Protein 4DY0 (pdb70)

Sequence (732 aa):
FNPLSLEELGSNTGIQVFNQIVKSRRPHDNIVISPHGIASVLGMLQLGADGRTKKQLAMVMRYGVNGVGKILKKINKAIVSKKNKDIVTVANAVFVKNASEIEVPFVTRNKDVFQCEVRNVNFEDPASACDSINAWVKNETRDMIDNLLSPDLIDGVLTRLVLVNAVYFKGLWKSRFQPENTKKRTFVAADGKSYQVPMLAQLSVFRCGSTSAPNDLWYNFIELPYHGESISMLIALPTESSTPLSAIIPHISTKTIDSWMSIMVPKRVQVILPKFTAVAQTDLKEPLKVLGITDMFDSSKANFAKITTNLHVSHILQKAKIEVSEDGTRSSPPWFIVDRPFLFFIRHNPTGAVLFMGQINKPNPLSLEELGSNTGIQVFNQIVKSRPHDNIVIISPHGIASVVLGMLQLGADGRTKKQLAMVMRYGVNGVGKILKKINKAIVSKKNKDIVTVANAVFVKNASEIEVPFVTRRNKDVFQCEVRNVNFEDPASACDSINAWVKNETRDMMIDNLLSPDLIDGVLTRLVLVNAVVYFKGLWKSRFQPENTKKRTFVAADGKSYQVPMLAQLSVFRCGSTSAPNDLWYNFIELPYHGESISMLIALPTESSTPLSAIIPHISTKTIDSWMSIMVPKRVQVILPKFTAVAQTDLKEPLKVLGITDMFDSSKANFAKITTGSENLHVSHILQKAKIEVSEDGTKAILIARSSPPWFIVDRPFLFFIRHNPTGAVLFMGQINKP

Structure (mmCIF, N/CA/C/O backbone):
data_4DY0
#
_entry.id   4DY0
#
_cell.length_a   140.650
_cell.length_b   140.650
_cell.length_c   93.550
_cell.angle_alpha   90.00
_cell.angle_beta   90.00
_cell.angle_gamma   90.00
#
_symmetry.space_group_name_H-M   'P 41 21 2'
#
loop_
_entity.id
_entity.type
_entity.pdbx_description
1 polymer 'Glia-derived nexin'
2 branched '2-deoxy-6-O-sulfo-2-(sulfoamino)-alpha-D-glucopyranose-(1-4)-2-O-sulfo-alpha-L-idopyranuronic acid'
3 non-polymer 'SULFATE ION'
4 non-polymer GLYCEROL
5 water water
#
loop_
_atom_site.group_PDB
_atom_site.id
_atom_site.type_symbol
_atom_site.label_atom_id
_atom_site.label_alt_id
_atom_site.label_comp_id
_atom_site.label_asym_id
_atom_site.label_entity_id
_atom_site.label_seq_id
_atom_site.pdbx_PDB_ins_code
_atom_site.Cartn_x
_atom_site.Cartn_y
_atom_site.Cartn_z
_atom_site.occupancy
_atom_site.B_iso_or_equiv
_atom_site.auth_seq_id
_atom_site.auth_comp_id
_atom_site.auth_asym_id
_atom_site.auth_atom_id
_atom_site.pdbx_PDB_model_num
ATOM 1 N N . PHE A 1 3 ? 13.600 -65.884 56.450 1.00 51.30 3 PHE A N 1
ATOM 2 C CA . PHE A 1 3 ? 13.419 -67.219 57.095 1.00 65.63 3 PHE A CA 1
ATOM 3 C C . PHE A 1 3 ? 14.657 -68.089 56.898 1.00 64.54 3 PHE A C 1
ATOM 4 O O . PHE A 1 3 ? 15.327 -68.455 57.862 1.00 77.43 3 PHE A O 1
ATOM 6 N N . ASN A 1 4 ? 14.952 -68.413 55.642 1.00 63.81 4 ASN A N 1
ATOM 7 C CA . ASN A 1 4 ? 16.136 -69.198 55.297 1.00 60.50 4 ASN A CA 1
ATOM 8 C C . ASN A 1 4 ? 17.387 -68.323 55.168 1.00 58.38 4 ASN A C 1
ATOM 9 O O . ASN A 1 4 ? 17.377 -67.326 54.445 1.00 69.23 4 ASN A O 1
ATOM 14 N N . PRO A 1 5 ? 18.470 -68.700 55.869 1.00 63.14 5 PRO A N 1
ATOM 15 C CA . PRO A 1 5 ? 19.717 -67.931 55.917 1.00 53.92 5 PRO A CA 1
ATOM 16 C C . PRO A 1 5 ? 20.238 -67.519 54.540 1.00 48.02 5 PRO A C 1
ATOM 17 O O . PRO A 1 5 ? 20.650 -66.374 54.354 1.00 45.41 5 PRO A O 1
ATOM 21 N N . LEU A 1 6 ? 20.228 -68.448 53.591 1.00 45.77 6 LEU A N 1
ATOM 22 C CA . LEU A 1 6 ? 20.713 -68.165 52.242 1.00 46.82 6 LEU A CA 1
ATOM 23 C C . LEU A 1 6 ? 19.829 -67.148 51.531 1.00 45.35 6 LEU A C 1
ATOM 24 O O . LEU A 1 6 ? 20.325 -66.265 50.829 1.00 44.05 6 LEU A O 1
ATOM 29 N N . SER A 1 7 ? 18.518 -67.277 51.718 1.00 47.85 7 SER A N 1
ATOM 30 C CA . SER A 1 7 ? 17.567 -66.336 51.132 1.00 51.33 7 SER A CA 1
ATOM 31 C C . SER A 1 7 ? 17.712 -64.940 51.724 1.00 46.85 7 SER A C 1
ATOM 32 O O . SER A 1 7 ? 17.633 -63.939 51.010 1.00 52.43 7 SER A O 1
ATOM 35 N N . LEU A 1 8 ? 17.921 -64.879 53.033 1.00 39.74 8 LEU A N 1
ATOM 36 C CA . LEU A 1 8 ? 18.060 -63.607 53.719 1.00 36.60 8 LEU A CA 1
ATOM 37 C C . LEU A 1 8 ? 19.278 -62.855 53.202 1.00 33.70 8 LEU A C 1
ATOM 38 O O . LEU A 1 8 ? 19.217 -61.651 52.961 1.00 35.06 8 LEU A O 1
ATOM 43 N N . GLU A 1 9 ? 20.385 -63.569 53.036 1.00 32.36 9 GLU A N 1
ATOM 44 C CA . GLU A 1 9 ? 21.608 -62.963 52.533 1.00 33.59 9 GLU A CA 1
ATOM 45 C C . GLU A 1 9 ? 21.413 -62.511 51.096 1.00 39.26 9 GLU A C 1
ATOM 46 O O . GLU A 1 9 ? 21.914 -61.461 50.688 1.00 42.53 9 GLU A O 1
ATOM 52 N N . GLU A 1 10 ? 20.673 -63.309 50.333 1.00 41.99 10 GLU A N 1
ATOM 53 C CA . GLU A 1 10 ? 20.396 -62.998 48.940 1.00 44.00 10 GLU A CA 1
ATOM 54 C C . GLU A 1 10 ? 19.683 -61.655 48.805 1.00 41.04 10 GLU A C 1
ATOM 55 O O . GLU A 1 10 ? 20.023 -60.847 47.941 1.00 41.24 10 GLU A O 1
ATOM 61 N N . LEU A 1 11 ? 18.693 -61.420 49.660 1.00 37.62 11 LEU A N 1
ATOM 62 C CA . LEU A 1 11 ? 17.967 -60.155 49.642 1.00 35.41 11 LEU A CA 1
ATOM 63 C C . LEU A 1 11 ? 18.923 -58.990 49.871 1.00 35.62 11 LEU A C 1
ATOM 64 O O . LEU A 1 11 ? 18.878 -57.982 49.160 1.00 32.79 11 LEU A O 1
ATOM 69 N N . GLY A 1 12 ? 19.792 -59.137 50.866 1.00 30.66 12 GLY A N 1
ATOM 70 C CA . GLY A 1 12 ? 20.733 -58.086 51.225 1.00 30.77 12 GLY A CA 1
ATOM 71 C C . GLY A 1 12 ? 21.775 -57.834 50.152 1.00 32.87 12 GLY A C 1
ATOM 72 O O . GLY A 1 12 ? 22.060 -56.684 49.808 1.00 34.46 12 GLY A O 1
ATOM 73 N N . SER A 1 13 ? 22.352 -58.910 49.625 1.00 30.95 13 SER A N 1
ATOM 74 C CA . SER A 1 13 ? 23.370 -58.790 48.591 1.00 31.55 13 SER A CA 1
ATOM 75 C C . SER A 1 13 ? 22.802 -58.169 47.322 1.00 28.89 13 SER A C 1
ATOM 76 O O . SER A 1 13 ? 23.456 -57.350 46.682 1.00 25.70 13 SER A O 1
ATOM 79 N N . ASN A 1 14 ? 21.582 -58.554 46.964 1.00 28.08 14 ASN A N 1
ATOM 80 C CA . ASN A 1 14 ? 20.945 -57.980 45.785 1.00 32.33 14 ASN A CA 1
ATOM 81 C C . ASN A 1 14 ? 20.657 -56.495 45.948 1.00 27.85 14 ASN A C 1
ATOM 82 O O . ASN A 1 14 ? 20.826 -55.727 45.003 1.00 27.68 14 ASN A O 1
ATOM 87 N N . THR A 1 15 ? 20.232 -56.092 47.142 1.00 24.66 15 THR A N 1
ATOM 88 C CA . THR A 1 15 ? 20.063 -54.675 47.433 1.00 26.53 15 THR A CA 1
ATOM 89 C C . THR A 1 15 ? 21.391 -53.974 47.183 1.00 27.85 15 THR A C 1
ATOM 90 O O . THR A 1 15 ? 21.451 -52.954 46.498 1.00 31.21 15 THR A O 1
ATOM 94 N N . GLY A 1 16 ? 22.460 -54.539 47.731 1.00 23.77 16 GLY A N 1
ATOM 95 C CA . GLY A 1 16 ? 23.781 -53.964 47.565 1.00 25.54 16 GLY A CA 1
ATOM 96 C C . GLY A 1 16 ? 24.213 -53.902 46.114 1.00 21.86 16 GLY A C 1
ATOM 97 O O . GLY A 1 16 ? 24.811 -52.924 45.677 1.00 22.01 16 GLY A O 1
ATOM 98 N N . ILE A 1 17 ? 23.917 -54.954 45.363 1.00 21.28 17 ILE A N 1
ATOM 99 C CA . ILE A 1 17 ? 24.298 -55.005 43.957 1.00 22.59 17 ILE A CA 1
ATOM 100 C C . ILE A 1 17 ? 23.535 -53.951 43.144 1.00 24.75 17 ILE A C 1
ATOM 101 O O . ILE A 1 17 ? 24.100 -53.300 42.257 1.00 26.85 17 ILE A O 1
ATOM 106 N N . GLN A 1 18 ? 22.257 -53.775 43.458 1.00 25.49 18 GLN A N 1
ATOM 107 C CA . GLN A 1 18 ? 21.435 -52.774 42.783 1.00 24.44 18 GLN A CA 1
ATOM 108 C C . GLN A 1 18 ? 22.041 -51.388 42.934 1.00 25.90 18 GLN A C 1
ATOM 109 O O . GLN A 1 18 ? 22.019 -50.585 41.999 1.00 27.68 18 GLN A O 1
ATOM 115 N N . VAL A 1 19 ? 22.583 -51.112 44.115 1.00 22.89 19 VAL A N 1
ATOM 116 C CA . VAL A 1 19 ? 23.271 -49.854 44.347 1.00 23.59 19 VAL A CA 1
ATOM 117 C C . VAL A 1 19 ? 24.487 -49.759 43.433 1.00 23.17 19 VAL A C 1
ATOM 118 O O . VAL A 1 19 ? 24.679 -48.755 42.746 1.00 24.23 19 VAL A O 1
ATOM 122 N N . PHE A 1 20 ? 25.298 -50.813 43.407 1.00 21.21 20 PHE A N 1
ATOM 123 C CA . PHE A 1 20 ? 26.449 -50.846 42.507 1.00 22.11 20 PHE A CA 1
ATOM 124 C C . PHE A 1 20 ? 26.031 -50.528 41.072 1.00 24.18 20 PHE A C 1
ATOM 125 O O . PHE A 1 20 ? 26.691 -49.741 40.381 1.00 24.63 20 PHE A O 1
ATOM 133 N N . ASN A 1 21 ? 24.935 -51.141 40.630 1.00 24.23 21 ASN A N 1
ATOM 134 C CA . ASN A 1 21 ? 24.458 -50.969 39.259 1.00 25.96 21 ASN A CA 1
ATOM 135 C C . ASN A 1 21 ? 24.078 -49.526 38.960 1.00 26.67 21 ASN A C 1
ATOM 136 O O . ASN A 1 21 ? 24.175 -49.062 37.824 1.00 27.12 21 ASN A O 1
ATOM 141 N N . GLN A 1 22 ? 23.641 -48.816 39.988 1.00 25.48 22 GLN A N 1
ATOM 142 C CA . GLN A 1 22 ? 23.313 -47.413 39.831 1.00 27.09 22 GLN A CA 1
ATOM 143 C C . GLN A 1 22 ? 24.570 -46.596 39.636 1.00 24.75 22 GLN A C 1
ATOM 144 O O . GLN A 1 22 ? 24.692 -45.837 38.672 1.00 24.13 22 GLN A O 1
ATOM 150 N N . ILE A 1 23 ? 25.502 -46.754 40.569 1.00 24.91 23 ILE A N 1
ATOM 151 C CA . ILE A 1 23 ? 26.727 -45.969 40.562 1.00 27.06 23 ILE A CA 1
ATOM 152 C C . ILE A 1 23 ? 27.466 -46.165 39.248 1.00 25.42 23 ILE A C 1
ATOM 153 O O . ILE A 1 23 ? 27.868 -45.209 38.591 1.00 30.11 23 ILE A O 1
ATOM 158 N N . VAL A 1 24 ? 27.619 -47.425 38.871 1.00 26.08 24 VAL A N 1
ATOM 159 C CA . VAL A 1 24 ? 28.309 -47.811 37.651 1.00 27.10 24 VAL A CA 1
ATOM 160 C C . VAL A 1 24 ? 27.654 -47.243 36.383 1.00 29.91 24 VAL A C 1
ATOM 161 O O . VAL A 1 24 ? 28.337 -46.906 35.413 1.00 30.79 24 VAL A O 1
ATOM 165 N N . LYS A 1 25 ? 26.333 -47.130 36.385 1.00 30.20 25 LYS A N 1
ATOM 166 C CA . LYS A 1 25 ? 25.650 -46.482 35.268 1.00 38.98 25 LYS A CA 1
ATOM 167 C C . LYS A 1 25 ? 25.916 -44.982 35.246 1.00 32.44 25 LYS A C 1
ATOM 168 O O . LYS A 1 25 ? 25.976 -44.371 34.181 1.00 30.09 25 LYS A O 1
ATOM 174 N N . SER A 1 26 ? 26.081 -44.386 36.421 1.00 32.13 26 SER A N 1
ATOM 175 C CA . SER A 1 26 ? 26.353 -42.955 36.485 1.00 33.94 26 SER A CA 1
ATOM 176 C C . SER A 1 26 ? 27.837 -42.661 36.253 1.00 33.12 26 SER A C 1
ATOM 177 O O . SER A 1 26 ? 28.193 -41.581 35.782 1.00 34.37 26 SER A O 1
ATOM 180 N N A ARG A 1 27 ? 28.691 -43.635 36.570 0.50 28.31 27 ARG A N 1
ATOM 181 N N B ARG A 1 27 ? 28.700 -43.608 36.541 0.50 28.32 27 ARG A N 1
ATOM 182 C CA A ARG A 1 27 ? 30.140 -43.487 36.428 0.50 28.32 27 ARG A CA 1
ATOM 183 C CA B ARG A 1 27 ? 30.103 -43.455 36.393 0.50 28.33 27 ARG A CA 1
ATOM 184 C C A ARG A 1 27 ? 30.738 -44.643 35.613 0.50 29.67 27 ARG A C 1
ATOM 185 C C B ARG A 1 27 ? 30.704 -44.621 35.608 0.50 29.67 27 ARG A C 1
ATOM 186 O O A ARG A 1 27 ? 31.464 -45.483 36.145 0.50 24.45 27 ARG A O 1
ATOM 187 O O B ARG A 1 27 ? 31.382 -45.417 36.143 0.50 24.46 27 ARG A O 1
ATOM 202 N N . PRO A 1 28 ? 30.441 -44.683 34.308 1.00 31.30 28 PRO A N 1
ATOM 203 C CA . PRO A 1 28 ? 30.802 -45.826 33.469 1.00 28.38 28 PRO A CA 1
ATOM 204 C C . PRO A 1 28 ? 32.303 -46.079 33.372 1.00 28.83 28 PRO A C 1
ATOM 205 O O . PRO A 1 28 ? 32.720 -47.220 33.167 1.00 29.23 28 PRO A O 1
ATOM 209 N N . HIS A 1 29 ? 33.108 -45.029 33.519 1.00 30.90 29 HIS A N 1
ATOM 210 C CA . HIS A 1 29 ? 34.547 -45.133 33.251 1.00 29.19 29 HIS A CA 1
ATOM 211 C C . HIS A 1 29 ? 35.439 -45.047 34.489 1.00 27.05 29 HIS A C 1
ATOM 212 O O . HIS A 1 29 ? 36.664 -44.996 34.375 1.00 26.59 29 HIS A O 1
ATOM 219 N N . ASP A 1 30 ? 34.828 -45.043 35.666 1.00 24.92 30 ASP A N 1
ATOM 220 C CA . ASP A 1 30 ? 35.587 -44.964 36.909 1.00 24.37 30 ASP A CA 1
ATOM 221 C C . ASP A 1 30 ? 35.811 -46.328 37.545 1.00 23.28 30 ASP A C 1
ATOM 222 O O . ASP A 1 30 ? 35.118 -47.298 37.239 1.00 20.58 30 ASP A O 1
ATOM 227 N N . ASN A 1 31 ? 36.785 -46.389 38.441 1.00 21.68 31 ASN A N 1
ATOM 228 C CA . ASN A 1 31 ? 36.963 -47.552 39.275 1.00 21.18 31 ASN A CA 1
ATOM 229 C C . ASN A 1 31 ? 35.949 -47.492 40.405 1.00 22.60 31 ASN A C 1
ATOM 230 O O . ASN A 1 31 ? 35.963 -46.577 41.223 1.00 23.73 31 ASN A O 1
ATOM 235 N N . ILE A 1 32 ? 35.044 -48.459 40.433 1.00 24.03 32 ILE A N 1
ATOM 236 C CA . ILE A 1 32 ? 34.018 -48.494 41.461 1.00 24.54 32 ILE A CA 1
ATOM 237 C C . ILE A 1 32 ? 34.135 -49.795 42.239 1.00 24.97 32 ILE A C 1
ATOM 238 O O . ILE A 1 32 ? 34.039 -50.879 41.666 1.00 28.32 32 ILE A O 1
ATOM 243 N N . VAL A 1 33 ? 34.369 -49.683 43.542 1.00 25.57 33 VAL A N 1
ATOM 244 C CA . VAL A 1 33 ? 34.479 -50.856 44.397 1.00 25.54 33 VAL A CA 1
ATOM 245 C C . VAL A 1 33 ? 33.555 -50.720 45.593 1.00 26.36 33 VAL A C 1
ATOM 246 O O . VAL A 1 33 ? 33.764 -49.879 46.467 1.00 28.09 33 VAL A O 1
ATOM 250 N N . ILE A 1 34 ? 32.528 -51.558 45.607 1.00 26.00 34 ILE A N 1
ATOM 251 C CA . ILE A 1 34 ? 31.474 -51.514 46.602 1.00 25.15 34 ILE A CA 1
ATOM 252 C C . ILE A 1 34 ? 31.457 -52.827 47.374 1.00 28.55 34 ILE A C 1
ATOM 253 O O . ILE A 1 34 ? 31.968 -53.848 46.894 1.00 30.55 34 ILE A O 1
ATOM 258 N N . SER A 1 35 ? 30.874 -52.804 48.568 1.00 24.42 35 SER A N 1
ATOM 259 C CA . SER A 1 35 ? 30.600 -54.036 49.294 1.00 23.42 35 SER A CA 1
ATOM 260 C C . SER A 1 35 ? 29.097 -54.217 49.419 1.00 25.67 35 SER A C 1
ATOM 261 O O . SER A 1 35 ? 28.471 -53.616 50.287 1.00 26.45 35 SER A O 1
ATOM 264 N N . PRO A 1 36 ? 28.503 -55.029 48.531 1.00 26.03 36 PRO A N 1
ATOM 265 C CA . PRO A 1 36 ? 27.050 -55.193 48.545 1.00 25.25 36 PRO A CA 1
ATOM 266 C C . PRO A 1 36 ? 26.528 -55.635 49.907 1.00 26.62 36 PRO A C 1
ATOM 267 O O . PRO A 1 36 ? 25.497 -55.139 50.368 1.00 26.92 36 PRO A O 1
ATOM 271 N N . HIS A 1 37 ? 27.230 -56.561 50.548 1.00 25.21 37 HIS A N 1
ATOM 272 C CA . HIS A 1 37 ? 26.806 -57.031 51.859 1.00 27.64 37 HIS A CA 1
ATOM 273 C C . HIS A 1 37 ? 26.929 -55.933 52.910 1.00 28.89 37 HIS A C 1
ATOM 274 O O . HIS A 1 37 ? 26.092 -55.823 53.81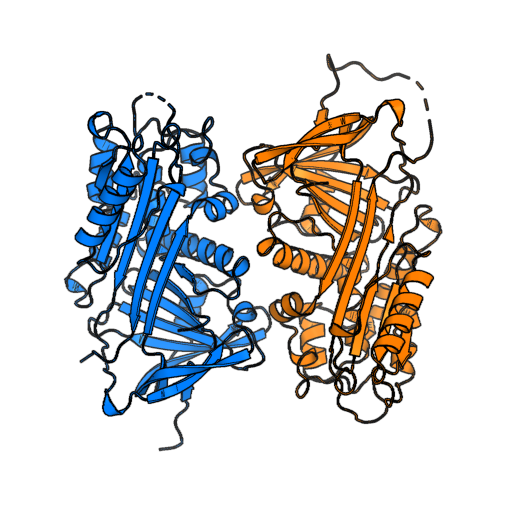0 1.00 27.59 37 HIS A O 1
ATOM 281 N N . GLY A 1 38 ? 27.985 -55.131 52.800 1.00 28.50 38 GLY A N 1
ATOM 282 C CA . GLY A 1 38 ? 28.189 -54.009 53.710 1.00 28.58 38 GLY A CA 1
ATOM 283 C C . GLY A 1 38 ? 27.046 -53.017 53.608 1.00 30.03 38 GLY A C 1
ATOM 284 O O . GLY A 1 38 ? 26.666 -52.379 54.591 1.00 29.92 38 GLY A O 1
ATOM 285 N N . ILE A 1 39 ? 26.497 -52.883 52.408 1.00 26.20 39 ILE A N 1
ATOM 286 C CA . ILE A 1 39 ? 25.354 -52.013 52.197 1.00 26.95 39 ILE A CA 1
ATOM 287 C C . ILE A 1 39 ? 24.155 -52.567 52.962 1.00 27.59 39 ILE A C 1
ATOM 288 O O . ILE A 1 39 ? 23.447 -51.831 53.648 1.00 29.94 39 ILE A O 1
ATOM 293 N N . ALA A 1 40 ? 23.947 -53.875 52.856 1.00 28.50 40 ALA A N 1
ATOM 294 C CA . ALA A 1 40 ? 22.875 -54.545 53.588 1.00 30.34 40 ALA A CA 1
ATOM 295 C C . ALA A 1 40 ? 23.000 -54.318 55.097 1.00 29.19 40 ALA A C 1
ATOM 296 O O . ALA A 1 40 ? 22.030 -53.961 55.764 1.00 30.12 40 ALA A O 1
ATOM 298 N N . SER A 1 41 ? 24.196 -54.523 55.633 1.00 25.95 41 SER A N 1
ATOM 299 C CA . SER A 1 41 ? 24.430 -54.306 57.057 1.00 29.42 41 SER A CA 1
ATOM 300 C C . SER A 1 41 ? 24.154 -52.862 57.473 1.00 28.92 41 SER A C 1
ATOM 301 O O . SER A 1 41 ? 23.501 -52.602 58.488 1.00 28.33 41 SER A O 1
ATOM 304 N N . VAL A 1 42 ? 24.753 -51.922 56.681 1.00 27.55 42 VAL A N 1
ATOM 305 C CA . VAL A 1 42 ? 24.540 -50.506 56.953 1.00 27.64 42 VAL A CA 1
ATOM 306 C C . VAL A 1 42 ? 23.052 -50.146 57.034 1.00 27.35 42 VAL A C 1
ATOM 307 O O . VAL A 1 42 ? 22.647 -49.339 57.869 1.00 28.71 42 VAL A O 1
ATOM 311 N N . LEU A 1 43 ? 22.138 -50.748 56.174 1.00 24.91 43 LEU A N 1
ATOM 312 C CA . LEU A 1 43 ? 20.704 -50.493 56.210 1.00 25.52 43 LEU A CA 1
ATOM 313 C C . LEU A 1 43 ? 20.083 -51.118 57.462 1.00 26.18 43 LEU A C 1
ATOM 314 O O . LEU A 1 43 ? 19.182 -50.543 58.069 1.00 28.25 43 LEU A O 1
ATOM 319 N N . GLY A 1 44 ? 20.570 -52.293 57.848 1.00 24.74 44 GLY A N 1
ATOM 320 C CA . GLY A 1 44 ? 20.124 -52.934 59.083 1.00 26.82 44 GLY A CA 1
ATOM 321 C C . GLY A 1 44 ? 20.450 -52.081 60.299 1.00 28.71 44 GLY A C 1
ATOM 322 O O . GLY A 1 44 ? 19.599 -51.846 61.160 1.00 28.08 44 GLY A O 1
ATOM 323 N N . MET A 1 45 ? 21.690 -51.611 60.362 1.00 28.06 45 MET A N 1
ATOM 324 C CA . MET A 1 45 ? 22.119 -50.707 61.415 1.00 32.67 45 MET A CA 1
ATOM 325 C C . MET A 1 45 ? 21.140 -49.549 61.579 1.00 33.69 45 MET A C 1
ATOM 326 O O . MET A 1 45 ? 20.681 -49.269 62.684 1.00 35.87 45 MET A O 1
ATOM 331 N N . LEU A 1 46 ? 20.820 -48.885 60.473 1.00 35.70 46 LEU A N 1
ATOM 332 C CA . LEU A 1 46 ? 19.892 -47.754 60.490 1.00 33.32 46 LEU A CA 1
ATOM 333 C C . LEU A 1 46 ? 18.455 -48.171 60.807 1.00 31.56 46 LEU A C 1
ATOM 334 O O . LEU A 1 46 ? 17.690 -47.393 61.369 1.00 29.26 46 LEU A O 1
ATOM 339 N N . GLN A 1 47 ? 18.079 -49.391 60.439 1.00 28.70 47 GLN A N 1
ATOM 340 C CA . GLN A 1 47 ? 16.718 -49.839 60.697 1.00 31.59 47 GLN A CA 1
ATOM 341 C C . GLN A 1 47 ? 16.477 -49.966 62.203 1.00 32.07 47 GLN A C 1
ATOM 342 O O . GLN A 1 47 ? 15.370 -49.740 62.687 1.00 27.52 47 GLN A O 1
ATOM 348 N N . LEU A 1 48 ? 17.533 -50.320 62.929 1.00 31.98 48 LEU A N 1
ATOM 349 C CA . LEU A 1 48 ? 17.490 -50.446 64.379 1.00 31.76 48 LEU A CA 1
ATOM 350 C C . LEU A 1 48 ? 17.035 -49.166 65.074 1.00 33.53 48 LEU A C 1
ATOM 351 O O . LEU A 1 48 ? 16.481 -49.217 66.172 1.00 31.68 48 LEU A O 1
ATOM 356 N N . GLY A 1 49 ? 17.273 -48.019 64.443 1.00 32.81 49 GLY A N 1
ATOM 357 C CA . GLY A 1 49 ? 16.987 -46.736 65.076 1.00 30.72 49 GLY A CA 1
ATOM 358 C C . GLY A 1 49 ? 15.815 -45.986 64.476 1.00 35.93 49 GLY A C 1
ATOM 359 O O . GLY A 1 49 ? 15.335 -45.009 65.053 1.00 36.24 49 GLY A O 1
ATOM 360 N N . ALA A 1 50 ? 15.352 -46.443 63.316 1.00 35.12 50 ALA A N 1
ATOM 361 C CA . ALA A 1 50 ? 14.280 -45.760 62.589 1.00 34.22 50 ALA A CA 1
ATOM 362 C C . ALA A 1 50 ? 12.895 -46.029 63.173 1.00 34.32 50 ALA A C 1
ATOM 363 O O . ALA A 1 50 ? 12.686 -47.002 63.897 1.00 34.41 50 ALA A O 1
ATOM 365 N N . ASP A 1 51 ? 11.952 -45.158 62.835 1.00 33.75 51 ASP A N 1
ATOM 366 C CA . ASP A 1 51 ? 10.557 -45.334 63.213 1.00 37.67 51 ASP A CA 1
ATOM 367 C C . ASP A 1 51 ? 9.677 -44.690 62.140 1.00 34.86 51 ASP A C 1
ATOM 368 O O . ASP A 1 51 ? 10.186 -44.022 61.239 1.00 34.64 51 ASP A O 1
ATOM 373 N N . GLY A 1 52 ? 8.366 -44.902 62.221 1.00 33.22 52 GLY A N 1
ATOM 374 C CA . GLY A 1 52 ? 7.432 -44.311 61.260 1.00 29.41 52 GLY A CA 1
ATOM 375 C C . GLY A 1 52 ? 7.820 -44.561 59.812 1.00 28.62 52 GLY A C 1
ATOM 376 O O . GLY A 1 52 ? 8.342 -45.622 59.481 1.00 29.07 52 GLY A O 1
ATOM 377 N N . ARG A 1 53 ? 7.560 -43.581 58.950 1.00 31.55 53 ARG A N 1
ATOM 378 C CA . ARG A 1 53 ? 7.880 -43.679 57.520 1.00 30.19 53 ARG A CA 1
ATOM 379 C C . ARG A 1 53 ? 9.338 -44.033 57.254 1.00 29.83 53 ARG A C 1
ATOM 380 O O . ARG A 1 53 ? 9.637 -44.794 56.341 1.00 29.26 53 ARG A O 1
ATOM 388 N N . THR A 1 54 ? 10.247 -43.472 58.042 1.00 27.49 54 THR A N 1
ATOM 389 C CA . THR A 1 54 ? 11.662 -43.763 57.861 1.00 26.38 54 THR A CA 1
ATOM 390 C C . THR A 1 54 ? 11.929 -45.263 57.950 1.00 29.15 54 THR A C 1
ATOM 391 O O . THR A 1 54 ? 12.642 -45.826 57.114 1.00 27.65 54 THR A O 1
ATOM 395 N N . LYS A 1 55 ? 11.352 -45.904 58.964 1.00 29.76 55 LYS A N 1
ATOM 396 C CA . LYS A 1 55 ? 11.481 -47.350 59.141 1.00 32.97 55 LYS A CA 1
ATOM 397 C C . LYS A 1 55 ? 10.759 -48.103 58.025 1.00 33.36 55 LYS A C 1
ATOM 398 O O . LYS A 1 55 ? 11.262 -49.099 57.506 1.00 32.57 55 LYS A O 1
ATOM 404 N N . LYS A 1 56 ? 9.579 -47.610 57.660 1.00 32.28 56 LYS A N 1
ATOM 405 C CA . LYS A 1 56 ? 8.764 -48.216 56.610 1.00 34.02 56 LYS A CA 1
ATOM 406 C C . LYS A 1 56 ? 9.497 -48.287 55.260 1.00 33.09 56 LYS A C 1
ATOM 407 O O . LYS A 1 56 ? 9.490 -49.324 54.593 1.00 33.71 56 LYS A O 1
ATOM 410 N N . GLN A 1 57 ? 10.129 -47.190 54.856 1.00 30.46 57 GLN A N 1
ATOM 411 C CA . GLN A 1 57 ? 10.884 -47.180 53.602 1.00 30.89 57 GLN A CA 1
ATOM 412 C C . GLN A 1 57 ? 12.031 -48.187 53.636 1.00 31.78 57 GLN A C 1
ATOM 413 O O . GLN A 1 57 ? 12.245 -48.929 52.680 1.00 30.51 57 GLN A O 1
ATOM 419 N N . LEU A 1 58 ? 12.763 -48.215 54.745 1.00 31.72 58 LEU A N 1
ATOM 420 C CA . LEU A 1 58 ? 13.858 -49.167 54.902 1.00 30.56 58 LEU A CA 1
ATOM 421 C C . LEU A 1 58 ? 13.370 -50.613 54.808 1.00 33.60 58 LEU A C 1
ATOM 422 O O . LEU A 1 58 ? 13.935 -51.423 54.070 1.00 29.65 58 LEU A O 1
ATOM 427 N N . ALA A 1 59 ? 12.314 -50.928 55.554 1.00 32.56 59 ALA A N 1
ATOM 428 C CA . ALA A 1 59 ? 11.780 -52.283 55.587 1.00 34.85 59 ALA A CA 1
ATOM 429 C C . ALA A 1 59 ? 11.283 -52.710 54.213 1.00 33.45 59 ALA A C 1
ATOM 430 O O . ALA A 1 59 ? 11.470 -53.854 53.805 1.00 37.26 59 ALA A O 1
ATOM 432 N N . MET A 1 60 ? 10.651 -51.786 53.501 1.00 36.09 60 MET A N 1
ATOM 433 C CA . MET A 1 60 ? 10.147 -52.078 52.165 1.00 39.96 60 MET A CA 1
ATOM 434 C C . MET A 1 60 ? 11.282 -52.395 51.190 1.00 38.21 60 MET A C 1
ATOM 435 O O . MET A 1 60 ? 11.194 -53.344 50.410 1.00 39.61 60 MET A O 1
ATOM 440 N N . VAL A 1 61 ? 12.342 -51.593 51.225 1.00 34.74 61 VAL A N 1
ATOM 441 C CA . VAL A 1 61 ? 13.465 -51.789 50.315 1.00 32.84 61 VAL A CA 1
ATOM 442 C C . VAL A 1 61 ? 14.251 -53.055 50.659 1.00 34.79 61 VAL A C 1
ATOM 443 O O . VAL A 1 61 ? 14.592 -53.845 49.781 1.00 36.91 61 VAL A O 1
ATOM 447 N N . MET A 1 62 ? 14.536 -53.245 51.941 1.00 34.97 62 MET A N 1
ATOM 448 C CA . MET A 1 62 ? 15.289 -54.414 52.379 1.00 33.45 62 MET A CA 1
ATOM 449 C C . MET A 1 62 ? 14.434 -55.670 52.287 1.00 34.88 62 MET A C 1
ATOM 450 O O . MET A 1 62 ? 14.950 -56.778 52.159 1.00 33.58 62 MET A O 1
ATOM 455 N N . ARG A 1 63 ? 13.121 -55.486 52.350 1.00 45.63 63 ARG A N 1
ATOM 456 C CA . ARG A 1 63 ? 12.187 -56.600 52.249 1.00 45.34 63 ARG A CA 1
ATOM 457 C C . ARG A 1 63 ? 12.243 -57.481 53.493 1.00 45.95 63 ARG A C 1
ATOM 458 O O . ARG A 1 63 ? 11.876 -58.652 53.446 1.00 43.95 63 ARG A O 1
ATOM 462 N N . TYR A 1 64 ? 12.711 -56.913 54.601 1.00 44.13 64 TYR A N 1
ATOM 463 C CA . TYR A 1 64 ? 12.667 -57.596 55.892 1.00 44.42 64 TYR A CA 1
ATOM 464 C C . TYR A 1 64 ? 12.939 -56.644 57.048 1.00 44.69 64 TYR A C 1
ATOM 465 O O . TYR A 1 64 ? 13.517 -55.572 56.861 1.00 44.01 64 TYR A O 1
ATOM 474 N N . GLY A 1 65 ? 12.510 -57.039 58.241 1.00 43.92 65 GLY A N 1
ATOM 475 C CA . GLY A 1 65 ? 12.776 -56.262 59.445 1.00 43.57 65 GLY A CA 1
ATOM 476 C C . GLY A 1 65 ? 13.881 -56.911 60.256 1.00 47.58 65 GLY A C 1
ATOM 477 O O . GLY A 1 65 ? 13.944 -58.138 60.360 1.00 51.35 65 GLY A O 1
ATOM 478 N N . VAL A 1 66 ? 14.760 -56.094 60.827 1.00 44.83 66 VAL A N 1
ATOM 479 C CA . VAL A 1 66 ? 15.864 -56.618 61.621 1.00 47.01 66 VAL A CA 1
ATOM 480 C C . VAL A 1 66 ? 15.355 -57.349 62.861 1.00 49.25 66 VAL A C 1
ATOM 481 O O . VAL A 1 66 ? 15.856 -58.419 63.204 1.00 48.38 66 VAL A O 1
ATOM 485 N N . ASN A 1 67 ? 14.363 -56.766 63.530 1.00 51.86 67 ASN A N 1
ATOM 486 C CA . ASN A 1 67 ? 13.710 -57.422 64.659 1.00 59.46 67 ASN A CA 1
ATOM 487 C C . ASN A 1 67 ? 13.063 -58.721 64.204 1.00 59.56 67 ASN A C 1
ATOM 488 O O . ASN A 1 67 ? 12.129 -58.703 63.405 1.00 68.96 67 ASN A O 1
ATOM 493 N N . GLY A 1 68 ? 13.558 -59.846 64.704 1.00 53.70 68 GLY A N 1
ATOM 494 C CA . GLY A 1 68 ? 12.997 -61.136 64.326 1.00 58.07 68 GLY A CA 1
ATOM 495 C C . GLY A 1 68 ? 13.796 -61.840 63.249 1.00 55.18 68 GLY A C 1
ATOM 496 O O . GLY A 1 68 ? 13.430 -62.924 62.799 1.00 61.32 68 GLY A O 1
ATOM 497 N N . VAL A 1 69 ? 14.890 -61.221 62.827 1.00 49.25 69 VAL A N 1
ATOM 498 C CA . VAL A 1 69 ? 15.828 -61.876 61.926 1.00 45.78 69 VAL A CA 1
ATOM 499 C C . VAL A 1 69 ? 17.253 -61.606 62.394 1.00 42.22 69 VAL A C 1
ATOM 500 O O . VAL A 1 69 ? 18.209 -62.172 61.871 1.00 41.31 69 VAL A O 1
ATOM 504 N N . GLY A 1 70 ? 17.377 -60.752 63.405 1.00 42.97 70 GLY A N 1
ATOM 505 C CA . GLY A 1 70 ? 18.678 -60.357 63.941 1.00 44.33 70 GLY A CA 1
ATOM 506 C C . GLY A 1 70 ? 19.650 -61.500 64.172 1.00 45.39 70 GLY A C 1
ATOM 507 O O . GLY A 1 70 ? 20.800 -61.442 63.733 1.00 44.92 70 GLY A O 1
ATOM 508 N N . LYS A 1 71 ? 19.192 -62.539 64.865 1.00 47.10 71 LYS A N 1
ATOM 509 C CA . LYS A 1 71 ? 20.030 -63.704 65.150 1.00 49.00 71 LYS A CA 1
ATOM 510 C C . LYS A 1 71 ? 20.617 -64.308 63.873 1.00 46.59 71 LYS A C 1
ATOM 511 O O . LYS A 1 71 ? 21.787 -64.693 63.840 1.00 46.62 71 LYS A O 1
ATOM 513 N N . ILE A 1 72 ? 19.804 -64.382 62.822 1.00 44.34 72 ILE A N 1
ATOM 514 C CA . ILE A 1 72 ? 20.266 -64.888 61.531 1.00 42.91 72 ILE A CA 1
ATOM 515 C C . ILE A 1 72 ? 21.289 -63.938 60.906 1.00 40.59 72 ILE A C 1
ATOM 516 O O . ILE A 1 72 ? 22.369 -64.357 60.491 1.00 38.85 72 ILE A O 1
ATOM 521 N N . LEU A 1 73 ? 20.942 -62.658 60.845 1.00 40.06 73 LEU A N 1
ATOM 522 C CA . LEU A 1 73 ? 21.868 -61.636 60.371 1.00 38.21 73 LEU A CA 1
ATOM 523 C C . LEU A 1 73 ? 23.197 -61.741 61.106 1.00 39.62 73 LEU A C 1
ATOM 524 O O . LEU A 1 73 ? 24.264 -61.699 60.493 1.00 40.88 73 LEU A O 1
ATOM 529 N N . LYS A 1 74 ? 23.121 -61.873 62.425 1.00 40.04 74 LYS A N 1
ATOM 530 C CA . LYS A 1 74 ? 24.311 -61.957 63.260 1.00 41.20 74 LYS A CA 1
ATOM 531 C C . LYS A 1 74 ? 25.163 -63.170 62.896 1.00 41.68 74 LYS A C 1
ATOM 532 O O . LYS A 1 74 ? 26.377 -63.057 62.730 1.00 40.08 74 LYS A O 1
ATOM 538 N N . LYS A 1 75 ? 24.518 -64.328 62.777 1.00 43.74 75 LYS A N 1
ATOM 539 C CA . LYS A 1 75 ? 25.210 -65.570 62.441 1.00 43.18 75 LYS A CA 1
ATOM 540 C C . LYS A 1 75 ? 25.953 -65.431 61.115 1.00 43.76 75 LYS A C 1
ATOM 541 O O . LYS A 1 75 ? 27.095 -65.878 60.977 1.00 41.45 75 LYS A O 1
ATOM 544 N N . ILE A 1 76 ? 25.301 -64.800 60.143 1.00 38.25 76 ILE A N 1
ATOM 545 C CA . ILE A 1 76 ? 25.910 -64.583 58.838 1.00 36.49 76 ILE A CA 1
ATOM 546 C C . ILE A 1 76 ? 27.112 -63.649 58.947 1.00 34.79 76 ILE A C 1
ATOM 547 O O . ILE A 1 76 ? 28.185 -63.932 58.406 1.00 34.46 76 ILE A O 1
ATOM 552 N N . ASN A 1 77 ? 26.930 -62.544 59.660 1.00 33.70 77 ASN A N 1
ATOM 553 C CA . ASN A 1 77 ? 27.987 -61.552 59.830 1.00 36.37 77 ASN A CA 1
ATOM 554 C C . ASN A 1 77 ? 29.249 -62.092 60.505 1.00 40.88 77 ASN A C 1
ATOM 555 O O . ASN A 1 77 ? 30.364 -61.812 60.063 1.00 44.87 77 ASN A O 1
ATOM 560 N N . LYS A 1 78 ? 29.074 -62.858 61.577 1.00 43.21 78 LYS A N 1
ATOM 561 C CA . LYS A 1 78 ? 30.216 -63.434 62.281 1.00 44.92 78 LYS A CA 1
ATOM 562 C C . LYS A 1 78 ? 30.879 -64.518 61.440 1.00 45.51 78 LYS A C 1
ATOM 563 O O . LYS A 1 78 ? 32.091 -64.706 61.502 1.00 51.27 78 LYS A O 1
ATOM 567 N N . ALA A 1 79 ? 30.077 -65.219 60.645 1.00 42.50 79 ALA A N 1
ATOM 568 C CA . ALA A 1 79 ? 30.586 -66.285 59.788 1.00 41.60 79 ALA A CA 1
ATOM 569 C C . ALA A 1 79 ? 31.459 -65.734 58.652 1.00 41.88 79 ALA A C 1
ATOM 570 O O . ALA A 1 79 ? 32.376 -66.406 58.178 1.00 42.09 79 ALA A O 1
ATOM 572 N N . ILE A 1 80 ? 31.176 -64.508 58.224 1.00 39.43 80 ILE A N 1
ATOM 573 C CA . ILE A 1 80 ? 31.969 -63.868 57.176 1.00 35.63 80 ILE A CA 1
ATOM 574 C C . ILE A 1 80 ? 33.336 -63.432 57.688 1.00 39.36 80 ILE A C 1
ATOM 575 O O . ILE A 1 80 ? 34.341 -63.567 56.991 1.00 38.59 80 ILE A O 1
ATOM 580 N N . VAL A 1 81 ? 33.372 -62.909 58.909 1.00 44.88 81 VAL A N 1
ATOM 581 C CA . VAL A 1 81 ? 34.609 -62.383 59.471 1.00 46.44 81 VAL A CA 1
ATOM 582 C C . VAL A 1 81 ? 35.382 -63.430 60.271 1.00 50.46 81 VAL A C 1
ATOM 583 O O . VAL A 1 81 ? 36.511 -63.188 60.693 1.00 54.36 81 VAL A O 1
ATOM 587 N N . SER A 1 82 ? 34.772 -64.595 60.467 1.00 50.28 82 SER A N 1
ATOM 588 C CA . SER A 1 82 ? 35.363 -65.654 61.282 1.00 49.00 82 SER A CA 1
ATOM 589 C C . SER A 1 82 ? 36.790 -66.012 60.864 1.00 52.42 82 SER A C 1
ATOM 590 O O . SER A 1 82 ? 37.102 -66.071 59.673 1.00 48.78 82 SER A O 1
ATOM 593 N N . LYS A 1 83 ? 37.647 -66.253 61.855 1.00 54.02 83 LYS A N 1
ATOM 594 C CA . LYS A 1 83 ? 39.020 -66.696 61.613 1.00 53.83 83 LYS A CA 1
ATOM 595 C C . LYS A 1 83 ? 39.012 -68.062 60.938 1.00 51.22 83 LYS A C 1
ATOM 596 O O . LYS A 1 83 ? 39.987 -68.462 60.303 1.00 49.03 83 LYS A O 1
ATOM 598 N N . LYS A 1 84 ? 37.895 -68.766 61.088 1.00 51.90 84 LYS A N 1
ATOM 599 C CA . LYS A 1 84 ? 37.702 -70.090 60.509 1.00 53.33 84 LYS A CA 1
ATOM 600 C C . LYS A 1 84 ? 37.858 -70.059 58.989 1.00 56.63 84 LYS A C 1
ATOM 601 O O . LYS A 1 84 ? 38.154 -71.079 58.367 1.00 57.69 84 LYS A O 1
ATOM 605 N N . ASN A 1 85 ? 37.654 -68.884 58.399 1.00 51.10 85 ASN A N 1
ATOM 606 C CA . ASN A 1 85 ? 37.795 -68.699 56.956 1.00 49.05 85 ASN A CA 1
ATOM 607 C C . ASN A 1 85 ? 39.241 -68.796 56.487 1.00 50.45 85 ASN A C 1
ATOM 608 O O . ASN A 1 85 ? 39.504 -69.015 55.303 1.00 47.71 85 ASN A O 1
ATOM 613 N N . LYS A 1 86 ? 40.169 -68.632 57.427 1.00 52.00 86 LYS A N 1
ATOM 614 C CA . LYS A 1 86 ? 41.599 -68.620 57.131 1.00 49.85 86 LYS A CA 1
ATOM 615 C C . LYS A 1 86 ? 41.981 -67.371 56.334 1.00 50.42 86 LYS A C 1
ATOM 616 O O . LYS A 1 86 ? 42.951 -66.689 56.664 1.00 54.10 86 LYS A O 1
ATOM 620 N N . ASP A 1 87 ? 41.209 -67.071 55.293 1.00 47.06 87 ASP A N 1
ATOM 621 C CA . ASP A 1 87 ? 41.357 -65.813 54.568 1.00 42.91 87 ASP A CA 1
ATOM 622 C C . ASP A 1 87 ? 40.509 -64.773 55.286 1.00 41.29 87 ASP A C 1
ATOM 623 O O . ASP A 1 87 ? 39.294 -64.930 55.390 1.00 44.62 87 ASP A O 1
ATOM 628 N N . ILE A 1 88 ? 41.145 -63.718 55.787 1.00 38.09 88 ILE A N 1
ATOM 629 C CA . ILE A 1 88 ? 40.472 -62.810 56.716 1.00 37.51 88 ILE A CA 1
ATOM 630 C C . ILE A 1 88 ? 39.959 -61.517 56.092 1.00 39.08 88 ILE A C 1
ATOM 631 O O . ILE A 1 88 ? 40.729 -60.720 55.559 1.00 42.60 88 ILE A O 1
ATOM 636 N N . VAL A 1 89 ? 38.647 -61.321 56.180 1.00 37.24 89 VAL A N 1
ATOM 637 C CA . VAL A 1 89 ? 38.004 -60.090 55.752 1.00 34.10 89 VAL A CA 1
ATOM 638 C C . VAL A 1 89 ? 37.858 -59.147 56.945 1.00 37.41 89 VAL A C 1
ATOM 639 O O . VAL A 1 89 ? 37.259 -59.512 57.960 1.00 41.30 89 VAL A O 1
ATOM 643 N N . THR A 1 90 ? 38.398 -57.939 56.831 1.00 52.39 90 THR A N 1
ATOM 644 C CA . THR A 1 90 ? 38.280 -56.972 57.915 1.00 48.44 90 THR A CA 1
ATOM 645 C C . THR A 1 90 ? 37.170 -55.972 57.636 1.00 45.24 90 THR A C 1
ATOM 646 O O . THR A 1 90 ? 37.149 -55.335 56.582 1.00 43.87 90 THR A O 1
ATOM 650 N N . VAL A 1 91 ? 36.254 -55.838 58.590 1.00 43.72 91 VAL A N 1
ATOM 651 C CA . VAL A 1 91 ? 35.111 -54.946 58.446 1.00 40.88 91 VAL A CA 1
ATOM 652 C C . VAL A 1 91 ? 34.995 -53.999 59.633 1.00 41.46 91 VAL A C 1
ATOM 653 O O . VAL A 1 91 ? 35.022 -54.426 60.787 1.00 43.76 91 VAL A O 1
ATOM 657 N N . ALA A 1 92 ? 34.867 -52.711 59.346 1.00 39.31 92 ALA A N 1
ATOM 658 C CA . ALA A 1 92 ? 34.711 -51.716 60.393 1.00 37.28 92 ALA A CA 1
ATOM 659 C C . ALA A 1 92 ? 33.412 -50.962 60.192 1.00 37.00 92 ALA A C 1
ATOM 660 O O . ALA A 1 92 ? 33.233 -50.272 59.187 1.00 41.76 92 ALA A O 1
ATOM 662 N N . ASN A 1 93 ? 32.501 -51.103 61.149 1.00 36.89 93 ASN A N 1
ATOM 663 C CA . ASN A 1 93 ? 31.217 -50.421 61.088 1.00 37.23 93 ASN A CA 1
ATOM 664 C C . ASN A 1 93 ? 31.043 -49.457 62.255 1.00 36.97 93 ASN A C 1
ATOM 665 O O . ASN A 1 93 ? 31.285 -49.814 63.406 1.00 36.58 93 ASN A O 1
ATOM 670 N N . ALA A 1 94 ? 30.624 -48.233 61.955 1.00 36.63 94 ALA A N 1
ATOM 671 C CA . ALA A 1 94 ? 30.450 -47.229 62.995 1.00 37.70 94 ALA A CA 1
ATOM 672 C C . ALA A 1 94 ? 29.332 -46.243 62.687 1.00 41.65 94 ALA A C 1
ATOM 673 O O . ALA A 1 94 ? 29.155 -45.812 61.541 1.00 40.07 94 ALA A O 1
ATOM 675 N N . VAL A 1 95 ? 28.573 -45.901 63.723 1.00 41.28 95 VAL A N 1
ATOM 676 C CA . VAL A 1 95 ? 27.613 -44.814 63.650 1.00 39.92 95 VAL A CA 1
ATOM 677 C C . VAL A 1 95 ? 28.159 -43.656 64.470 1.00 42.10 95 VAL A C 1
ATOM 678 O O . VAL A 1 95 ? 28.203 -43.723 65.704 1.00 37.96 95 VAL A O 1
ATOM 682 N N . PHE A 1 96 ? 28.596 -42.605 63.783 1.00 39.73 96 PHE A N 1
ATOM 683 C CA . PHE A 1 96 ? 29.148 -41.435 64.453 1.00 41.64 96 PHE A CA 1
ATOM 684 C C . PHE A 1 96 ? 28.062 -40.413 64.719 1.00 42.09 96 PHE A C 1
ATOM 685 O O . PHE A 1 96 ? 27.428 -39.911 63.791 1.00 40.35 96 PHE A O 1
ATOM 693 N N . VAL A 1 97 ? 27.949 -40.097 65.983 1.00 43.65 97 VAL A N 1
ATOM 694 C CA . VAL A 1 97 ? 26.895 -39.287 66.473 1.00 50.58 97 VAL A CA 1
ATOM 695 C C . VAL A 1 97 ? 27.426 -38.175 67.375 1.00 55.03 97 VAL A C 1
ATOM 696 O O . VAL A 1 97 ? 28.400 -38.331 68.025 1.00 53.36 97 VAL A O 1
ATOM 700 N N . LYS A 1 98 ? 26.797 -37.031 67.383 1.00 59.87 98 LYS A N 1
ATOM 701 C CA . LYS A 1 98 ? 27.338 -35.910 68.128 1.00 70.05 98 LYS A CA 1
ATOM 702 C C . LYS A 1 98 ? 27.460 -36.127 69.666 1.00 80.17 98 LYS A C 1
ATOM 703 O O . LYS A 1 98 ? 28.463 -35.846 70.271 1.00 84.95 98 LYS A O 1
ATOM 708 N N . ASN A 1 99 ? 26.451 -36.679 70.298 1.00 92.12 99 ASN A N 1
ATOM 709 C CA . ASN A 1 99 ? 26.577 -36.986 71.689 1.00 98.37 99 ASN A CA 1
ATOM 710 C C . ASN A 1 99 ? 26.142 -38.377 71.908 1.00 95.78 99 ASN A C 1
ATOM 711 O O . ASN A 1 99 ? 24.968 -38.628 72.003 1.00 96.96 99 ASN A O 1
ATOM 713 N N . ALA A 1 100 ? 27.101 -39.267 72.043 1.00 87.41 100 ALA A N 1
ATOM 714 C CA . ALA A 1 100 ? 26.861 -40.669 72.251 1.00 86.88 100 ALA A CA 1
ATOM 715 C C . ALA A 1 100 ? 26.281 -41.044 73.588 1.00 102.13 100 ALA A C 1
ATOM 716 O O . ALA A 1 100 ? 25.818 -42.146 73.742 1.00 128.01 100 ALA A O 1
ATOM 718 N N . SER A 1 101 ? 26.384 -40.197 74.592 1.00 93.65 101 SER A N 1
ATOM 719 C CA . SER A 1 101 ? 25.756 -40.537 75.850 1.00 93.60 101 SER A CA 1
ATOM 720 C C . SER A 1 101 ? 24.206 -40.570 75.830 1.00 86.91 101 SER A C 1
ATOM 721 O O . SER A 1 101 ? 23.609 -41.417 76.439 1.00 81.66 101 SER A O 1
ATOM 723 N N . GLU A 1 102 ? 23.589 -39.650 75.108 1.00 83.06 102 GLU A N 1
ATOM 724 C CA . GLU A 1 102 ? 22.144 -39.527 74.964 1.00 72.94 102 GLU A CA 1
ATOM 725 C C . GLU A 1 102 ? 21.443 -40.656 74.203 1.00 63.56 102 GLU A C 1
ATOM 726 O O . GLU A 1 102 ? 20.261 -40.713 74.188 1.00 64.34 102 GLU A O 1
ATOM 732 N N . ILE A 1 103 ? 22.185 -41.485 73.511 1.00 57.65 103 ILE A N 1
ATOM 733 C CA . ILE A 1 103 ? 21.677 -42.598 72.733 1.00 52.61 103 ILE A CA 1
ATOM 734 C C . ILE A 1 103 ? 21.052 -43.718 73.521 1.00 51.67 103 ILE A C 1
ATOM 735 O O . ILE A 1 103 ? 21.607 -44.179 74.467 1.00 56.41 103 ILE A O 1
ATOM 740 N N . GLU A 1 104 ? 19.919 -44.193 73.070 1.00 49.12 104 GLU A N 1
ATOM 741 C CA . GLU A 1 104 ? 19.196 -45.303 73.684 1.00 48.72 104 GLU A CA 1
ATOM 742 C C . GLU A 1 104 ? 20.008 -46.594 73.649 1.00 48.25 104 GLU A C 1
ATOM 743 O O . GLU A 1 104 ? 20.619 -46.930 72.634 1.00 49.95 104 GLU A O 1
ATOM 749 N N . VAL A 1 105 ? 19.995 -47.318 74.765 1.00 44.35 105 VAL A N 1
ATOM 750 C CA . VAL A 1 105 ? 20.851 -48.491 74.957 1.00 44.09 105 VAL A CA 1
ATOM 751 C C . VAL A 1 105 ? 20.606 -49.619 73.952 1.00 40.35 105 VAL A C 1
ATOM 752 O O . VAL A 1 105 ? 21.553 -50.146 73.370 1.00 42.66 105 VAL A O 1
ATOM 756 N N . PRO A 1 106 ? 19.337 -50.009 73.760 1.00 40.21 106 PRO A N 1
ATOM 757 C CA . PRO A 1 106 ? 19.045 -51.077 72.807 1.00 39.27 106 PRO A CA 1
ATOM 758 C C . PRO A 1 106 ? 19.699 -50.826 71.448 1.00 40.18 106 PRO A C 1
ATOM 759 O O . PRO A 1 106 ? 20.317 -51.730 70.884 1.00 41.36 106 PRO A O 1
ATOM 763 N N . PHE A 1 107 ? 19.571 -49.608 70.932 1.00 40.23 107 PHE A N 1
ATOM 764 C CA . PHE A 1 107 ? 20.174 -49.259 69.648 1.00 41.07 107 PHE A CA 1
ATOM 765 C C . PHE A 1 107 ? 21.686 -49.502 69.651 1.00 41.58 107 PHE A C 1
ATOM 766 O O . PHE A 1 107 ? 22.242 -50.017 68.678 1.00 38.69 107 PHE A O 1
ATOM 774 N N . VAL A 1 108 ? 22.346 -49.133 70.745 1.00 42.96 108 VAL A N 1
ATOM 775 C CA . VAL A 1 108 ? 23.786 -49.351 70.877 1.00 44.35 108 VAL A CA 1
ATOM 776 C C . VAL A 1 108 ? 24.085 -50.838 70.996 1.00 47.72 108 VAL A C 1
ATOM 777 O O . VAL A 1 108 ? 24.967 -51.368 70.317 1.00 48.72 108 VAL A O 1
ATOM 781 N N . THR A 1 109 ? 23.331 -51.501 71.866 1.00 43.08 109 THR A N 1
ATOM 782 C CA . THR A 1 109 ? 23.496 -52.924 72.127 1.00 43.57 109 THR A CA 1
ATOM 783 C C . THR A 1 109 ? 23.257 -53.770 70.887 1.00 43.88 109 THR A C 1
ATOM 784 O O . THR A 1 109 ? 24.124 -54.543 70.478 1.00 43.00 109 THR A O 1
ATOM 788 N N . ARG A 1 110 ? 22.071 -53.626 70.301 1.00 42.39 110 ARG A N 1
ATOM 789 C CA . ARG A 1 110 ? 21.694 -54.398 69.120 1.00 44.41 110 ARG A CA 1
ATOM 790 C C . ARG A 1 110 ? 22.699 -54.232 67.987 1.00 40.49 110 ARG A C 1
ATOM 791 O O . ARG A 1 110 ? 23.036 -55.198 67.304 1.00 40.30 110 ARG A O 1
ATOM 799 N N . ASN A 1 111 ? 23.180 -53.008 67.787 1.00 43.11 111 ASN A N 1
ATOM 800 C CA . ASN A 1 111 ? 24.152 -52.748 66.723 1.00 43.18 111 ASN A CA 1
ATOM 801 C C . ASN A 1 111 ? 25.477 -53.476 66.946 1.00 43.22 111 ASN A C 1
ATOM 802 O O . ASN A 1 111 ? 26.050 -54.035 66.009 1.00 42.90 111 ASN A O 1
ATOM 807 N N . LYS A 1 112 ? 25.954 -53.476 68.187 1.00 41.44 112 LYS A N 1
ATOM 808 C CA . LYS A 1 112 ? 27.189 -54.172 68.519 1.00 41.51 112 LYS A CA 1
ATOM 809 C C . LYS A 1 112 ? 26.999 -55.667 68.321 1.00 43.22 112 LYS A C 1
ATOM 810 O O . LYS A 1 112 ? 27.844 -56.342 67.734 1.00 47.47 112 LYS A O 1
ATOM 813 N N . ASP A 1 113 ? 25.870 -56.176 68.799 1.00 45.65 113 ASP A N 1
ATOM 814 C CA . ASP A 1 113 ? 25.587 -57.605 68.745 1.00 47.80 113 ASP A CA 1
ATOM 815 C C . ASP A 1 113 ? 25.401 -58.116 67.313 1.00 44.03 113 ASP A C 1
ATOM 816 O O . ASP A 1 113 ? 26.076 -59.050 66.885 1.00 44.78 113 ASP A O 1
ATOM 821 N N . VAL A 1 114 ? 24.492 -57.492 66.572 1.00 40.80 114 VAL A N 1
ATOM 822 C CA . VAL A 1 114 ? 24.103 -57.996 65.257 1.00 39.20 114 VAL A CA 1
ATOM 823 C C . VAL A 1 114 ? 25.044 -57.609 64.113 1.00 39.03 114 VAL A C 1
ATOM 824 O O . VAL A 1 114 ? 25.302 -58.418 63.222 1.00 41.87 114 VAL A O 1
ATOM 828 N N . PHE A 1 115 ? 25.548 -56.377 64.134 1.00 37.20 115 PHE A N 1
ATOM 829 C CA . PHE A 1 115 ? 26.304 -55.847 62.997 1.00 38.56 115 PHE A CA 1
ATOM 830 C C . PHE A 1 115 ? 27.751 -55.492 63.327 1.00 41.26 115 PHE A C 1
ATOM 831 O O . PHE A 1 115 ? 28.447 -54.887 62.506 1.00 40.15 115 PHE A O 1
ATOM 839 N N . GLN A 1 116 ? 28.205 -55.877 64.518 1.00 43.84 116 GLN A N 1
ATOM 840 C CA . GLN A 1 116 ? 29.531 -55.485 64.992 1.00 43.41 116 GLN A CA 1
ATOM 841 C C . GLN A 1 116 ? 29.746 -54.013 64.673 1.00 38.21 116 GLN A C 1
ATOM 842 O O . GLN A 1 116 ? 30.795 -53.614 64.171 1.00 38.41 116 GLN A O 1
ATOM 848 N N . CYS A 1 117 ? 28.724 -53.215 64.959 1.00 36.63 117 CYS A N 1
ATOM 849 C CA . CYS A 1 117 ? 28.746 -51.793 64.675 1.00 36.56 117 CYS A CA 1
ATOM 850 C C . CYS A 1 117 ? 28.908 -51.003 65.962 1.00 40.85 117 CYS A C 1
ATOM 851 O O . CYS A 1 117 ? 28.192 -51.227 66.940 1.00 44.06 117 CYS A O 1
ATOM 854 N N . GLU A 1 118 ? 29.856 -50.077 65.961 1.00 40.55 118 GLU A N 1
ATOM 855 C CA . GLU A 1 118 ? 30.084 -49.239 67.119 1.00 41.92 118 GLU A CA 1
ATOM 856 C C . GLU A 1 118 ? 29.354 -47.922 66.954 1.00 40.34 118 GLU A C 1
ATOM 857 O O . GLU A 1 118 ? 29.459 -47.267 65.920 1.00 43.15 118 GLU A O 1
ATOM 863 N N . VAL A 1 119 ? 28.592 -47.539 67.967 1.00 41.44 119 VAL A N 1
ATOM 864 C CA . VAL A 1 119 ? 27.976 -46.228 67.959 1.00 42.88 119 VAL A CA 1
ATOM 865 C C . VAL A 1 119 ? 28.755 -45.323 68.899 1.00 47.46 119 VAL A C 1
ATOM 866 O O . VAL A 1 119 ? 28.682 -45.455 70.119 1.00 52.58 119 VAL A O 1
ATOM 870 N N . ARG A 1 120 ? 29.491 -44.400 68.287 1.00 50.64 120 ARG A N 1
ATOM 871 C CA . ARG A 1 120 ? 30.539 -43.522 68.784 1.00 55.59 120 ARG A CA 1
ATOM 872 C C . ARG A 1 120 ? 30.227 -42.069 68.614 1.00 54.08 120 ARG A C 1
ATOM 873 O O . ARG A 1 120 ? 29.547 -41.693 67.740 1.00 50.07 120 ARG A O 1
ATOM 881 N N . ASN A 1 121 ? 30.745 -41.235 6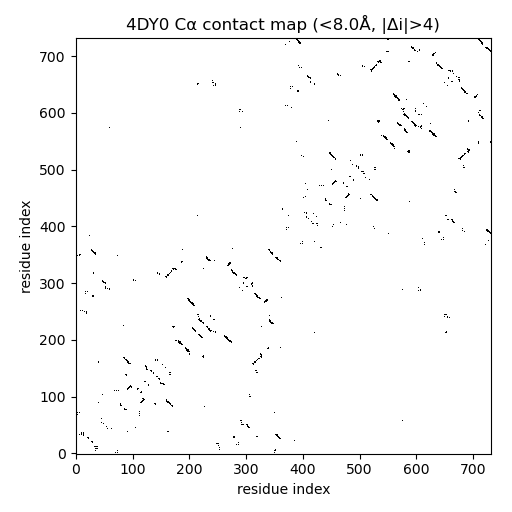9.483 1.00 61.73 121 ASN A N 1
ATOM 882 C CA . ASN A 1 121 ? 30.420 -39.821 69.467 1.00 62.27 121 ASN A CA 1
ATOM 883 C C . ASN A 1 121 ? 31.494 -39.010 68.821 1.00 57.43 121 ASN A C 1
ATOM 884 O O . ASN A 1 121 ? 32.593 -39.433 68.735 1.00 57.25 121 ASN A O 1
ATOM 889 N N . VAL A 1 122 ? 31.171 -37.852 68.328 1.00 53.45 122 VAL A N 1
ATOM 890 C CA . VAL A 1 122 ? 32.195 -37.098 67.692 1.00 51.39 122 VAL A CA 1
ATOM 891 C C . VAL A 1 122 ? 31.823 -35.649 67.734 1.00 54.67 122 VAL A C 1
ATOM 892 O O . VAL A 1 122 ? 30.675 -35.323 67.750 1.00 51.48 122 VAL A O 1
ATOM 896 N N . ASN A 1 123 ? 32.812 -34.777 67.698 1.00 60.15 123 ASN A N 1
ATOM 897 C CA . ASN A 1 123 ? 32.558 -33.349 67.790 1.00 68.42 123 ASN A CA 1
ATOM 898 C C . ASN A 1 123 ? 32.360 -32.726 66.411 1.00 67.40 123 ASN A C 1
ATOM 899 O O . ASN A 1 123 ? 33.295 -32.161 65.845 1.00 67.53 123 ASN A O 1
ATOM 904 N N . PHE A 1 124 ? 31.145 -32.831 65.876 1.00 60.86 124 PHE A N 1
ATOM 905 C CA . PHE A 1 124 ? 30.854 -32.303 64.543 1.00 57.02 124 PHE A CA 1
ATOM 906 C C . PHE A 1 124 ? 30.992 -30.787 64.485 1.00 59.94 124 PHE A C 1
ATOM 907 O O . PHE A 1 124 ? 31.166 -30.217 63.410 1.00 55.69 124 PHE A O 1
ATOM 915 N N . GLU A 1 125 ? 30.918 -30.138 65.644 1.00 62.70 125 GLU A N 1
ATOM 916 C CA . GLU A 1 125 ? 31.087 -28.691 65.716 1.00 67.43 125 GLU A CA 1
ATOM 917 C C . GLU A 1 125 ? 32.480 -28.277 65.236 1.00 66.52 125 GLU A C 1
ATOM 918 O O . GLU A 1 125 ? 32.709 -27.119 64.895 1.00 70.20 125 GLU A O 1
ATOM 920 N N . ASP A 1 126 ? 33.406 -29.232 65.218 1.00 65.56 126 ASP A N 1
ATOM 921 C CA . ASP A 1 126 ? 34.763 -28.996 64.726 1.00 63.87 126 ASP A CA 1
ATOM 922 C C . ASP A 1 126 ? 35.082 -29.961 63.585 1.00 57.70 126 ASP A C 1
ATOM 923 O O . ASP A 1 126 ? 35.765 -30.971 63.789 1.00 54.96 126 ASP A O 1
ATOM 928 N N . PRO A 1 127 ? 34.589 -29.644 62.377 1.00 55.74 127 PRO A N 1
ATOM 929 C CA . PRO A 1 127 ? 34.668 -30.530 61.220 1.00 52.16 127 PRO A CA 1
ATOM 930 C C . PRO A 1 127 ? 36.014 -31.244 61.124 1.00 52.56 127 PRO A C 1
ATOM 931 O O . PRO A 1 127 ? 36.070 -32.474 61.196 1.00 49.09 127 PRO A O 1
ATOM 935 N N . ALA A 1 128 ? 37.087 -30.470 60.975 1.00 54.46 128 ALA A N 1
ATOM 936 C CA . ALA A 1 128 ? 38.430 -31.028 60.833 1.00 56.77 128 ALA A CA 1
ATOM 937 C C . ALA A 1 128 ? 38.763 -32.068 61.909 1.00 55.49 128 ALA A C 1
ATOM 938 O O . ALA A 1 128 ? 39.102 -33.208 61.593 1.00 60.63 128 ALA A O 1
ATOM 940 N N . SER A 1 129 ? 38.671 -31.683 63.177 1.00 51.36 129 SER A N 1
ATOM 941 C CA . SER A 1 129 ? 38.968 -32.624 64.254 1.00 53.44 129 SER A CA 1
ATOM 942 C C . SER A 1 129 ? 38.054 -33.837 64.156 1.00 46.71 129 SER A C 1
ATOM 943 O O . SER A 1 129 ? 38.478 -34.971 64.383 1.00 46.47 129 SER A O 1
ATOM 945 N N . ALA A 1 130 ? 36.796 -33.589 63.809 1.00 45.23 130 ALA A N 1
ATOM 946 C CA . ALA A 1 130 ? 35.820 -34.661 63.648 1.00 43.43 130 ALA A CA 1
ATOM 947 C C . ALA A 1 130 ? 36.302 -35.708 62.645 1.00 45.03 130 ALA A C 1
ATOM 948 O O . ALA A 1 130 ? 36.257 -36.912 62.921 1.00 45.42 130 ALA A O 1
ATOM 950 N N . CYS A 1 131 ? 36.764 -35.245 61.485 1.00 44.27 131 CYS A N 1
ATOM 951 C CA . CYS A 1 131 ? 37.284 -36.138 60.455 1.00 45.94 131 CYS A CA 1
ATOM 952 C C . CYS A 1 131 ? 38.515 -36.881 60.951 1.00 49.20 131 CYS A C 1
ATOM 953 O O . CYS A 1 131 ? 38.700 -38.061 60.651 1.00 48.21 131 CYS A O 1
ATOM 956 N N . ASP A 1 132 ? 39.353 -36.182 61.712 1.00 52.14 132 ASP A N 1
ATOM 957 C CA . ASP A 1 132 ? 40.528 -36.789 62.319 1.00 53.44 132 ASP A CA 1
ATOM 958 C C . ASP A 1 132 ? 40.151 -38.012 63.139 1.00 53.38 132 ASP A C 1
ATOM 959 O O . ASP A 1 132 ? 40.737 -39.084 62.980 1.00 56.14 132 ASP A O 1
ATOM 964 N N . SER A 1 133 ? 39.175 -37.845 64.027 1.00 53.23 133 SER A N 1
ATOM 965 C CA . SER A 1 133 ? 38.760 -38.926 64.916 1.00 53.69 133 SER A CA 1
ATOM 966 C C . SER A 1 133 ? 38.227 -40.110 64.124 1.00 49.77 133 SER A C 1
ATOM 967 O O . SER A 1 133 ? 38.561 -41.265 64.402 1.00 54.48 133 SER A O 1
ATOM 970 N N . ILE A 1 134 ? 37.394 -39.818 63.135 1.00 45.19 134 ILE A N 1
ATOM 971 C CA . ILE A 1 134 ? 36.797 -40.863 62.328 1.00 42.37 134 ILE A CA 1
ATOM 972 C C . ILE A 1 134 ? 37.869 -41.616 61.547 1.00 42.30 134 ILE A C 1
ATOM 973 O O . ILE A 1 134 ? 37.915 -42.848 61.562 1.00 40.74 134 ILE A O 1
ATOM 978 N N . ASN A 1 135 ? 38.742 -40.866 60.886 1.00 43.04 135 ASN A N 1
ATOM 979 C CA . ASN A 1 135 ? 39.872 -41.452 60.173 1.00 45.38 135 ASN A CA 1
ATOM 980 C C . ASN A 1 135 ? 40.778 -42.277 61.083 1.00 45.96 135 ASN A C 1
ATOM 981 O O . ASN A 1 135 ? 41.128 -43.411 60.758 1.00 47.26 135 ASN A O 1
ATOM 986 N N . ALA A 1 136 ? 41.146 -41.712 62.227 1.00 47.37 136 ALA A N 1
ATOM 987 C CA . ALA A 1 136 ? 41.947 -42.436 63.207 1.00 50.35 136 ALA A CA 1
ATOM 988 C C . ALA A 1 136 ? 41.289 -43.763 63.588 1.00 51.65 136 ALA A C 1
ATOM 989 O O . ALA A 1 136 ? 41.967 -44.776 63.772 1.00 51.55 136 ALA A O 1
ATOM 991 N N . TRP A 1 137 ? 39.965 -43.755 63.704 1.00 51.20 137 TRP A N 1
ATOM 992 C CA . TRP A 1 137 ? 39.239 -44.960 64.089 1.00 50.10 137 TRP A CA 1
ATOM 993 C C . TRP A 1 137 ? 39.212 -45.997 62.960 1.00 48.43 137 TRP A C 1
ATOM 994 O O . TRP A 1 137 ? 39.407 -47.192 63.198 1.00 48.50 137 TRP A O 1
ATOM 1005 N N . VAL A 1 138 ? 38.977 -45.544 61.733 1.00 45.85 138 VAL A N 1
ATOM 1006 C CA . VAL A 1 138 ? 38.960 -46.461 60.598 1.00 45.79 138 VAL A CA 1
ATOM 1007 C C . VAL A 1 138 ? 40.326 -47.119 60.433 1.00 46.95 138 VAL A C 1
ATOM 1008 O O . VAL A 1 138 ? 40.432 -48.345 60.370 1.00 47.63 138 VAL A O 1
ATOM 1012 N N . LYS A 1 139 ? 41.368 -46.295 60.370 1.00 47.71 139 LYS A N 1
ATOM 1013 C CA . LYS A 1 139 ? 42.738 -46.789 60.269 1.00 51.19 139 LYS A CA 1
ATOM 1014 C C . LYS A 1 139 ? 43.035 -47.812 61.359 1.00 54.41 139 LYS A C 1
ATOM 1015 O O . LYS A 1 139 ? 43.553 -48.895 61.084 1.00 57.30 139 LYS A O 1
ATOM 1017 N N . ASN A 1 140 ? 42.704 -47.465 62.597 1.00 54.54 140 ASN A N 1
ATOM 1018 C CA . ASN A 1 140 ? 42.952 -48.355 63.725 1.00 57.53 140 ASN A CA 1
ATOM 1019 C C . ASN A 1 140 ? 42.096 -49.616 63.658 1.00 54.86 140 ASN A C 1
ATOM 1020 O O . ASN A 1 140 ? 42.520 -50.689 64.081 1.00 53.51 140 ASN A O 1
ATOM 1025 N N . GLU A 1 141 ? 40.894 -49.477 63.110 1.00 55.16 141 GLU A N 1
ATOM 1026 C CA . GLU A 1 141 ? 39.935 -50.573 63.069 1.00 55.44 141 GLU A CA 1
ATOM 1027 C C . GLU A 1 141 ? 40.135 -51.474 61.845 1.00 55.23 141 GLU A C 1
ATOM 1028 O O . GLU A 1 141 ? 39.539 -52.550 61.753 1.00 54.69 141 GLU A O 1
ATOM 1034 N N . THR A 1 142 ? 40.974 -51.036 60.908 1.00 52.94 142 THR A N 1
ATOM 1035 C CA . THR A 1 142 ? 41.205 -51.793 59.676 1.00 55.25 142 THR A CA 1
ATOM 1036 C C . THR A 1 142 ? 42.652 -52.258 59.521 1.00 62.54 142 THR A C 1
ATOM 1037 O O . THR A 1 142 ? 43.162 -52.353 58.404 1.00 70.85 142 THR A O 1
ATOM 1041 N N . ARG A 1 143 ? 43.308 -52.551 60.638 1.00 67.10 143 ARG A N 1
ATOM 1042 C CA . ARG A 1 143 ? 44.705 -52.967 60.608 1.00 68.04 143 ARG A CA 1
ATOM 1043 C C . ARG A 1 143 ? 45.559 -51.939 59.863 1.00 68.71 143 ARG A C 1
ATOM 1044 O O . ARG A 1 143 ? 46.542 -52.289 59.208 1.00 65.26 143 ARG A O 1
ATOM 1046 N N . ASP A 1 144 ? 45.169 -50.671 59.966 1.00 63.72 144 ASP A N 1
ATOM 1047 C CA . ASP A 1 144 ? 45.900 -49.574 59.336 1.00 59.87 144 ASP A CA 1
ATOM 1048 C 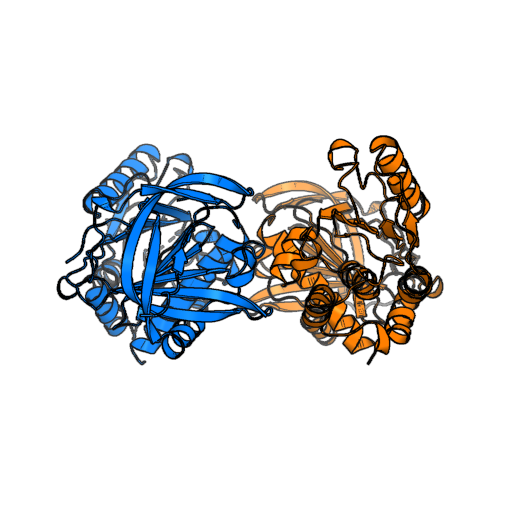C . ASP A 1 144 ? 45.885 -49.657 57.810 1.00 56.23 144 ASP A C 1
ATOM 1049 O O . ASP A 1 144 ? 46.689 -49.011 57.141 1.00 60.24 144 ASP A O 1
ATOM 1052 N N . MET A 1 145 ? 44.964 -50.442 57.260 1.00 53.15 145 MET A N 1
ATOM 1053 C CA . MET A 1 145 ? 44.888 -50.624 55.810 1.00 49.22 145 MET A CA 1
ATOM 1054 C C . MET A 1 145 ? 44.026 -49.562 55.120 1.00 44.74 145 MET A C 1
ATOM 1055 O O . MET A 1 145 ? 44.162 -49.323 53.918 1.00 44.35 145 MET A O 1
ATOM 1060 N N . ILE A 1 146 ? 43.145 -48.923 55.882 1.00 44.65 146 ILE A N 1
ATOM 1061 C CA . ILE A 1 146 ? 42.249 -47.916 55.323 1.00 41.18 146 ILE A CA 1
ATOM 1062 C C . ILE A 1 146 ? 42.235 -46.628 56.141 1.00 45.54 146 ILE A C 1
ATOM 1063 O O . ILE A 1 146 ? 42.060 -46.651 57.363 1.00 46.94 146 ILE A O 1
ATOM 1068 N N . ASP A 1 147 ? 42.415 -45.507 55.451 1.00 47.49 147 ASP A N 1
ATOM 1069 C CA . ASP A 1 147 ? 42.373 -44.191 56.075 1.00 52.50 147 ASP A CA 1
ATOM 1070 C C . ASP A 1 147 ? 41.703 -43.184 55.137 1.00 52.24 147 ASP A C 1
ATOM 1071 O O . ASP A 1 147 ? 41.236 -43.545 54.056 1.00 47.76 147 ASP A O 1
ATOM 1076 N N . ASN A 1 148 ? 41.646 -41.926 55.560 1.00 54.04 148 ASN A N 1
ATOM 1077 C CA . ASN A 1 148 ? 41.145 -40.850 54.710 1.00 54.62 148 ASN A CA 1
ATOM 1078 C C . ASN A 1 148 ? 39.741 -41.090 54.148 1.00 55.27 148 ASN A C 1
ATOM 1079 O O . ASN A 1 148 ? 39.559 -41.167 52.936 1.00 52.08 148 ASN A O 1
ATOM 1082 N N . LEU A 1 149 ? 38.749 -41.201 55.026 1.00 57.40 149 LEU A N 1
ATOM 1083 C CA . LEU A 1 149 ? 37.362 -41.301 54.580 1.00 53.71 149 LEU A CA 1
ATOM 1084 C C . LEU A 1 149 ? 36.709 -39.933 54.431 1.00 52.64 149 LEU A C 1
ATOM 1085 O O . LEU A 1 149 ? 36.012 -39.679 53.454 1.00 53.71 149 LEU A O 1
ATOM 1090 N N . LEU A 1 150 ? 36.930 -39.052 55.400 1.00 53.34 150 LEU A N 1
ATOM 1091 C CA . LEU A 1 150 ? 36.228 -37.775 55.407 1.00 53.42 150 LEU A CA 1
ATOM 1092 C C . LEU A 1 150 ? 37.140 -36.569 55.298 1.00 54.92 150 LEU A C 1
ATOM 1093 O O . LEU A 1 150 ? 38.316 -36.618 55.659 1.00 59.18 150 LEU A O 1
ATOM 1098 N N . SER A 1 151 ? 36.566 -35.482 54.800 1.00 55.53 151 SER A N 1
ATOM 1099 C CA . SER A 1 151 ? 37.220 -34.190 54.784 1.00 57.84 151 SER A CA 1
ATOM 1100 C C . SER A 1 151 ? 36.289 -33.180 55.430 1.00 57.07 151 SER A C 1
ATOM 1101 O O . SER A 1 151 ? 35.068 -33.323 55.355 1.00 54.09 151 SER A O 1
ATOM 1104 N N . PRO A 1 152 ? 36.784 -32.089 55.880 1.00 57.21 152 PRO A N 1
ATOM 1105 C CA . PRO A 1 152 ? 35.939 -31.169 56.567 1.00 58.58 152 PRO A CA 1
ATOM 1106 C C . PRO A 1 152 ? 34.739 -30.717 55.743 1.00 60.52 152 PRO A C 1
ATOM 1107 O O . PRO A 1 152 ? 33.719 -30.442 56.272 1.00 57.95 152 PRO A O 1
ATOM 1111 N N . ASP A 1 153 ? 34.901 -30.642 54.446 1.00 68.24 153 ASP A N 1
ATOM 1112 C CA . ASP A 1 153 ? 33.944 -30.132 53.501 1.00 73.41 153 ASP A CA 1
ATOM 1113 C C . ASP A 1 153 ? 32.691 -30.919 53.436 1.00 72.11 153 ASP A C 1
ATOM 1114 O O . ASP A 1 153 ? 31.699 -30.440 52.992 1.00 68.31 153 ASP A O 1
ATOM 1119 N N . LEU A 1 154 ? 32.765 -32.159 53.837 1.00 68.52 154 LEU A N 1
ATOM 1120 C CA . LEU A 1 154 ? 31.615 -32.993 53.923 1.00 67.58 154 LEU A CA 1
ATOM 1121 C C . LEU A 1 154 ? 30.874 -32.797 55.210 1.00 68.32 154 LEU A C 1
ATOM 1122 O O . LEU A 1 154 ? 29.883 -33.428 55.431 1.00 75.53 154 LEU A O 1
ATOM 1127 N N . ILE A 1 155 ? 31.372 -31.971 56.107 1.00 66.46 155 ILE A N 1
ATOM 1128 C CA . ILE A 1 155 ? 30.713 -31.835 57.383 1.00 62.74 155 ILE A CA 1
ATOM 1129 C C . ILE A 1 155 ? 30.187 -30.455 57.512 1.00 65.15 155 ILE A C 1
ATOM 1130 O O . ILE A 1 155 ? 30.771 -29.538 57.064 1.00 67.63 155 ILE A O 1
ATOM 1135 N N . ASP A 1 156 ? 29.007 -30.332 58.054 1.00 69.35 156 ASP A N 1
ATOM 1136 C CA . ASP A 1 156 ? 28.454 -29.041 58.313 1.00 72.28 156 ASP A CA 1
ATOM 1137 C C . ASP A 1 156 ? 28.573 -28.936 59.800 1.00 72.96 156 ASP A C 1
ATOM 1138 O O . ASP A 1 156 ? 28.020 -29.706 60.518 1.00 73.13 156 ASP A O 1
ATOM 1143 N N . GLY A 1 157 ? 29.315 -27.979 60.290 1.00 73.60 157 GLY A N 1
ATOM 1144 C CA . GLY A 1 157 ? 29.484 -27.945 61.703 1.00 72.47 157 GLY A CA 1
ATOM 1145 C C . GLY A 1 157 ? 28.175 -27.750 62.447 1.00 72.18 157 GLY A C 1
ATOM 1146 O O . GLY A 1 157 ? 27.875 -28.477 63.358 1.00 77.12 157 GLY A O 1
ATOM 1147 N N . VAL A 1 158 ? 27.340 -26.825 62.062 1.00 67.76 158 VAL A N 1
ATOM 1148 C CA . VAL A 1 158 ? 26.104 -26.777 62.788 1.00 72.35 158 VAL A CA 1
ATOM 1149 C C . VAL A 1 158 ? 25.162 -27.945 62.511 1.00 70.18 158 VAL A C 1
ATOM 1150 O O . VAL A 1 158 ? 24.777 -28.664 63.406 1.00 68.73 158 VAL A O 1
ATOM 1152 N N . LEU A 1 159 ? 24.901 -28.169 61.233 1.00 68.12 159 LEU A N 1
ATOM 1153 C CA . LEU A 1 159 ? 23.935 -29.133 60.735 1.00 65.69 159 LEU A CA 1
ATOM 1154 C C . LEU A 1 159 ? 24.109 -30.635 60.875 1.00 61.32 159 LEU A C 1
ATOM 1155 O O . LEU A 1 159 ? 23.198 -31.320 61.215 1.00 62.39 159 LEU A O 1
ATOM 1160 N N . THR A 1 160 ? 25.285 -31.124 60.628 1.00 58.28 160 THR A N 1
ATOM 1161 C CA . THR A 1 160 ? 25.614 -32.552 60.664 1.00 55.20 160 THR A CA 1
ATOM 1162 C C . THR A 1 160 ? 25.442 -33.155 62.060 1.00 55.91 160 THR A C 1
ATOM 1163 O O . THR A 1 160 ? 25.993 -32.649 63.041 1.00 52.09 160 THR A O 1
ATOM 1167 N N . ARG A 1 161 ? 24.686 -34.245 62.144 1.00 52.69 161 ARG A N 1
ATOM 1168 C CA . ARG A 1 161 ? 24.426 -34.887 63.430 1.00 48.82 161 ARG A CA 1
ATOM 1169 C C . ARG A 1 161 ? 24.665 -36.394 63.398 1.00 47.01 161 ARG A C 1
ATOM 1170 O O . ARG A 1 161 ? 24.876 -37.014 64.439 1.00 46.79 161 ARG A O 1
ATOM 1174 N N . LEU A 1 162 ? 24.642 -36.981 62.206 1.00 44.08 162 LEU A N 1
ATOM 1175 C CA . LEU A 1 162 ? 24.784 -38.428 62.081 1.00 40.67 162 LEU A CA 1
ATOM 1176 C C . LEU A 1 162 ? 25.480 -38.845 60.783 1.00 38.68 162 LEU A C 1
ATOM 1177 O O . LEU A 1 162 ? 25.089 -38.428 59.690 1.00 37.13 162 LEU A O 1
ATOM 1182 N N . VAL A 1 163 ? 26.512 -39.672 60.917 1.00 35.66 163 VAL A N 1
ATOM 1183 C CA . VAL A 1 163 ? 27.259 -40.175 59.772 1.00 34.09 163 VAL A CA 1
ATOM 1184 C C . VAL A 1 163 ? 27.575 -41.653 59.946 1.00 33.31 163 VAL A C 1
ATOM 1185 O O . VAL A 1 163 ? 28.168 -42.050 60.945 1.00 35.18 163 VAL A O 1
ATOM 1189 N N . LEU A 1 164 ? 27.177 -42.463 58.972 1.00 33.03 164 LEU A N 1
ATOM 1190 C CA . LEU A 1 164 ? 27.464 -43.892 58.995 1.00 35.19 164 LEU A CA 1
ATOM 1191 C C . LEU A 1 164 ? 28.758 -44.190 58.264 1.00 33.80 164 LEU A C 1
ATOM 1192 O O . LEU A 1 164 ? 29.070 -43.550 57.263 1.00 34.50 164 LEU A O 1
ATOM 1197 N N . VAL A 1 165 ? 29.503 -45.174 58.754 1.00 30.71 165 VAL A N 1
ATOM 1198 C CA . VAL A 1 165 ? 30.705 -45.611 58.065 1.00 30.48 165 VAL A CA 1
ATOM 1199 C C . VAL A 1 165 ? 30.800 -47.126 57.969 1.00 30.62 165 VAL A C 1
ATOM 1200 O O . VAL A 1 165 ? 30.646 -47.835 58.962 1.00 32.46 165 VAL A O 1
ATOM 1204 N N . ASN A 1 166 ? 31.049 -47.612 56.758 1.00 33.75 166 ASN A N 1
ATOM 1205 C CA . ASN A 1 166 ? 31.331 -49.024 56.521 1.00 31.12 166 ASN A CA 1
ATOM 1206 C C . ASN A 1 166 ? 32.633 -49.179 55.748 1.00 31.01 166 ASN A C 1
ATOM 1207 O O . ASN A 1 166 ? 32.746 -48.702 54.618 1.00 30.44 166 ASN A O 1
ATOM 1212 N N . ALA A 1 167 ? 33.613 -49.842 56.358 1.00 32.51 167 ALA A N 1
ATOM 1213 C CA . ALA A 1 167 ? 34.913 -50.039 55.725 1.00 30.05 167 ALA A CA 1
ATOM 1214 C C . ALA A 1 167 ? 35.258 -51.516 55.645 1.00 31.13 167 ALA A C 1
ATOM 1215 O O . ALA A 1 167 ? 35.167 -52.237 56.640 1.00 34.94 167 ALA A O 1
ATOM 1217 N N . VAL A 1 168 ? 35.655 -51.965 54.458 1.00 29.64 168 VAL A N 1
ATOM 1218 C CA . VAL A 1 168 ? 35.991 -53.372 54.246 1.00 30.57 168 VAL A CA 1
ATOM 1219 C C . VAL A 1 168 ? 37.365 -53.532 53.591 1.00 29.30 168 VAL A C 1
ATOM 1220 O O . VAL A 1 168 ? 37.660 -52.883 52.586 1.00 26.06 168 VAL A O 1
ATOM 1224 N N . TYR A 1 169 ? 38.204 -54.390 54.169 1.00 30.17 169 TYR A N 1
ATOM 1225 C CA . TYR A 1 169 ? 39.519 -54.681 53.596 1.00 30.21 169 TYR A CA 1
ATOM 1226 C C . TYR A 1 169 ? 39.719 -56.177 53.454 1.00 31.77 169 TYR A C 1
ATOM 1227 O O . TYR A 1 169 ? 39.236 -56.950 54.278 1.00 34.82 169 TYR A O 1
ATOM 1236 N N . PHE A 1 170 ? 40.444 -56.585 52.416 1.00 31.13 170 PHE A N 1
ATOM 1237 C CA . PHE A 1 170 ? 40.702 -57.999 52.190 1.00 30.78 170 PHE A CA 1
ATOM 1238 C C . PHE A 1 170 ? 41.922 -58.219 51.292 1.00 32.55 170 PHE A C 1
ATOM 1239 O O . PHE A 1 170 ? 42.225 -57.402 50.414 1.00 32.66 170 PHE A O 1
ATOM 1247 N N . LYS A 1 171 ? 42.633 -59.315 51.536 1.00 34.25 171 LYS A N 1
ATOM 1248 C CA . LYS A 1 171 ? 43.707 -59.746 50.647 1.00 37.35 171 LYS A CA 1
ATOM 1249 C C . LYS A 1 171 ? 43.697 -61.262 50.492 1.00 37.62 171 LYS A C 1
ATOM 1250 O O . LYS A 1 171 ? 43.549 -61.780 49.385 1.00 39.47 171 LYS A O 1
ATOM 1256 N N . GLY A 1 172 ? 43.848 -61.971 51.606 1.00 38.13 172 GLY A N 1
ATOM 1257 C CA . GLY A 1 172 ? 43.771 -63.432 51.601 1.00 38.86 172 GLY A CA 1
ATOM 1258 C C . GLY A 1 172 ? 44.926 -64.104 50.881 1.00 35.51 172 GLY A C 1
ATOM 1259 O O . GLY A 1 172 ? 45.864 -63.443 50.442 1.00 37.46 172 GLY A O 1
ATOM 1260 N N . LEU A 1 173 ? 44.860 -65.425 50.766 1.00 31.85 173 LEU A N 1
ATOM 1261 C CA . LEU A 1 173 ? 45.899 -66.186 50.091 1.00 34.51 173 LEU A CA 1
ATOM 1262 C C . LEU A 1 173 ? 45.273 -67.131 49.071 1.00 33.35 173 LEU A C 1
ATOM 1263 O O . LEU A 1 173 ? 44.329 -67.856 49.384 1.00 31.14 173 LEU A O 1
ATOM 1268 N N . TRP A 1 174 ? 45.792 -67.116 47.848 1.00 35.14 174 TRP A N 1
ATOM 1269 C CA . TRP A 1 174 ? 45.240 -67.959 46.791 1.00 34.23 174 TRP A CA 1
ATOM 1270 C C . TRP A 1 174 ? 45.387 -69.426 47.158 1.00 39.49 174 TRP A C 1
ATOM 1271 O O . TRP A 1 174 ? 46.386 -69.828 47.761 1.00 39.08 174 TRP A O 1
ATOM 1282 N N . LYS A 1 175 ? 44.391 -70.229 46.802 1.00 37.44 175 LYS A N 1
ATOM 1283 C CA . LYS A 1 175 ? 44.533 -71.668 46.918 1.00 37.02 175 LYS A CA 1
ATOM 1284 C C . LYS A 1 175 ? 45.708 -72.091 46.042 1.00 36.39 175 LYS A C 1
ATOM 1285 O O . LYS A 1 175 ? 46.527 -72.923 46.435 1.00 35.55 175 LYS A O 1
ATOM 1291 N N . SER A 1 176 ? 45.789 -71.494 44.857 1.00 35.83 176 SER A N 1
ATOM 1292 C CA . SER A 1 176 ? 46.902 -71.724 43.948 1.00 36.76 176 SER A CA 1
ATOM 1293 C C . SER A 1 176 ? 47.656 -70.420 43.690 1.00 36.51 176 SER A C 1
ATOM 1294 O O . SER A 1 176 ? 47.169 -69.535 42.990 1.00 37.94 176 SER A O 1
ATOM 1297 N N . ARG A 1 177 ? 48.849 -70.310 44.261 1.00 39.82 177 ARG A N 1
ATOM 1298 C CA . ARG A 1 177 ? 49.616 -69.073 44.213 1.00 43.01 177 ARG A CA 1
ATOM 1299 C C . ARG A 1 177 ? 50.059 -68.713 42.804 1.00 43.29 177 ARG A C 1
ATOM 1300 O O . ARG A 1 177 ? 50.111 -69.567 41.922 1.00 45.80 177 ARG A O 1
ATOM 1308 N N . PHE A 1 178 ? 50.371 -67.436 42.606 1.00 38.64 178 PHE A N 1
ATOM 1309 C CA . PHE A 1 178 ? 51.078 -66.994 41.413 1.00 37.62 178 PHE A CA 1
ATOM 1310 C C . PHE A 1 178 ? 52.559 -66.905 41.750 1.00 39.74 178 PHE A C 1
ATOM 1311 O O . PHE A 1 178 ? 52.923 -66.654 42.899 1.00 44.78 178 PHE A O 1
ATOM 1319 N N . GLN A 1 179 ? 53.412 -67.107 40.754 1.00 39.51 179 GLN A N 1
ATOM 1320 C CA . GLN A 1 179 ? 54.847 -67.015 40.970 1.00 43.88 179 GLN A CA 1
ATOM 1321 C C . GLN A 1 179 ? 55.413 -65.710 40.430 1.00 43.24 179 GLN A C 1
ATOM 1322 O O . GLN A 1 179 ? 55.187 -65.361 39.271 1.00 42.08 179 GLN A O 1
ATOM 1328 N N . PRO A 1 180 ? 56.159 -64.989 41.280 1.00 43.80 180 PRO A N 1
ATOM 1329 C CA . PRO A 1 180 ? 56.713 -63.664 41.002 1.00 45.02 180 PRO A CA 1
ATOM 1330 C C . PRO A 1 180 ? 57.544 -63.614 39.721 1.00 44.73 180 PRO A C 1
ATOM 1331 O O . PRO A 1 180 ? 57.551 -62.594 39.032 1.00 41.98 180 PRO A O 1
ATOM 1335 N N . GLU A 1 181 ? 58.245 -64.702 39.415 1.00 48.32 181 GLU A N 1
ATOM 1336 C CA . GLU A 1 181 ? 59.043 -64.776 38.194 1.00 50.95 181 GLU A CA 1
ATOM 1337 C C . GLU A 1 181 ? 58.148 -64.652 36.965 1.00 46.60 181 GLU A C 1
ATOM 1338 O O . GLU A 1 181 ? 58.602 -64.249 35.897 1.00 42.18 181 GLU A O 1
ATOM 1344 N N . ASN A 1 182 ? 56.874 -65.001 37.125 1.00 43.91 182 ASN A N 1
ATOM 1345 C CA . ASN A 1 182 ? 55.915 -64.939 36.026 1.00 43.80 182 ASN A CA 1
ATOM 1346 C C . ASN A 1 182 ? 55.169 -63.610 35.949 1.00 41.53 182 ASN A C 1
ATOM 1347 O O . ASN A 1 182 ? 54.388 -63.385 35.027 1.00 40.96 182 ASN A O 1
ATOM 1352 N N . THR A 1 183 ? 55.413 -62.731 36.917 1.00 41.90 183 THR A N 1
ATOM 1353 C CA . THR A 1 183 ? 54.756 -61.429 36.945 1.00 38.25 183 THR A CA 1
ATOM 1354 C C . THR A 1 183 ? 55.483 -60.435 36.049 1.00 41.83 183 THR A C 1
ATOM 1355 O O . THR A 1 183 ? 56.597 -60.014 36.356 1.00 49.63 183 THR A O 1
ATOM 1359 N N . LYS A 1 184 ? 54.849 -60.066 34.940 1.00 37.41 184 LYS A N 1
ATOM 1360 C CA . LYS A 1 184 ? 55.465 -59.168 33.969 1.00 39.10 184 LYS A CA 1
ATOM 1361 C C . LYS A 1 184 ? 54.561 -57.985 33.632 1.00 37.08 184 LYS A C 1
ATOM 1362 O O . LYS A 1 184 ? 53.335 -58.093 33.681 1.00 32.17 184 LYS A O 1
ATOM 1365 N N . LYS A 1 185 ? 55.168 -56.854 33.289 1.00 33.82 185 LYS A N 1
ATOM 1366 C CA . LYS A 1 185 ? 54.394 -55.716 32.830 1.00 38.44 185 LYS A CA 1
ATOM 1367 C C . LYS A 1 185 ? 53.783 -56.035 31.468 1.00 39.35 185 LYS A C 1
ATOM 1368 O O . LYS A 1 185 ? 54.475 -56.508 30.567 1.00 39.90 185 LYS A O 1
ATOM 1372 N N . ARG A 1 186 ? 52.480 -55.804 31.333 1.00 35.06 186 ARG A N 1
ATOM 1373 C CA . ARG A 1 186 ? 51.772 -56.083 30.085 1.00 35.66 186 ARG A CA 1
ATOM 1374 C C . ARG A 1 186 ? 50.769 -54.983 29.768 1.00 29.66 186 ARG A C 1
ATOM 1375 O O . ARG A 1 186 ? 50.415 -54.189 30.631 1.00 35.73 186 ARG A O 1
ATOM 1383 N N . THR A 1 187 ? 50.307 -54.950 28.526 1.00 26.79 187 THR A N 1
ATOM 1384 C CA . THR A 1 187 ? 49.363 -53.935 28.085 1.00 26.44 187 THR A CA 1
ATOM 1385 C C . THR A 1 187 ? 47.941 -54.147 28.618 1.00 29.37 187 THR A C 1
ATOM 1386 O O . THR A 1 187 ? 47.357 -55.222 28.464 1.00 28.55 187 THR A O 1
ATOM 1390 N N . PHE A 1 188 ? 47.396 -53.108 29.245 1.00 24.78 188 PHE A N 1
ATOM 1391 C CA . PHE A 1 188 ? 45.989 -53.070 29.615 1.00 23.19 188 PHE A CA 1
ATOM 1392 C C . PHE A 1 188 ? 45.360 -51.955 28.785 1.00 23.28 188 PHE A C 1
ATOM 1393 O O . PHE A 1 188 ? 45.846 -50.830 28.796 1.00 28.96 188 PHE A O 1
ATOM 1401 N N . VAL A 1 189 ? 44.313 -52.266 28.028 1.00 25.19 189 VAL A N 1
ATOM 1402 C CA . VAL A 1 189 ? 43.641 -51.239 27.237 1.00 23.19 189 VAL A CA 1
ATOM 1403 C C . VAL A 1 189 ? 42.426 -50.715 27.995 1.00 26.55 189 VAL A C 1
ATOM 1404 O O . VAL A 1 189 ? 41.424 -51.414 28.139 1.00 27.20 189 VAL A O 1
ATOM 1408 N N . ALA A 1 190 ? 42.521 -49.484 28.488 1.00 30.62 190 ALA A N 1
ATOM 1409 C CA . ALA A 1 190 ? 41.458 -48.920 29.316 1.00 33.09 190 ALA A CA 1
ATOM 1410 C C . ALA A 1 190 ? 40.299 -48.419 28.474 1.00 31.56 190 ALA A C 1
ATOM 1411 O O . ALA A 1 190 ? 40.309 -48.548 27.249 1.00 34.03 190 ALA A O 1
ATOM 1413 N N . ALA A 1 191 ? 39.298 -47.854 29.142 1.00 45.61 191 ALA A N 1
ATOM 1414 C CA . ALA A 1 191 ? 38.092 -47.372 28.472 1.00 51.62 191 ALA A CA 1
ATOM 1415 C C . ALA A 1 191 ? 38.389 -46.316 27.400 1.00 53.08 191 ALA A C 1
ATOM 1416 O O . ALA A 1 191 ? 37.817 -46.356 26.305 1.00 47.90 191 ALA A O 1
ATOM 1418 N N . ASP A 1 192 ? 39.278 -45.376 27.718 1.00 42.54 192 ASP A N 1
ATOM 1419 C CA . ASP A 1 192 ? 39.680 -44.337 26.767 1.00 42.11 192 ASP A CA 1
ATOM 1420 C C . ASP A 1 192 ? 40.241 -44.941 25.478 1.00 44.03 192 ASP A C 1
ATOM 1421 O O . ASP A 1 192 ? 40.328 -44.267 24.450 1.00 47.58 192 ASP A O 1
ATOM 1426 N N . GLY A 1 193 ? 40.610 -46.217 25.534 1.00 38.04 193 GLY A N 1
ATOM 1427 C CA . GLY A 1 193 ? 41.167 -46.906 24.373 1.00 32.99 193 GLY A CA 1
ATOM 1428 C C . GLY A 1 193 ? 42.678 -46.768 24.304 1.00 32.61 193 GLY A C 1
ATOM 1429 O O . GLY A 1 193 ? 43.308 -47.185 23.329 1.00 29.21 193 GLY A O 1
ATOM 1430 N N . LYS A 1 194 ? 43.256 -46.170 25.342 1.00 30.74 194 LYS A N 1
ATOM 1431 C CA . LYS A 1 194 ? 44.698 -46.006 25.434 1.00 31.15 194 LYS A CA 1
ATOM 1432 C C . LYS A 1 194 ? 45.298 -47.233 26.095 1.00 31.88 194 LYS A C 1
ATOM 1433 O O . LYS A 1 194 ? 44.617 -47.930 26.844 1.00 29.24 194 LYS A O 1
ATOM 1439 N N . SER A 1 195 ? 46.569 -47.500 25.804 1.00 30.96 195 SER A N 1
ATOM 1440 C CA . SER A 1 195 ? 47.268 -48.635 26.391 1.00 28.47 195 SER A CA 1
ATOM 1441 C C . SER A 1 195 ? 48.043 -48.215 27.635 1.00 30.63 195 SER A C 1
ATOM 1442 O O . SER A 1 195 ? 48.659 -47.147 27.660 1.00 28.33 195 SER A O 1
ATOM 1445 N N . TYR A 1 196 ? 48.030 -49.053 28.638 1.00 27.00 196 TYR A N 1
ATOM 1446 C CA . TYR A 1 196 ? 48.694 -48.836 29.877 1.00 25.56 196 TYR A CA 1
ATOM 1447 C C . TYR A 1 196 ? 49.528 -50.040 30.178 1.00 25.65 196 TYR A C 1
ATOM 1448 O O . TYR A 1 196 ? 49.243 -51.110 29.819 1.00 23.60 196 TYR A O 1
ATOM 1457 N N . GLN A 1 197 ? 50.632 -49.790 30.809 1.00 27.80 197 GLN A N 1
ATOM 1458 C CA . GLN A 1 197 ? 51.535 -50.790 31.230 1.00 33.34 197 GLN A CA 1
ATOM 1459 C C . GLN A 1 197 ? 51.336 -51.179 32.658 1.00 30.09 197 GLN A C 1
ATOM 1460 O O . GLN A 1 197 ? 51.468 -50.424 33.517 1.00 34.73 197 GLN A O 1
ATOM 1466 N N . VAL A 1 198 ? 50.967 -52.410 32.863 1.00 27.53 198 VAL A N 1
ATOM 1467 C CA . VAL A 1 198 ? 50.536 -52.906 34.135 1.00 31.58 198 VAL A CA 1
ATOM 1468 C C . VAL A 1 198 ? 51.219 -54.180 34.507 1.00 32.21 198 VAL A C 1
ATOM 1469 O O . VAL A 1 198 ? 51.373 -55.011 33.697 1.00 33.04 198 VAL A O 1
ATOM 1473 N N . PRO A 1 199 ? 51.617 -54.320 35.760 1.00 32.28 199 PRO A N 1
ATOM 1474 C CA . PRO A 1 199 ? 52.146 -55.589 36.249 1.00 31.02 199 PRO A CA 1
ATOM 1475 C C . PRO A 1 199 ? 51.024 -56.615 36.259 1.00 32.58 199 PRO A C 1
ATOM 1476 O O . PRO A 1 199 ? 49.942 -56.342 36.787 1.00 32.06 199 PRO A O 1
ATOM 1480 N N . MET A 1 200 ? 51.261 -57.782 35.674 1.00 30.03 200 MET A N 1
ATOM 1481 C CA . MET A 1 200 ? 50.231 -58.810 35.672 1.00 32.10 200 MET A CA 1
ATOM 1482 C C . MET A 1 200 ? 50.716 -60.169 36.158 1.00 34.01 200 MET A C 1
ATOM 1483 O O . MET A 1 200 ? 51.778 -60.645 35.758 1.00 33.59 200 MET A O 1
ATOM 1488 N N . LEU A 1 201 ? 49.921 -60.777 37.031 1.00 34.03 201 LEU A N 1
ATOM 1489 C CA . LEU A 1 201 ? 50.159 -62.133 37.493 1.00 30.68 201 LEU A CA 1
ATOM 1490 C C . LEU A 1 201 ? 49.831 -63.103 36.370 1.00 31.98 201 LEU A C 1
ATOM 1491 O O . LEU A 1 201 ? 48.917 -62.856 35.577 1.00 33.24 201 LEU A O 1
ATOM 1496 N N . ALA A 1 202 ? 50.571 -64.206 36.305 1.00 31.98 202 ALA A N 1
ATOM 1497 C CA . ALA A 1 202 ? 50.306 -65.246 35.314 1.00 32.10 202 ALA A CA 1
ATOM 1498 C C . ALA A 1 202 ? 50.586 -66.627 35.877 1.00 34.77 202 ALA A C 1
ATOM 1499 O O . ALA A 1 202 ? 51.592 -66.841 36.546 1.00 42.41 202 ALA A O 1
ATOM 1501 N N . GLN A 1 203 ? 49.688 -67.563 35.602 1.00 36.94 203 GLN A N 1
ATOM 1502 C CA . GLN A 1 203 ? 49.925 -68.956 35.931 1.00 36.25 203 GLN A CA 1
ATOM 1503 C C . GLN A 1 203 ? 49.066 -69.858 35.057 1.00 41.68 203 GLN A C 1
ATOM 1504 O O . GLN A 1 203 ? 47.966 -69.485 34.646 1.00 41.87 203 GLN A O 1
ATOM 1510 N N . LEU A 1 204 ? 49.586 -71.043 34.767 1.00 44.86 204 LEU A N 1
ATOM 1511 C CA . LEU A 1 204 ? 48.847 -72.052 34.035 1.00 43.05 204 LEU A CA 1
ATOM 1512 C C . LEU A 1 204 ? 48.383 -73.075 35.057 1.00 47.68 204 LEU A C 1
ATOM 1513 O O . LEU A 1 204 ? 49.200 -73.699 35.734 1.00 48.31 204 LEU A O 1
ATOM 1518 N N . SER A 1 205 ? 47.073 -73.239 35.180 1.00 45.42 205 SER A N 1
ATOM 1519 C CA . SER A 1 205 ? 46.520 -74.092 36.220 1.00 45.00 205 SER A CA 1
ATOM 1520 C C . SER A 1 205 ? 45.050 -74.390 35.937 1.00 43.46 205 SER A C 1
ATOM 1521 O O . SER A 1 205 ? 44.488 -73.880 34.969 1.00 44.53 205 SER A O 1
ATOM 1524 N N . VAL A 1 206 ? 44.434 -75.217 36.776 1.00 37.10 206 VAL A N 1
ATOM 1525 C CA . VAL A 1 206 ? 43.029 -75.568 36.606 1.00 39.75 206 VAL A CA 1
ATOM 1526 C C . VAL A 1 206 ? 42.137 -74.605 37.384 1.00 39.82 206 VAL A C 1
ATOM 1527 O O . VAL A 1 206 ? 42.303 -74.421 38.587 1.00 40.75 206 VAL A O 1
ATOM 1531 N N . PHE A 1 207 ? 41.198 -73.982 36.683 1.00 40.08 207 PHE A N 1
ATOM 1532 C CA . PHE A 1 207 ? 40.245 -73.072 37.304 1.00 37.98 207 PHE A CA 1
ATOM 1533 C C . PHE A 1 207 ? 38.867 -73.303 36.709 1.00 39.54 207 PHE A C 1
ATOM 1534 O O . PHE A 1 207 ? 38.739 -73.646 35.531 1.00 39.07 207 PHE A O 1
ATOM 1542 N N . ARG A 1 208 ? 37.837 -73.114 37.524 1.00 34.30 208 ARG A N 1
ATOM 1543 C CA . ARG A 1 208 ? 36.474 -73.145 37.024 1.00 35.78 208 ARG A CA 1
ATOM 1544 C C . ARG A 1 208 ? 36.218 -71.889 36.199 1.00 34.58 208 ARG A C 1
ATOM 1545 O O . ARG A 1 208 ? 36.487 -70.774 36.644 1.00 29.38 208 ARG A O 1
ATOM 1553 N N . CYS A 1 209 ? 35.727 -72.068 34.981 1.00 37.18 209 CYS A N 1
ATOM 1554 C CA . CYS A 1 209 ? 35.395 -70.920 34.154 1.00 38.08 209 CYS A CA 1
ATOM 1555 C C . CYS A 1 209 ? 34.393 -71.264 33.077 1.00 34.87 209 CYS A C 1
ATOM 1556 O O . CYS A 1 209 ? 34.049 -72.425 32.878 1.00 42.39 209 CYS A O 1
ATOM 1559 N N . GLY A 1 210 ? 33.897 -70.207 32.470 1.00 34.48 210 GLY A N 1
ATOM 1560 C CA . GLY A 1 210 ? 32.844 -70.170 31.490 1.00 35.01 210 GLY A CA 1
ATOM 1561 C C . GLY A 1 210 ? 32.556 -68.928 30.672 1.00 31.50 210 GLY A C 1
ATOM 1562 O O . GLY A 1 210 ? 33.215 -67.977 30.749 1.00 29.38 210 GLY A O 1
ATOM 1563 N N . SER A 1 211 ? 31.545 -69.037 29.833 1.00 30.77 211 SER A N 1
ATOM 1564 C CA . SER A 1 211 ? 30.914 -67.967 29.089 1.00 34.37 211 SER A CA 1
ATOM 1565 C C . SER A 1 211 ? 29.430 -68.067 28.963 1.00 35.54 211 SER A C 1
ATOM 1566 O O . SER A 1 211 ? 28.900 -69.104 28.932 1.00 32.85 211 SER A O 1
ATOM 1569 N N . THR A 1 212 ? 28.798 -66.926 28.863 1.00 34.58 212 THR A N 1
ATOM 1570 C CA . THR A 1 212 ? 27.401 -66.762 28.630 1.00 31.75 212 THR A CA 1
ATOM 1571 C C . THR A 1 212 ? 27.130 -65.397 27.990 1.00 30.84 212 THR A C 1
ATOM 1572 O O . THR A 1 212 ? 27.999 -64.633 27.816 1.00 30.40 212 THR A O 1
ATOM 1576 N N . SER A 1 213 ? 25.911 -65.159 27.566 1.00 32.93 213 SER A N 1
ATOM 1577 C CA . SER A 1 213 ? 25.557 -63.888 26.947 1.00 33.05 213 SER A CA 1
ATOM 1578 C C . SER A 1 213 ? 24.742 -63.032 27.898 1.00 32.88 213 SER A C 1
ATOM 1579 O O . SER A 1 213 ? 23.947 -63.543 28.688 1.00 36.12 213 SER A O 1
ATOM 1582 N N . ALA A 1 214 ? 24.956 -61.725 27.830 1.00 31.18 214 ALA A N 1
ATOM 1583 C CA . ALA A 1 214 ? 24.112 -60.794 28.550 1.00 29.33 214 ALA A CA 1
ATOM 1584 C C . ALA A 1 214 ? 22.739 -60.800 27.885 1.00 34.06 214 ALA A C 1
ATOM 1585 O O . ALA A 1 214 ? 22.579 -61.345 26.790 1.00 28.99 214 ALA A O 1
ATOM 1587 N N . PRO A 1 215 ? 21.741 -60.199 28.549 1.00 39.32 215 PRO A N 1
ATOM 1588 C CA . PRO A 1 215 ? 20.394 -60.112 27.996 1.00 40.12 215 PRO A CA 1
ATOM 1589 C C . PRO A 1 215 ? 20.381 -59.555 26.575 1.00 40.72 215 PRO A C 1
ATOM 1590 O O . PRO A 1 215 ? 19.481 -59.871 25.802 1.00 40.19 215 PRO A O 1
ATOM 1594 N N . ASN A 1 216 ? 21.374 -58.739 26.234 1.00 38.09 216 ASN A N 1
ATOM 1595 C CA . ASN A 1 216 ? 21.419 -58.097 24.922 1.00 36.80 216 ASN A CA 1
ATOM 1596 C C . ASN A 1 216 ? 22.201 -58.900 23.876 1.00 39.14 216 ASN A C 1
ATOM 1597 O O . ASN A 1 216 ? 22.484 -58.402 22.783 1.00 35.22 216 ASN A O 1
ATOM 1602 N N . ASP A 1 217 ? 22.545 -60.138 24.221 1.00 38.09 217 ASP A N 1
ATOM 1603 C CA . ASP A 1 217 ? 23.215 -61.063 23.297 1.00 39.60 217 ASP A CA 1
ATOM 1604 C C . ASP A 1 217 ? 24.712 -60.804 23.098 1.00 35.56 217 ASP A C 1
ATOM 1605 O O . ASP A 1 217 ? 25.337 -61.393 22.219 1.00 33.22 217 ASP A O 1
ATOM 1610 N N . LEU A 1 218 ? 25.282 -59.930 23.919 1.00 31.87 218 LEU A N 1
ATOM 1611 C CA . LEU A 1 218 ? 26.723 -59.714 23.913 1.00 29.69 218 LEU A CA 1
ATOM 1612 C C . LEU A 1 218 ? 27.399 -60.699 24.864 1.00 31.84 218 LEU A C 1
ATOM 1613 O O . LEU A 1 218 ? 26.996 -60.844 26.021 1.00 32.87 218 LEU A O 1
ATOM 1618 N N . TRP A 1 219 ? 28.424 -61.383 24.369 1.00 35.94 219 TRP A N 1
ATOM 1619 C CA . TRP A 1 219 ? 29.053 -62.464 25.120 1.00 30.29 219 TRP A CA 1
ATOM 1620 C C . TRP A 1 219 ? 30.181 -61.993 26.011 1.00 29.08 219 TRP A C 1
ATOM 1621 O O . TRP A 1 219 ? 30.845 -60.997 25.719 1.00 25.57 219 TRP A O 1
ATOM 1632 N N . TYR A 1 220 ? 30.389 -62.721 27.102 1.00 28.88 220 TYR A N 1
ATOM 1633 C CA . TYR A 1 220 ? 31.473 -62.427 28.020 1.00 26.96 220 TYR A CA 1
ATOM 1634 C C . TYR A 1 220 ? 31.958 -63.695 28.711 1.00 28.16 220 TYR A C 1
ATOM 1635 O O . TYR A 1 220 ? 31.234 -64.695 28.767 1.00 24.38 220 TYR A O 1
ATOM 1644 N N . ASN A 1 221 ? 33.189 -63.647 29.221 1.00 26.16 221 ASN A N 1
ATOM 1645 C CA . ASN A 1 221 ? 33.803 -64.788 29.896 1.00 29.18 221 ASN A CA 1
ATOM 1646 C C . ASN A 1 221 ? 33.930 -64.531 31.389 1.00 28.28 221 ASN A C 1
ATOM 1647 O O . ASN A 1 221 ? 34.039 -63.383 31.818 1.00 27.13 221 ASN A O 1
ATOM 1652 N N . PHE A 1 222 ? 33.921 -65.599 32.180 1.00 24.14 222 PHE A N 1
ATOM 1653 C CA . PHE A 1 222 ? 34.082 -65.461 33.622 1.00 26.76 222 PHE A CA 1
ATOM 1654 C C . PHE A 1 222 ? 34.876 -66.606 34.232 1.00 26.13 222 PHE A C 1
ATOM 1655 O O . PHE A 1 222 ? 34.872 -67.726 33.725 1.00 26.14 222 PHE A O 1
ATOM 1663 N N . ILE A 1 223 ? 35.556 -66.315 35.332 1.00 25.48 223 ILE A N 1
ATOM 1664 C CA . ILE A 1 223 ? 36.406 -67.298 35.971 1.00 25.65 223 ILE A CA 1
ATOM 1665 C C . ILE A 1 223 ? 36.322 -67.200 37.491 1.00 28.98 223 ILE A C 1
ATOM 1666 O O . ILE A 1 223 ? 36.097 -66.122 38.044 1.00 30.18 223 ILE A O 1
ATOM 1671 N N . GLU A 1 224 ? 36.495 -68.337 38.160 1.00 33.16 224 GLU A N 1
ATOM 1672 C CA . GLU A 1 224 ? 36.552 -68.371 39.616 1.00 34.67 224 GLU A CA 1
ATOM 1673 C C . GLU A 1 224 ? 37.965 -68.683 40.115 1.00 33.49 224 GLU A C 1
ATOM 1674 O O . GLU A 1 224 ? 38.576 -69.673 39.715 1.00 33.18 224 GLU A O 1
ATOM 1680 N N . LEU A 1 225 ? 38.481 -67.823 40.982 1.00 32.55 225 LEU A N 1
ATOM 1681 C CA . LEU A 1 225 ? 39.784 -68.036 41.588 1.00 31.32 225 LEU A CA 1
ATOM 1682 C C . LEU A 1 225 ? 39.594 -68.186 43.086 1.00 30.04 225 LEU A C 1
ATOM 1683 O O . LEU A 1 225 ? 39.376 -67.201 43.786 1.00 32.73 225 LEU A O 1
ATOM 1688 N N . PRO A 1 226 ? 39.658 -69.425 43.585 1.00 36.44 226 PRO A N 1
ATOM 1689 C CA . PRO A 1 226 ? 39.424 -69.666 45.009 1.00 32.41 226 PRO A CA 1
ATOM 1690 C C . PRO A 1 226 ? 40.599 -69.249 45.896 1.00 36.39 226 PRO A C 1
ATOM 1691 O O . PRO A 1 226 ? 41.757 -69.313 45.472 1.00 29.73 226 PRO A O 1
ATOM 1695 N N . TYR A 1 227 ? 40.289 -68.810 47.115 1.00 33.18 227 TYR A N 1
ATOM 1696 C CA . TYR A 1 227 ? 41.308 -68.553 48.125 1.00 34.52 227 TYR A CA 1
ATOM 1697 C C . TYR A 1 227 ? 41.526 -69.814 48.968 1.00 36.73 227 TYR A C 1
ATOM 1698 O O . TYR A 1 227 ? 40.660 -70.687 49.022 1.00 35.84 227 TYR A O 1
ATOM 1707 N N . HIS A 1 228 ? 42.680 -69.905 49.620 1.00 36.72 228 HIS A N 1
ATOM 1708 C CA . HIS A 1 228 ? 43.124 -71.163 50.223 1.00 37.47 228 HIS A CA 1
ATOM 1709 C C . HIS A 1 228 ? 42.209 -71.716 51.324 1.00 39.57 228 HIS A C 1
ATOM 1710 O O . HIS A 1 228 ? 42.120 -72.930 51.504 1.00 35.42 228 HIS A O 1
ATOM 1717 N N . GLY A 1 229 ? 41.527 -70.832 52.046 1.00 38.13 229 GLY A N 1
ATOM 1718 C CA . GLY A 1 229 ? 40.562 -71.259 53.057 1.00 37.42 229 GLY A CA 1
ATOM 1719 C C . GLY A 1 229 ? 39.393 -72.014 52.445 1.00 42.87 229 GLY A C 1
ATOM 1720 O O . GLY A 1 229 ? 38.642 -72.697 53.143 1.00 44.36 229 GLY A O 1
ATOM 1721 N N . GLU A 1 230 ? 39.239 -71.881 51.131 1.00 42.51 230 GLU A N 1
ATOM 1722 C CA . GLU A 1 230 ? 38.183 -72.566 50.384 1.00 47.88 230 GLU A CA 1
ATOM 1723 C C . GLU A 1 230 ? 36.752 -72.187 50.793 1.00 48.94 230 GLU A C 1
ATOM 1724 O O . GLU A 1 230 ? 35.810 -72.940 50.546 1.00 51.61 230 GLU A O 1
ATOM 1730 N N . SER A 1 231 ? 36.591 -71.020 51.408 1.00 44.15 231 SER A N 1
ATOM 1731 C CA . SER A 1 231 ? 35.259 -70.504 51.708 1.00 38.01 231 SER A CA 1
ATOM 1732 C C . SER A 1 231 ? 34.997 -69.223 50.917 1.00 36.34 231 SER A C 1
ATOM 1733 O O . SER A 1 231 ? 33.848 -68.845 50.685 1.00 34.14 231 SER A O 1
ATOM 1736 N N . ILE A 1 232 ? 36.074 -68.570 50.494 1.00 32.14 232 ILE A N 1
ATOM 1737 C CA . ILE A 1 232 ? 35.975 -67.320 49.752 1.00 30.96 232 ILE A CA 1
ATOM 1738 C C . ILE A 1 232 ? 36.638 -67.445 48.385 1.00 30.43 232 ILE A C 1
ATOM 1739 O O . ILE A 1 232 ? 37.671 -68.095 48.243 1.00 35.91 232 ILE A O 1
ATOM 1744 N N . SER A 1 233 ? 36.043 -66.823 47.376 1.00 30.52 233 SER A N 1
ATOM 1745 C CA . SER A 1 233 ? 36.621 -66.862 46.040 1.00 32.12 233 SER A CA 1
ATOM 1746 C C . SER A 1 233 ? 36.373 -65.565 45.286 1.00 29.76 233 SER A C 1
ATOM 1747 O O . SER A 1 233 ? 35.413 -64.845 45.554 1.00 26.72 233 SER A O 1
ATOM 1750 N N . MET A 1 234 ? 37.263 -65.262 44.354 1.00 31.01 234 MET A N 1
ATOM 1751 C CA . MET A 1 234 ? 37.073 -64.124 43.483 1.00 27.66 234 MET A CA 1
ATOM 1752 C C . MET A 1 234 ? 36.424 -64.592 42.185 1.00 30.20 234 MET A C 1
ATOM 1753 O O . MET A 1 234 ? 36.766 -65.651 41.654 1.00 30.90 234 MET A O 1
ATOM 1758 N N . LEU A 1 235 ? 35.479 -63.803 41.688 1.00 26.97 235 LEU A N 1
ATOM 1759 C CA . LEU A 1 235 ? 34.881 -64.052 40.388 1.00 27.22 235 LEU A CA 1
ATOM 1760 C C . LEU A 1 235 ? 35.214 -62.878 39.483 1.00 26.47 235 LEU A C 1
ATOM 1761 O O . LEU A 1 235 ? 35.163 -61.725 39.912 1.00 21.70 235 LEU A O 1
ATOM 1766 N N . ILE A 1 236 ? 35.573 -63.174 38.238 1.00 25.33 236 ILE A N 1
ATOM 1767 C CA . ILE A 1 236 ? 35.942 -62.132 37.285 1.00 22.52 236 ILE A CA 1
ATOM 1768 C C . ILE A 1 236 ? 35.220 -62.331 35.962 1.00 25.65 236 ILE A C 1
ATOM 1769 O O . ILE A 1 236 ? 35.149 -63.449 35.441 1.00 25.77 236 ILE A O 1
ATOM 1774 N N . ALA A 1 237 ? 34.676 -61.242 35.428 1.00 22.45 237 ALA A N 1
ATOM 1775 C CA . ALA A 1 237 ? 34.000 -61.284 34.140 1.00 20.63 237 ALA A CA 1
ATOM 1776 C C . ALA A 1 237 ? 34.395 -60.083 33.288 1.00 22.29 237 ALA A C 1
ATOM 1777 O O . ALA A 1 237 ? 34.523 -58.961 33.788 1.00 21.26 237 ALA A O 1
ATOM 1779 N N . LEU A 1 238 ? 34.608 -60.331 32.003 1.00 21.42 238 LEU A N 1
ATOM 1780 C CA . LEU A 1 238 ? 34.838 -59.257 31.050 1.00 22.07 238 LEU A CA 1
ATOM 1781 C C . LEU A 1 238 ? 34.400 -59.740 29.674 1.00 22.89 238 LEU A C 1
ATOM 1782 O O . LEU A 1 238 ? 34.287 -60.949 29.451 1.00 23.35 238 LEU A O 1
ATOM 1787 N N . PRO A 1 239 ? 34.138 -58.798 28.751 1.00 20.63 239 PRO A N 1
ATOM 1788 C CA . PRO A 1 239 ? 33.550 -59.128 27.451 1.00 19.19 239 PRO A CA 1
ATOM 1789 C C . PRO A 1 239 ? 34.459 -60.000 26.600 1.00 20.08 239 PRO A C 1
ATOM 1790 O O . PRO A 1 239 ? 35.678 -59.897 26.683 1.00 19.19 239 PRO A O 1
ATOM 1794 N N . THR A 1 240 ? 33.855 -60.847 25.778 1.00 24.09 240 THR A N 1
ATOM 1795 C CA . THR A 1 240 ? 34.606 -61.696 24.874 1.00 24.46 240 THR A CA 1
ATOM 1796 C C . THR A 1 240 ? 35.276 -60.865 23.791 1.00 23.35 240 THR A C 1
ATOM 1797 O O . THR A 1 240 ? 36.446 -61.065 23.489 1.00 22.94 240 THR A O 1
ATOM 1801 N N . GLU A 1 241 ? 34.530 -59.931 23.208 1.00 21.98 241 GLU A N 1
ATOM 1802 C CA . GLU A 1 241 ? 35.053 -59.112 22.119 1.00 24.73 241 GLU A CA 1
ATOM 1803 C C . GLU A 1 241 ? 35.505 -57.752 22.634 1.00 24.65 241 GLU A C 1
ATOM 1804 O O . GLU A 1 241 ? 34.852 -57.158 23.488 1.00 25.15 241 GLU A O 1
ATOM 1810 N N . SER A 1 242 ? 36.631 -57.267 22.121 1.00 26.82 242 SER A N 1
ATOM 1811 C CA . SER A 1 242 ? 37.177 -56.002 22.586 1.00 26.50 242 SER A CA 1
ATOM 1812 C C . SER A 1 242 ? 36.289 -54.838 22.163 1.00 28.59 242 SER A C 1
ATOM 1813 O O . SER A 1 242 ? 36.362 -53.756 22.736 1.00 35.04 242 SER A O 1
ATOM 1816 N N . SER A 1 243 ? 35.437 -55.071 21.170 1.00 27.93 243 SER A N 1
ATOM 1817 C CA . SER A 1 243 ? 34.510 -54.046 20.700 1.00 26.33 243 SER A CA 1
ATOM 1818 C C . SER A 1 243 ? 33.268 -53.969 21.583 1.00 23.99 243 SER A C 1
ATOM 1819 O O . SER A 1 243 ? 32.351 -53.198 21.314 1.00 27.73 243 SER A O 1
ATOM 1822 N N . THR A 1 244 ? 33.240 -54.775 22.635 1.00 24.13 244 THR A N 1
ATOM 1823 C CA . THR A 1 244 ? 32.149 -54.735 23.599 1.00 23.23 244 THR A CA 1
ATOM 1824 C C . THR A 1 244 ? 32.607 -54.011 24.858 1.00 21.66 244 THR A C 1
ATOM 1825 O O . THR A 1 244 ? 33.540 -54.459 25.521 1.00 20.65 244 THR A O 1
ATOM 1829 N N . PRO A 1 245 ? 31.953 -52.889 25.196 1.00 22.58 245 PRO A N 1
ATOM 1830 C CA . PRO A 1 245 ? 32.302 -52.191 26.430 1.00 21.43 245 PRO A CA 1
ATOM 1831 C C . PRO A 1 245 ? 31.765 -52.930 27.656 1.00 20.66 245 PRO A C 1
ATOM 1832 O O . PRO A 1 245 ? 30.722 -53.586 27.576 1.00 18.59 245 PRO A O 1
ATOM 1836 N N . LEU A 1 246 ? 32.481 -52.824 28.774 1.00 21.97 246 LEU A N 1
ATOM 1837 C CA . LEU A 1 246 ? 32.052 -53.433 30.029 1.00 20.94 246 LEU A CA 1
ATOM 1838 C C . LEU A 1 246 ? 30.636 -53.010 30.375 1.00 23.90 246 LEU A C 1
ATOM 1839 O O . LEU A 1 246 ? 29.874 -53.783 30.952 1.00 28.16 246 LEU A O 1
ATOM 1844 N N . SER A 1 247 ? 30.289 -51.776 30.024 1.00 23.74 247 SER A N 1
ATOM 1845 C CA . SER A 1 247 ? 28.973 -51.234 30.346 1.00 29.03 247 SER A CA 1
ATOM 1846 C C . SER A 1 247 ? 27.850 -51.992 29.647 1.00 29.88 247 SER A C 1
ATOM 1847 O O . SER A 1 247 ? 26.698 -51.915 30.064 1.00 33.36 247 SER A O 1
ATOM 1850 N N . ALA A 1 248 ? 28.187 -52.727 28.590 1.00 24.56 248 ALA A N 1
ATOM 1851 C CA . ALA A 1 248 ? 27.184 -53.482 27.841 1.00 24.97 248 ALA A CA 1
ATOM 1852 C C . ALA A 1 248 ? 26.863 -54.853 28.447 1.00 25.35 248 ALA A C 1
ATOM 1853 O O . ALA A 1 248 ? 25.858 -55.466 28.092 1.00 27.11 248 ALA A O 1
ATOM 1855 N N . ILE A 1 249 ? 27.701 -55.339 29.357 1.00 25.35 249 ILE A N 1
ATOM 1856 C CA . ILE A 1 249 ? 27.473 -56.671 29.918 1.00 30.03 249 ILE A CA 1
ATOM 1857 C C . ILE A 1 249 ? 27.053 -56.686 31.392 1.00 28.65 249 ILE A C 1
ATOM 1858 O O . ILE A 1 249 ? 26.560 -57.699 31.885 1.00 31.70 249 ILE A O 1
ATOM 1863 N N . ILE A 1 250 ? 27.229 -55.571 32.091 1.00 27.88 250 ILE A N 1
ATOM 1864 C CA . ILE A 1 250 ? 26.969 -55.554 33.533 1.00 31.63 250 ILE A CA 1
ATOM 1865 C C . ILE A 1 250 ? 25.545 -55.158 33.972 1.00 31.51 250 ILE A C 1
ATOM 1866 O O . ILE A 1 250 ? 25.172 -55.375 35.120 1.00 30.90 250 ILE A O 1
ATOM 1871 N N . PRO A 1 251 ? 24.742 -54.583 33.064 1.00 35.06 251 PRO A N 1
ATOM 1872 C CA . PRO A 1 251 ? 23.374 -54.249 33.463 1.00 37.55 251 PRO A CA 1
ATOM 1873 C C . PRO A 1 251 ? 22.560 -55.482 33.866 1.00 39.58 251 PRO A C 1
ATOM 1874 O O . PRO A 1 251 ? 22.697 -56.539 33.259 1.00 40.69 251 PRO A O 1
ATOM 1878 N N . HIS A 1 252 ? 21.714 -55.344 34.881 1.00 46.61 252 HIS A N 1
ATOM 1879 C CA . HIS A 1 252 ? 20.825 -56.434 35.281 1.00 52.04 252 HIS A CA 1
ATOM 1880 C C . HIS A 1 252 ? 21.559 -57.590 35.964 1.00 49.83 252 HIS A C 1
ATOM 1881 O O . HIS A 1 252 ? 21.000 -58.678 36.118 1.00 50.76 252 HIS A O 1
ATOM 1888 N N . ILE A 1 253 ? 22.811 -57.377 36.355 1.00 43.06 253 ILE A N 1
ATOM 1889 C CA . ILE A 1 253 ? 23.515 -58.410 37.107 1.00 44.57 253 ILE A CA 1
ATOM 1890 C C . ILE A 1 253 ? 22.956 -58.482 38.519 1.00 40.37 253 ILE A C 1
ATOM 1891 O O . ILE A 1 253 ? 22.726 -57.460 39.157 1.00 42.34 253 ILE A O 1
ATOM 1896 N N . SER A 1 254 ? 22.718 -59.695 38.995 1.00 38.00 254 SER A N 1
ATOM 1897 C CA . SER A 1 254 ? 22.219 -59.894 40.344 1.00 35.41 254 SER A CA 1
ATOM 1898 C C . SER A 1 254 ? 22.764 -61.212 40.857 1.00 33.61 254 SER A C 1
ATOM 1899 O O . SER A 1 254 ? 23.584 -61.851 40.191 1.00 32.39 254 SER A O 1
ATOM 1902 N N . THR A 1 255 ? 22.309 -61.628 42.034 1.00 33.38 255 THR A N 1
ATOM 1903 C CA . THR A 1 255 ? 22.750 -62.904 42.574 1.00 34.51 255 THR A CA 1
ATOM 1904 C C . THR A 1 255 ? 22.356 -64.026 41.627 1.00 32.94 255 THR A C 1
ATOM 1905 O O . THR A 1 255 ? 23.067 -65.019 41.503 1.00 36.57 255 THR A O 1
ATOM 1909 N N . LYS A 1 256 ? 21.233 -63.858 40.939 1.00 34.39 256 LYS A N 1
ATOM 1910 C CA . LYS A 1 256 ? 20.776 -64.878 40.003 1.00 38.94 256 LYS A CA 1
ATOM 1911 C C . LYS A 1 256 ? 21.835 -65.127 38.936 1.00 36.54 256 LYS A C 1
ATOM 1912 O O . LYS A 1 256 ? 22.099 -66.272 38.566 1.00 34.45 256 LYS A O 1
ATOM 1915 N N . THR A 1 257 ? 22.438 -64.047 38.452 1.00 35.14 257 THR A N 1
ATOM 1916 C CA . THR A 1 257 ? 23.494 -64.129 37.453 1.00 32.23 257 THR A CA 1
ATOM 1917 C C . THR A 1 257 ? 24.644 -64.966 37.992 1.00 32.55 257 THR A C 1
ATOM 1918 O O . THR A 1 257 ? 25.143 -65.866 37.317 1.00 34.59 257 THR A O 1
ATOM 1922 N N . ILE A 1 258 ? 25.062 -64.665 39.217 1.00 32.79 258 ILE A N 1
ATOM 1923 C CA . ILE A 1 258 ? 26.130 -65.418 39.859 1.00 34.52 258 ILE A CA 1
ATOM 1924 C C . ILE A 1 258 ? 25.754 -66.895 39.994 1.00 37.02 258 ILE A C 1
ATOM 1925 O O . ILE A 1 258 ? 26.585 -67.775 39.765 1.00 38.19 258 ILE A O 1
ATOM 1930 N N . ASP A 1 259 ? 24.505 -67.164 40.368 1.00 35.83 259 ASP A N 1
ATOM 1931 C CA . ASP A 1 259 ? 24.017 -68.539 40.440 1.00 36.73 259 ASP A CA 1
ATOM 1932 C C . ASP A 1 259 ? 24.067 -69.177 39.058 1.00 34.77 259 ASP A C 1
ATOM 1933 O O . ASP A 1 259 ? 24.406 -70.345 38.908 1.00 36.19 259 ASP A O 1
ATOM 1938 N N . SER A 1 260 ? 23.734 -68.395 38.043 1.00 38.62 260 SER A N 1
ATOM 1939 C CA . SER A 1 260 ? 23.771 -68.887 36.679 1.00 37.65 260 SER A CA 1
ATOM 1940 C C . SER A 1 260 ? 25.196 -69.287 36.298 1.00 34.33 260 SER A C 1
ATOM 1941 O O . SER A 1 260 ? 25.405 -70.341 35.703 1.00 32.30 260 SER A O 1
ATOM 1944 N N . TRP A 1 261 ? 26.174 -68.453 36.650 1.00 31.08 261 TRP A N 1
ATOM 1945 C CA . TRP A 1 261 ? 27.568 -68.775 36.358 1.00 33.24 261 TRP A CA 1
ATOM 1946 C C . TRP A 1 261 ? 27.933 -70.107 36.996 1.00 36.06 261 TRP A C 1
ATOM 1947 O O . TRP A 1 261 ? 28.561 -70.955 36.366 1.00 42.09 261 TRP A O 1
ATOM 1958 N N . MET A 1 262 ? 27.528 -70.284 38.251 1.00 36.83 262 MET A N 1
ATOM 1959 C CA . MET A 1 262 ? 27.843 -71.496 39.003 1.00 42.01 262 MET A CA 1
ATOM 1960 C C . MET A 1 262 ? 27.471 -72.774 38.251 1.00 42.24 262 MET A C 1
ATOM 1961 O O . MET A 1 262 ? 28.182 -73.774 38.324 1.00 44.36 262 MET A O 1
ATOM 1966 N N . SER A 1 263 ? 26.355 -72.742 37.531 1.00 43.72 263 SER A N 1
ATOM 1967 C CA . SER A 1 263 ? 25.887 -73.923 36.811 1.00 46.04 263 SER A CA 1
ATOM 1968 C C . SER A 1 263 ? 26.404 -73.977 35.374 1.00 44.85 263 SER A C 1
ATOM 1969 O O . SER A 1 263 ? 25.990 -74.831 34.589 1.00 45.51 263 SER A O 1
ATOM 1972 N N . ILE A 1 264 ? 27.307 -73.063 35.035 1.00 41.78 264 ILE A N 1
ATOM 1973 C CA . ILE A 1 264 ? 27.928 -73.064 33.714 1.00 43.37 264 ILE A CA 1
ATOM 1974 C C . ILE A 1 264 ? 29.423 -73.343 33.800 1.00 43.72 264 ILE A C 1
ATOM 1975 O O . ILE A 1 264 ? 30.001 -73.955 32.900 1.00 44.94 264 ILE A O 1
ATOM 1980 N N . MET A 1 265 ? 30.043 -72.879 34.883 1.00 37.88 265 MET A N 1
ATOM 1981 C CA . MET A 1 265 ? 31.476 -73.051 35.089 1.00 37.80 265 MET A CA 1
ATOM 1982 C C . MET A 1 265 ? 31.834 -74.515 35.268 1.00 36.04 265 MET A C 1
ATOM 1983 O O . MET A 1 265 ? 31.194 -75.233 36.034 1.00 38.70 265 MET A O 1
ATOM 1988 N N . VAL A 1 266 ? 32.863 -74.949 34.554 1.00 34.13 266 VAL A N 1
ATOM 1989 C CA . VAL A 1 266 ? 33.445 -76.264 34.762 1.00 33.61 266 VAL A CA 1
ATOM 1990 C C . VAL A 1 266 ? 34.939 -76.063 34.897 1.00 35.59 266 VAL A C 1
ATOM 1991 O O . VAL A 1 266 ? 35.500 -75.148 34.289 1.00 33.99 266 VAL A O 1
ATOM 1995 N N . PRO A 1 267 ? 35.593 -76.906 35.702 1.00 35.43 267 PRO A N 1
ATOM 1996 C CA . PRO A 1 267 ? 37.030 -76.747 35.848 1.00 35.49 267 PRO A CA 1
ATOM 1997 C C . PRO A 1 267 ? 37.730 -77.009 34.517 1.00 39.03 267 PRO A C 1
ATOM 1998 O O . PRO A 1 267 ? 37.307 -77.880 33.758 1.00 37.03 267 PRO A O 1
ATOM 2002 N N . LYS A 1 268 ? 38.784 -76.252 34.232 1.00 38.47 268 LYS A N 1
ATOM 2003 C CA . LYS A 1 268 ? 39.612 -76.529 33.067 1.00 41.17 268 LYS A CA 1
ATOM 2004 C C . LYS A 1 268 ? 40.982 -75.865 33.159 1.00 41.67 268 LYS A C 1
ATOM 2005 O O . LYS A 1 268 ? 41.168 -74.882 33.881 1.00 45.23 268 LYS A O 1
ATOM 2011 N N . ARG A 1 269 ? 41.939 -76.431 32.434 1.00 41.14 269 ARG A N 1
ATOM 2012 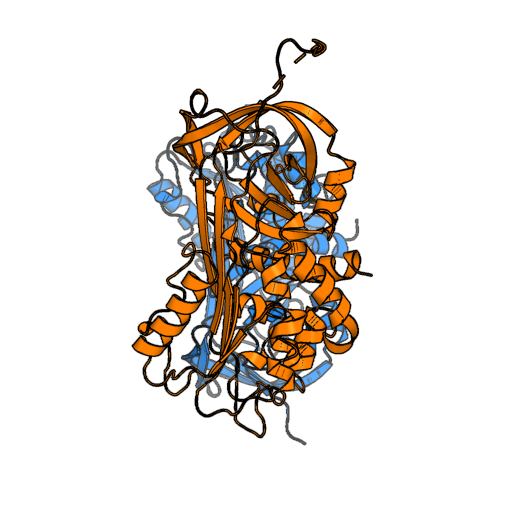C CA . ARG A 1 269 ? 43.309 -75.945 32.413 1.00 41.85 269 ARG A CA 1
ATOM 2013 C C . ARG A 1 269 ? 43.361 -74.637 31.637 1.00 42.78 269 ARG A C 1
ATOM 2014 O O . ARG A 1 269 ? 42.983 -74.596 30.463 1.00 42.69 269 ARG A O 1
ATOM 2022 N N . VAL A 1 270 ? 43.822 -73.571 32.291 1.00 41.49 270 VAL A N 1
ATOM 2023 C CA . VAL A 1 270 ? 43.799 -72.235 31.696 1.00 38.10 270 VAL A CA 1
ATOM 2024 C C . VAL A 1 270 ? 45.039 -71.409 32.017 1.00 39.47 270 VAL A C 1
ATOM 2025 O O . VAL A 1 270 ? 45.544 -71.448 33.137 1.00 37.74 270 VAL A O 1
ATOM 2029 N N . GLN A 1 271 ? 45.519 -70.658 31.027 1.00 39.85 271 GLN A N 1
ATOM 2030 C CA . GLN A 1 271 ? 46.532 -69.635 31.266 1.00 41.60 271 GLN A CA 1
ATOM 2031 C C . GLN A 1 271 ? 45.856 -68.356 31.748 1.00 37.98 271 GLN A C 1
ATOM 2032 O O . GLN A 1 271 ? 45.214 -67.653 30.966 1.00 40.98 271 GLN A O 1
ATOM 2038 N N . VAL A 1 272 ? 45.991 -68.065 33.037 1.00 32.96 272 VAL A N 1
ATOM 2039 C CA . VAL A 1 272 ? 45.378 -66.879 33.623 1.00 31.48 272 VAL A CA 1
ATOM 2040 C C . VAL A 1 272 ? 46.363 -65.723 33.657 1.00 32.15 272 VAL A C 1
ATOM 2041 O O . VAL A 1 272 ? 47.509 -65.885 34.067 1.00 39.17 272 VAL A O 1
ATOM 2045 N N . ILE A 1 273 ? 45.914 -64.558 33.211 1.00 28.34 273 ILE A N 1
ATOM 2046 C CA . ILE A 1 273 ? 46.739 -63.360 33.250 1.00 26.48 273 ILE A CA 1
ATOM 2047 C C . ILE A 1 273 ? 45.909 -62.210 33.815 1.00 28.12 273 ILE A C 1
ATOM 2048 O O . ILE A 1 273 ? 44.875 -61.837 33.258 1.00 30.16 273 ILE A O 1
ATOM 2053 N N . LEU A 1 274 ? 46.373 -61.673 34.938 1.00 26.84 274 LEU A N 1
ATOM 2054 C CA . LEU A 1 274 ? 45.552 -60.850 35.819 1.00 28.08 274 LEU A CA 1
ATOM 2055 C C . LEU A 1 274 ? 46.389 -59.691 36.353 1.00 26.04 274 LEU A C 1
ATOM 2056 O O . LEU A 1 274 ? 47.513 -59.900 36.804 1.00 31.05 274 LEU A O 1
ATOM 2061 N N . PRO A 1 275 ? 45.857 -58.461 36.300 1.00 22.29 275 PRO A N 1
ATOM 2062 C CA . PRO A 1 275 ? 46.617 -57.358 36.866 1.00 22.03 275 PRO A CA 1
ATOM 2063 C C . PRO A 1 275 ? 46.937 -57.589 38.336 1.00 25.29 275 PRO A C 1
ATOM 2064 O O . PRO A 1 275 ? 46.070 -58.005 39.112 1.00 23.71 275 PRO A O 1
ATOM 2068 N N . LYS A 1 276 ? 48.186 -57.347 38.705 1.00 27.64 276 LYS A N 1
ATOM 2069 C CA . LYS A 1 276 ? 48.561 -57.284 40.105 1.00 28.92 276 LYS A CA 1
ATOM 2070 C C . LYS A 1 276 ? 48.344 -55.837 40.535 1.00 28.04 276 LYS A C 1
ATOM 2071 O O . LYS A 1 276 ? 48.997 -54.932 40.022 1.00 30.64 276 LYS A O 1
ATOM 2077 N N . PHE A 1 277 ? 47.409 -55.610 41.451 1.00 26.49 277 PHE A N 1
ATOM 2078 C CA . PHE A 1 277 ? 47.035 -54.243 41.794 1.00 27.16 277 PHE A CA 1
ATOM 2079 C C . PHE A 1 277 ? 46.220 -54.174 43.076 1.00 31.32 277 PHE A C 1
ATOM 2080 O O . PHE A 1 277 ? 45.845 -55.195 43.651 1.00 33.07 277 PHE A O 1
ATOM 2088 N N . THR A 1 278 ? 45.943 -52.949 43.508 1.00 31.15 278 THR A N 1
ATOM 2089 C CA . THR A 1 278 ? 45.091 -52.704 44.652 1.00 32.64 278 THR A CA 1
ATOM 2090 C C . THR A 1 278 ? 43.859 -51.935 44.197 1.00 34.72 278 THR A C 1
ATOM 2091 O O . THR A 1 278 ? 43.969 -50.856 43.617 1.00 30.26 278 THR A O 1
ATOM 2095 N N . ALA A 1 279 ? 42.690 -52.510 44.453 1.00 35.79 279 ALA A N 1
ATOM 2096 C CA . ALA A 1 279 ? 41.422 -51.882 44.120 1.00 33.70 279 ALA A CA 1
ATOM 2097 C C . ALA A 1 279 ? 40.859 -51.186 45.349 1.00 33.02 279 ALA A C 1
ATOM 2098 O O . ALA A 1 279 ? 40.624 -51.823 46.371 1.00 32.02 279 ALA A O 1
ATOM 2100 N N . VAL A 1 280 ? 40.634 -49.882 45.245 1.00 30.03 280 VAL A N 1
ATOM 2101 C CA . VAL A 1 280 ? 40.115 -49.117 46.368 1.00 31.53 280 VAL A CA 1
ATOM 2102 C C . VAL A 1 280 ? 39.213 -47.971 45.910 1.00 34.32 280 VAL A C 1
ATOM 2103 O O . VAL A 1 280 ? 39.551 -47.227 44.988 1.00 28.54 280 VAL A O 1
ATOM 2107 N N . ALA A 1 281 ? 38.062 -47.835 46.561 1.00 32.35 281 ALA A N 1
ATOM 2108 C CA . ALA A 1 281 ? 37.134 -46.760 46.249 1.00 27.97 281 ALA A CA 1
ATOM 2109 C C . ALA A 1 281 ? 36.292 -46.390 47.463 1.00 30.56 281 ALA A C 1
ATOM 2110 O O . ALA A 1 281 ? 35.994 -47.231 48.310 1.00 27.87 281 ALA A O 1
ATOM 2112 N N . GLN A 1 282 ? 35.919 -45.122 47.543 1.00 31.11 282 GLN A N 1
ATOM 2113 C CA . GLN A 1 282 ? 35.008 -44.663 48.571 1.00 34.69 282 GLN A CA 1
ATOM 2114 C C . GLN A 1 282 ? 33.789 -44.064 47.895 1.00 31.07 282 GLN A C 1
ATOM 2115 O O . GLN A 1 282 ? 33.868 -43.587 46.767 1.00 24.61 282 GLN A O 1
ATOM 2121 N N . THR A 1 283 ? 32.658 -44.082 48.582 1.00 27.36 283 THR A N 1
ATOM 2122 C CA . THR A 1 283 ? 31.456 -43.545 47.997 1.00 28.48 283 THR A CA 1
ATOM 2123 C C . THR A 1 283 ? 30.446 -43.165 49.068 1.00 29.67 283 THR A C 1
ATOM 2124 O O . THR A 1 283 ? 30.418 -43.751 50.149 1.00 29.00 283 THR A O 1
ATOM 2128 N N . ASP A 1 284 ? 29.628 -42.165 48.762 1.00 29.68 284 ASP A N 1
ATOM 2129 C CA . ASP A 1 284 ? 28.513 -41.797 49.612 1.00 28.32 284 ASP A CA 1
ATOM 2130 C C . ASP A 1 284 ? 27.275 -42.505 49.082 1.00 27.34 284 ASP A C 1
ATOM 2131 O O . ASP A 1 284 ? 26.870 -42.283 47.941 1.00 28.59 284 ASP A O 1
ATOM 2136 N N . LEU A 1 285 ? 26.673 -43.354 49.908 1.00 28.82 285 LEU A N 1
ATOM 2137 C CA . LEU A 1 285 ? 25.549 -44.185 49.475 1.00 25.99 285 LEU A CA 1
ATOM 2138 C C . LEU A 1 285 ? 24.226 -43.429 49.384 1.00 26.86 285 LEU A C 1
ATOM 2139 O O . LEU A 1 285 ? 23.243 -43.956 48.869 1.00 29.08 285 LEU A O 1
ATOM 2144 N N . LYS A 1 286 ? 24.204 -42.196 49.875 1.00 27.30 286 LYS A N 1
ATOM 2145 C CA . LYS A 1 286 ? 22.962 -41.422 49.972 1.00 28.34 286 LYS A CA 1
ATOM 2146 C C . LYS A 1 286 ? 22.088 -41.409 48.711 1.00 27.98 286 LYS A C 1
ATOM 2147 O O . LYS A 1 286 ? 20.931 -41.829 48.751 1.00 29.77 286 LYS A O 1
ATOM 2153 N N . GLU A 1 287 ? 22.628 -40.921 47.599 1.00 28.88 287 GLU A N 1
ATOM 2154 C CA . GLU A 1 287 ? 21.822 -40.748 46.385 1.00 31.80 287 GLU A CA 1
ATOM 2155 C C . GLU A 1 287 ? 21.246 -42.053 45.822 1.00 30.43 287 GLU A C 1
ATOM 2156 O O . GLU A 1 287 ? 20.049 -42.135 45.541 1.00 34.26 287 GLU A O 1
ATOM 2162 N N . PRO A 1 288 ? 22.096 -43.075 45.647 1.00 26.11 288 PRO A N 1
ATOM 2163 C CA . PRO A 1 288 ? 21.604 -44.358 45.164 1.00 24.96 288 PRO A CA 1
ATOM 2164 C C . PRO A 1 288 ? 20.497 -44.910 46.059 1.00 26.24 288 PRO A C 1
ATOM 2165 O O . PRO A 1 288 ? 19.517 -45.472 45.562 1.00 27.82 288 PRO A O 1
ATOM 2169 N N . LEU A 1 289 ? 20.639 -44.750 47.370 1.00 22.63 289 LEU A N 1
ATOM 2170 C CA . LEU A 1 289 ? 19.602 -45.230 48.284 1.00 24.05 289 LEU A CA 1
ATOM 2171 C C . LEU A 1 289 ? 18.268 -44.509 48.058 1.00 23.84 289 LEU A C 1
ATOM 2172 O O . LEU A 1 289 ? 17.207 -45.126 48.107 1.00 25.00 289 LEU A O 1
ATOM 2177 N N . LYS A 1 290 ? 18.321 -43.205 47.805 1.00 23.39 290 LYS A N 1
ATOM 2178 C CA . LYS A 1 290 ? 17.113 -42.453 47.480 1.00 26.80 290 LYS A CA 1
ATOM 2179 C C . LYS A 1 290 ? 16.391 -43.050 46.269 1.00 27.47 290 LYS A C 1
ATOM 2180 O O . LYS A 1 290 ? 15.174 -43.216 46.283 1.00 27.61 290 LYS A O 1
ATOM 2186 N N . VAL A 1 291 ? 17.145 -43.358 45.218 1.00 26.91 291 VAL A N 1
ATOM 2187 C CA . VAL A 1 291 ? 16.568 -43.927 44.004 1.00 25.49 291 VAL A CA 1
ATOM 2188 C C . VAL A 1 291 ? 15.817 -45.218 44.321 1.00 25.67 291 VAL A C 1
ATOM 2189 O O . VAL A 1 291 ? 14.828 -45.547 43.659 1.00 23.77 291 VAL A O 1
ATOM 2193 N N . LEU A 1 292 ? 16.291 -45.939 45.334 1.00 23.40 292 LEU A N 1
ATOM 2194 C CA . LEU A 1 292 ? 15.632 -47.166 45.784 1.00 24.87 292 LEU A CA 1
ATOM 2195 C C . LEU A 1 292 ? 14.384 -46.882 46.616 1.00 25.33 292 LEU A C 1
ATOM 2196 O O . LEU A 1 292 ? 13.612 -47.792 46.920 1.00 26.29 292 LEU A O 1
ATOM 2201 N N . GLY A 1 293 ? 14.192 -45.622 46.989 1.00 23.90 293 GLY A N 1
ATOM 2202 C CA . GLY A 1 293 ? 13.001 -45.224 47.732 1.00 23.99 293 GLY A CA 1
ATOM 2203 C C . GLY A 1 293 ? 13.223 -44.883 49.196 1.00 25.59 293 GLY A C 1
ATOM 2204 O O . GLY A 1 293 ? 12.263 -44.666 49.934 1.00 27.51 293 GLY A O 1
ATOM 2205 N N . ILE A 1 294 ? 14.482 -44.846 49.628 1.00 25.67 294 ILE A N 1
ATOM 2206 C CA . ILE A 1 294 ? 14.799 -44.474 51.006 1.00 27.85 294 ILE A CA 1
ATOM 2207 C C . ILE A 1 294 ? 15.167 -42.997 51.059 1.00 27.53 294 ILE A C 1
ATOM 2208 O O . ILE A 1 294 ? 16.330 -42.643 50.880 1.00 32.22 294 ILE A O 1
ATOM 2213 N N . THR A 1 295 ? 14.178 -42.143 51.303 1.00 27.46 295 THR A N 1
ATOM 2214 C CA . THR A 1 295 ? 14.376 -40.692 51.218 1.00 31.00 295 THR A CA 1
ATOM 2215 C C . THR A 1 295 ? 14.316 -39.956 52.559 1.00 28.93 295 THR A C 1
ATOM 2216 O O . THR A 1 295 ? 15.080 -39.016 52.790 1.00 28.78 295 THR A O 1
ATOM 2220 N N . ASP A 1 296 ? 13.407 -40.376 53.434 1.00 25.53 296 ASP A N 1
ATOM 2221 C CA . ASP A 1 296 ? 13.169 -39.663 54.689 1.00 27.61 296 ASP A CA 1
ATOM 2222 C C . ASP A 1 296 ? 14.420 -39.489 55.556 1.00 28.72 296 ASP A C 1
ATOM 2223 O O . ASP A 1 296 ? 14.719 -38.385 56.005 1.00 31.40 296 ASP A O 1
ATOM 2228 N N . MET A 1 297 ? 15.148 -40.576 55.787 1.00 29.76 297 MET A N 1
ATOM 2229 C CA . MET A 1 297 ? 16.297 -40.539 56.690 1.00 33.56 297 MET A CA 1
ATOM 2230 C C . MET A 1 297 ? 17.332 -39.477 56.323 1.00 35.18 297 MET A C 1
ATOM 2231 O O . MET A 1 297 ? 18.148 -39.092 57.156 1.00 37.60 297 MET A O 1
ATOM 2236 N N . PHE A 1 298 ? 17.297 -39.006 55.080 1.00 32.78 298 PHE A N 1
ATOM 2237 C CA . PHE A 1 298 ? 18.252 -37.999 54.626 1.00 32.99 298 PHE A CA 1
ATOM 2238 C C . PHE A 1 298 ? 17.679 -36.596 54.729 1.00 33.84 298 PHE A C 1
ATOM 2239 O O . PHE A 1 298 ? 18.391 -35.614 54.541 1.00 41.97 298 PHE A O 1
ATOM 2247 N N . ASP A 1 299 ? 16.388 -36.503 55.025 1.00 34.88 299 ASP A N 1
ATOM 2248 C CA . ASP A 1 299 ? 15.720 -35.210 55.067 1.00 37.81 299 ASP A CA 1
ATOM 2249 C C . ASP A 1 299 ? 15.684 -34.663 56.485 1.00 37.40 299 ASP A C 1
ATOM 2250 O O . ASP A 1 299 ? 15.318 -35.363 57.427 1.00 35.40 299 ASP A O 1
ATOM 2255 N N . SER A 1 300 ? 16.059 -33.399 56.619 1.00 43.28 300 SER A N 1
ATOM 2256 C CA . SER A 1 300 ? 16.168 -32.749 57.918 1.00 46.89 300 SER A CA 1
ATOM 2257 C C . SER A 1 300 ? 14.864 -32.782 58.722 1.00 45.62 300 SER A C 1
ATOM 2258 O O . SER A 1 300 ? 14.882 -32.963 59.938 1.00 43.41 300 SER A O 1
ATOM 2260 N N . SER A 1 301 ? 13.734 -32.619 58.042 1.00 43.79 301 SER A N 1
ATOM 2261 C CA . SER A 1 301 ? 12.442 -32.581 58.723 1.00 45.01 301 SER A CA 1
ATOM 2262 C C . SER A 1 301 ? 11.781 -33.954 58.849 1.00 43.76 301 SER A C 1
ATOM 2263 O O . SER A 1 301 ? 11.207 -34.279 59.885 1.00 54.60 301 SER A O 1
ATOM 2266 N N . LYS A 1 302 ? 11.860 -34.753 57.792 1.00 40.72 302 LYS A N 1
ATOM 2267 C CA . LYS A 1 302 ? 11.077 -35.981 57.714 1.00 34.48 302 LYS A CA 1
ATOM 2268 C C . LYS A 1 302 ? 11.737 -37.164 58.403 1.00 30.58 302 LYS A C 1
ATOM 2269 O O . LYS A 1 302 ? 11.071 -38.136 58.742 1.00 28.66 302 LYS A O 1
ATOM 2275 N N . ALA A 1 303 ? 13.048 -37.081 58.602 1.00 31.21 303 ALA A N 1
ATOM 2276 C CA . ALA A 1 303 ? 13.791 -38.173 59.218 1.00 30.26 303 ALA A CA 1
ATOM 2277 C C . ALA A 1 303 ? 13.218 -38.521 60.588 1.00 31.35 303 ALA A C 1
ATOM 2278 O O . ALA A 1 303 ? 12.912 -37.639 61.389 1.00 31.64 303 ALA A O 1
ATOM 2280 N N . ASN A 1 304 ? 13.079 -39.812 60.855 1.00 31.47 304 ASN A N 1
ATOM 2281 C CA . ASN A 1 304 ? 12.508 -40.270 62.113 1.00 33.02 304 ASN A CA 1
ATOM 2282 C C . ASN A 1 304 ? 13.338 -41.387 62.729 1.00 34.04 304 ASN A C 1
ATOM 2283 O O . ASN A 1 304 ? 13.144 -42.563 62.423 1.00 34.57 304 ASN A O 1
ATOM 2288 N N . PHE A 1 305 ? 14.272 -41.007 63.591 1.00 34.92 305 PHE A N 1
ATOM 2289 C CA . PHE A 1 305 ? 15.107 -41.969 64.286 1.00 33.70 305 PHE A CA 1
ATOM 2290 C C . PHE A 1 305 ? 14.809 -41.916 65.777 1.00 36.36 305 PHE A C 1
ATOM 2291 O O . PHE A 1 305 ? 15.713 -41.811 66.603 1.00 38.86 305 PHE A O 1
ATOM 2299 N N . ALA A 1 306 ? 13.528 -41.991 66.113 1.00 35.74 306 ALA A N 1
ATOM 2300 C CA . ALA A 1 306 ? 13.098 -41.869 67.497 1.00 39.82 306 ALA A CA 1
ATOM 2301 C C . ALA A 1 306 ? 13.702 -42.957 68.372 1.00 41.41 306 ALA A C 1
ATOM 2302 O O . ALA A 1 306 ? 13.754 -42.816 69.591 1.00 47.17 306 ALA A O 1
ATOM 2304 N N . LYS A 1 307 ? 14.163 -44.040 67.753 1.00 38.91 307 LYS A N 1
ATOM 2305 C CA . LYS A 1 307 ? 14.738 -45.149 68.510 1.00 38.75 307 LYS A CA 1
ATOM 2306 C C . LYS A 1 307 ? 16.240 -44.979 68.752 1.00 39.91 307 LYS A C 1
ATOM 2307 O O . LYS A 1 307 ? 16.874 -45.807 69.410 1.00 40.55 307 LYS A O 1
ATOM 2311 N N . ILE A 1 308 ? 16.801 -43.896 68.304 1.00 36.84 308 ILE A N 1
ATOM 2312 C CA . ILE A 1 308 ? 18.147 -43.574 68.569 1.00 37.77 308 ILE A CA 1
ATOM 2313 C C . ILE A 1 308 ? 18.189 -42.569 69.702 1.00 45.58 308 ILE A C 1
ATOM 2314 O O . ILE A 1 308 ? 18.883 -42.736 70.657 1.00 47.23 308 ILE A O 1
ATOM 2319 N N . THR A 1 309 ? 17.462 -41.493 69.556 1.00 49.91 309 THR A N 1
ATOM 2320 C CA . THR A 1 309 ? 17.461 -40.498 70.568 1.00 59.83 309 THR A CA 1
ATOM 2321 C C . THR A 1 309 ? 16.057 -39.952 70.860 1.00 68.38 309 THR A C 1
ATOM 2322 O O . THR A 1 309 ? 15.260 -39.790 69.991 1.00 61.40 309 THR A O 1
ATOM 2326 N N . THR A 1 310 ? 15.774 -39.719 72.124 1.00 72.53 310 THR A N 1
ATOM 2327 C CA . THR A 1 310 ? 14.478 -39.243 72.600 1.00 81.33 310 THR A CA 1
ATOM 2328 C C . THR A 1 310 ? 14.356 -37.728 72.680 1.00 78.09 310 THR A C 1
ATOM 2329 O O . THR A 1 310 ? 14.149 -37.063 71.694 1.00 66.20 310 THR A O 1
ATOM 2331 N N . ASN A 1 314 ? 14.590 -33.565 64.609 1.00 60.71 314 ASN A N 1
ATOM 2332 C CA . ASN A 1 314 ? 15.915 -33.419 65.123 1.00 60.30 314 ASN A CA 1
ATOM 2333 C C . ASN A 1 314 ? 17.031 -34.175 64.390 1.00 56.98 314 ASN A C 1
ATOM 2334 O O . ASN A 1 314 ? 17.886 -33.568 63.853 1.00 69.40 314 ASN A O 1
ATOM 2336 N N . LEU A 1 315 ? 17.011 -35.479 64.368 1.00 48.78 315 LEU A N 1
ATOM 2337 C CA . LEU A 1 315 ? 18.096 -36.272 63.851 1.00 46.13 315 LEU A CA 1
ATOM 2338 C C . LEU A 1 315 ? 17.937 -36.903 62.465 1.00 43.31 315 LEU A C 1
ATOM 2339 O O . LEU A 1 315 ? 17.033 -37.641 62.248 1.00 38.51 315 LEU A O 1
ATOM 2344 N N . HIS A 1 316 ? 18.871 -36.635 61.565 1.00 40.56 316 HIS A N 1
ATOM 2345 C CA . HIS A 1 316 ? 18.892 -37.209 60.233 1.00 37.36 316 HIS A CA 1
ATOM 2346 C C . HIS A 1 316 ? 20.274 -37.671 59.790 1.00 37.31 316 HIS A C 1
ATOM 2347 O O . HIS A 1 316 ? 21.231 -37.314 60.351 1.00 38.53 316 HIS A O 1
ATOM 2354 N N . VAL A 1 317 ? 20.347 -38.482 58.765 1.00 31.35 317 VAL A N 1
ATOM 2355 C CA . VAL A 1 317 ? 21.600 -38.995 58.236 1.00 31.87 317 VAL A CA 1
ATOM 2356 C C . VAL A 1 317 ? 22.176 -38.039 57.198 1.00 33.43 317 VAL A C 1
ATOM 2357 O O . VAL A 1 317 ? 21.513 -37.703 56.223 1.00 39.25 317 VAL A O 1
ATOM 2361 N N . SER A 1 318 ? 23.413 -37.605 57.410 1.00 31.74 318 SER A N 1
ATOM 2362 C CA . SER A 1 318 ? 24.051 -36.663 56.499 1.00 34.78 318 SER A CA 1
ATOM 2363 C C . SER A 1 318 ? 24.772 -37.394 55.371 1.00 33.12 318 SER A C 1
ATOM 2364 O O . SER A 1 318 ? 24.721 -36.975 54.216 1.00 33.05 318 SER A O 1
ATOM 2367 N N . HIS A 1 319 ? 25.442 -38.487 55.719 1.00 29.99 319 HIS A N 1
ATOM 2368 C CA . HIS A 1 319 ? 26.212 -39.270 54.762 1.00 27.27 319 HIS A CA 1
ATOM 2369 C C . HIS A 1 319 ? 26.316 -40.706 55.242 1.00 28.16 319 HIS A C 1
ATOM 2370 O O . HIS A 1 319 ? 26.355 -40.968 56.448 1.00 28.94 319 HIS A O 1
ATOM 2377 N N . ILE A 1 320 ? 26.355 -41.630 54.288 1.00 27.21 320 ILE A N 1
ATOM 2378 C CA . ILE A 1 320 ? 26.648 -43.026 54.565 1.00 28.92 320 ILE A CA 1
ATOM 2379 C C . ILE A 1 320 ? 27.851 -43.398 53.720 1.00 30.33 320 ILE A C 1
ATOM 2380 O O . ILE A 1 320 ? 27.723 -43.635 52.519 1.00 31.44 320 ILE A O 1
ATOM 2385 N N . LEU A 1 321 ? 29.022 -43.425 54.348 1.00 31.27 321 LEU A N 1
ATOM 2386 C CA . LEU A 1 321 ? 30.278 -43.610 53.628 1.00 29.53 321 LEU A CA 1
ATOM 2387 C C . LEU A 1 321 ? 30.775 -45.044 53.670 1.00 28.52 321 LEU A C 1
ATOM 2388 O O . LEU A 1 321 ? 30.929 -45.633 54.741 1.00 30.21 321 LEU A O 1
ATOM 2393 N N . GLN A 1 322 ? 31.026 -45.600 52.491 1.00 25.45 322 GLN A N 1
ATOM 2394 C CA . GLN A 1 322 ? 31.622 -46.920 52.381 1.00 26.75 322 GLN A CA 1
ATOM 2395 C C . GLN A 1 322 ? 32.948 -46.834 51.640 1.00 29.40 322 GLN A C 1
ATOM 2396 O O . GLN A 1 322 ? 33.039 -46.214 50.579 1.00 28.71 322 GLN A O 1
ATOM 2402 N N . LYS A 1 323 ? 33.977 -47.451 52.210 1.00 31.35 323 LYS A N 1
ATOM 2403 C CA . LYS A 1 323 ? 35.262 -47.555 51.539 1.00 26.89 323 LYS A CA 1
ATOM 2404 C C . LYS A 1 323 ? 35.673 -49.016 51.467 1.00 27.30 323 LYS A C 1
ATOM 2405 O O . LYS A 1 323 ? 35.680 -49.720 52.474 1.00 30.87 323 LYS A O 1
ATOM 2411 N N . ALA A 1 324 ? 36.000 -49.471 50.266 1.00 26.96 324 ALA A N 1
ATOM 2412 C CA . ALA A 1 324 ? 36.355 -50.865 50.050 1.00 27.02 324 ALA A CA 1
ATOM 2413 C C . ALA A 1 324 ? 37.740 -50.933 49.442 1.00 26.08 324 ALA A C 1
ATOM 2414 O O . ALA A 1 324 ? 38.078 -50.144 48.560 1.00 27.71 324 ALA A O 1
ATOM 2416 N N . LYS A 1 325 ? 38.542 -51.875 49.920 1.00 26.89 325 LYS A N 1
ATOM 2417 C CA . LYS A 1 325 ? 39.926 -51.977 49.484 1.00 29.64 325 LYS A CA 1
ATOM 2418 C C . LYS A 1 325 ? 40.365 -53.434 49.432 1.00 30.30 325 LYS A C 1
ATOM 2419 O O . LYS A 1 325 ? 40.331 -54.137 50.440 1.00 28.90 325 LYS A O 1
ATOM 2425 N N . ILE A 1 326 ? 40.759 -53.883 48.246 1.00 28.87 326 ILE A N 1
ATOM 2426 C CA . ILE A 1 326 ? 41.250 -55.240 48.068 1.00 31.76 326 ILE A CA 1
ATOM 2427 C C . ILE A 1 326 ? 42.581 -55.227 47.323 1.00 31.92 326 ILE A C 1
ATOM 2428 O O . ILE A 1 326 ? 42.740 -54.522 46.330 1.00 32.34 326 ILE A O 1
ATOM 2433 N N . GLU A 1 327 ? 43.546 -55.992 47.817 1.00 31.12 327 GLU A N 1
ATOM 2434 C CA . GLU A 1 327 ? 44.803 -56.144 47.105 1.00 32.60 327 GLU A CA 1
ATOM 2435 C C . GLU A 1 327 ? 44.847 -57.474 46.364 1.00 31.37 327 GLU A C 1
ATOM 2436 O O . GLU A 1 327 ? 44.495 -58.519 46.911 1.00 32.58 327 GLU A O 1
ATOM 2442 N N . VAL A 1 328 ? 45.269 -57.425 45.109 1.00 30.02 328 VAL A N 1
ATOM 2443 C CA . VAL A 1 328 ? 45.435 -58.629 44.319 1.00 31.75 328 VAL A CA 1
ATOM 2444 C C . VAL A 1 328 ? 46.920 -58.851 44.062 1.00 32.76 328 VAL A C 1
ATOM 2445 O O . VAL A 1 328 ? 47.559 -58.056 43.373 1.00 37.28 328 VAL A O 1
ATOM 2449 N N . SER A 1 329 ? 47.466 -59.925 44.627 1.00 40.17 329 SER A N 1
ATOM 2450 C CA . SER A 1 329 ? 48.903 -60.185 44.551 1.00 36.62 329 SER A CA 1
ATOM 2451 C C . SER A 1 329 ? 49.218 -61.652 44.261 1.00 40.80 329 SER A C 1
ATOM 2452 O O . SER A 1 329 ? 48.314 -62.450 44.006 1.00 37.92 329 SER A O 1
ATOM 2455 N N . GLU A 1 330 ? 50.505 -61.997 44.311 1.00 41.65 330 GLU A N 1
ATOM 2456 C CA . GLU A 1 330 ? 50.971 -63.356 44.033 1.00 41.84 330 GLU A CA 1
ATOM 2457 C C . GLU A 1 330 ? 50.633 -64.341 45.151 1.00 46.02 330 GLU A C 1
ATOM 2458 O O . GLU A 1 330 ? 50.330 -65.509 44.894 1.00 47.43 330 GLU A O 1
ATOM 2464 N N . ASP A 1 331 ? 50.692 -63.859 46.389 1.00 45.49 331 ASP A N 1
ATOM 2465 C CA . ASP A 1 331 ? 50.695 -64.722 47.576 1.00 45.75 331 ASP A CA 1
ATOM 2466 C C . ASP A 1 331 ? 49.573 -65.761 47.635 1.00 43.68 331 ASP A C 1
ATOM 2467 O O . ASP A 1 331 ? 48.390 -65.436 47.509 1.00 44.52 331 ASP A O 1
ATOM 2472 N N . GLY A 1 332 ? 49.964 -67.014 47.843 1.00 43.97 332 GLY A N 1
ATOM 2473 C CA . GLY A 1 332 ? 49.023 -68.121 47.983 1.00 49.61 332 GLY A CA 1
ATOM 2474 C C . GLY A 1 332 ? 49.685 -69.333 48.619 1.00 52.86 332 GLY A C 1
ATOM 2475 O O . GLY A 1 332 ? 50.673 -69.200 49.336 1.00 55.01 332 GLY A O 1
ATOM 2476 N N . THR A 1 333 ? 49.144 -70.517 48.349 1.00 56.40 333 THR A N 1
ATOM 2477 C CA . THR A 1 333 ? 49.686 -71.757 48.901 1.00 64.37 333 THR A CA 1
ATOM 2478 C C . THR A 1 333 ? 50.601 -72.485 47.917 1.00 65.69 333 THR A C 1
ATOM 2479 O O . THR A 1 333 ? 50.436 -72.376 46.702 1.00 67.56 333 THR A O 1
ATOM 2483 N N . ARG A 1 346 ? 49.343 -81.952 25.461 1.00 71.64 346 ARG A N 1
ATOM 2484 C CA . ARG A 1 346 ? 47.916 -81.782 25.283 1.00 70.45 346 ARG A CA 1
ATOM 2485 C C . ARG A 1 346 ? 47.676 -80.690 24.293 1.00 66.32 346 ARG A C 1
ATOM 2486 O O . ARG A 1 346 ? 48.575 -80.001 23.955 1.00 60.43 346 ARG A O 1
ATOM 2488 N N . SER A 1 347 ? 46.445 -80.549 23.850 1.00 64.66 347 SER A N 1
ATOM 2489 C CA . SER A 1 347 ? 46.058 -79.532 22.895 1.00 69.68 347 SER A CA 1
ATOM 2490 C C . SER A 1 347 ? 46.125 -78.193 23.562 1.00 65.84 347 SER A C 1
ATOM 2491 O O . SER A 1 347 ? 46.120 -78.117 24.745 1.00 76.83 347 SER A O 1
ATOM 2494 N N . SER A 1 348 ? 46.217 -77.133 22.804 1.00 57.63 348 SER A N 1
ATOM 2495 C CA . SER A 1 348 ? 46.369 -75.829 23.400 1.00 60.76 348 SER A CA 1
ATOM 2496 C C . SER A 1 348 ? 45.289 -75.351 24.339 1.00 56.84 348 SER A C 1
ATOM 2497 O O . SER A 1 348 ? 44.130 -75.303 24.017 1.00 54.99 348 SER A O 1
ATOM 2499 N N . PRO A 1 349 ? 45.740 -74.955 25.508 1.00 50.89 349 PRO A N 1
ATOM 2500 C CA . PRO A 1 349 ? 44.890 -74.448 26.558 1.00 50.60 349 PRO A CA 1
ATOM 2501 C C . PRO A 1 349 ? 44.355 -73.114 26.216 1.00 49.59 349 PRO A C 1
ATOM 2502 O O . PRO A 1 349 ? 45.007 -72.309 25.639 1.00 46.95 349 PRO A O 1
ATOM 2506 N N . PRO A 1 350 ? 43.143 -72.895 26.614 1.00 48.42 350 PRO A N 1
ATOM 2507 C CA . PRO A 1 350 ? 42.515 -71.585 26.451 1.00 47.82 350 PRO A CA 1
ATOM 2508 C C . PRO A 1 350 ? 43.147 -70.543 27.374 1.00 45.12 350 PRO A C 1
ATOM 2509 O O . PRO A 1 350 ? 43.774 -70.895 28.376 1.00 42.35 350 PRO A O 1
ATOM 2513 N N . TRP A 1 351 ? 42.989 -69.271 27.027 1.00 51.51 351 TRP A N 1
ATOM 2514 C CA . TRP A 1 351 ? 43.549 -68.186 27.824 1.00 43.69 351 TRP A CA 1
ATOM 2515 C C . TRP A 1 351 ? 42.451 -67.361 28.473 1.00 42.39 351 TRP A C 1
ATOM 2516 O O . TRP A 1 351 ? 41.369 -67.199 27.909 1.00 37.74 351 TRP A O 1
ATOM 2527 N N . PHE A 1 352 ? 42.728 -66.863 29.675 1.00 38.43 352 PHE A N 1
ATOM 2528 C CA . PHE A 1 352 ? 41.857 -65.891 30.316 1.00 32.72 352 PHE A CA 1
ATOM 2529 C C . PHE A 1 352 ? 42.698 -64.675 30.689 1.00 34.18 352 PHE A C 1
ATOM 2530 O O . PHE A 1 352 ? 43.301 -64.623 31.765 1.00 30.97 352 PHE A O 1
ATOM 2538 N N . ILE A 1 353 ? 42.750 -63.710 29.776 1.00 26.54 353 ILE A N 1
ATOM 2539 C CA . ILE A 1 353 ? 43.620 -62.555 29.937 1.00 26.07 353 ILE A CA 1
ATOM 2540 C C . ILE A 1 353 ? 42.820 -61.308 30.275 1.00 25.17 353 ILE A C 1
ATOM 2541 O O . ILE A 1 353 ? 42.052 -60.810 29.453 1.00 22.09 353 ILE A O 1
ATOM 2546 N N . VAL A 1 354 ? 43.016 -60.806 31.487 1.00 20.26 354 VAL A N 1
ATOM 2547 C CA . VAL A 1 354 ? 42.291 -59.640 31.953 1.00 21.33 354 VAL A CA 1
ATOM 2548 C C . VAL A 1 354 ? 43.027 -58.366 31.550 1.00 23.83 354 VAL A C 1
ATOM 2549 O O . VAL A 1 354 ? 43.732 -57.771 32.362 1.00 24.93 354 VAL A O 1
ATOM 2553 N N . ASP A 1 355 ? 42.856 -57.952 30.295 1.00 24.11 355 ASP A N 1
ATOM 2554 C CA . ASP A 1 355 ? 43.612 -56.826 29.742 1.00 21.62 355 ASP A CA 1
ATOM 2555 C C . ASP A 1 355 ? 42.728 -55.649 29.316 1.00 21.15 355 ASP A C 1
ATOM 2556 O O . ASP A 1 355 ? 43.185 -54.739 28.628 1.00 22.43 355 ASP A O 1
ATOM 2561 N N . ARG A 1 356 ? 41.465 -55.676 29.725 1.00 19.26 356 ARG A N 1
ATOM 2562 C CA . ARG A 1 356 ? 40.520 -54.608 29.408 1.00 18.83 356 ARG A CA 1
ATOM 2563 C C . ARG A 1 356 ? 39.594 -54.439 30.611 1.00 18.20 356 ARG A C 1
ATOM 2564 O O . ARG A 1 356 ? 39.538 -55.316 31.468 1.00 20.44 356 ARG A O 1
ATOM 2572 N N . PRO A 1 357 ? 38.872 -53.309 30.692 1.00 17.52 357 PRO A N 1
ATOM 2573 C CA . PRO A 1 357 ? 38.000 -53.084 31.852 1.00 15.67 357 PRO A CA 1
ATOM 2574 C C . PRO A 1 357 ? 37.190 -54.329 32.218 1.00 16.21 357 PRO A C 1
ATOM 2575 O O . PRO A 1 357 ? 36.652 -55.005 31.333 1.00 16.04 357 PRO A O 1
ATOM 2579 N N . PHE A 1 358 ? 37.110 -54.630 33.512 1.00 15.21 358 PHE A N 1
ATOM 2580 C CA . PHE A 1 358 ? 36.498 -55.874 33.969 1.00 16.60 358 PHE A CA 1
ATOM 2581 C C . PHE A 1 358 ? 35.669 -55.719 35.238 1.00 18.17 358 PHE A C 1
ATOM 2582 O O . PHE A 1 358 ? 35.774 -54.723 35.954 1.00 19.12 358 PHE A O 1
ATOM 2590 N N . LEU A 1 359 ? 34.846 -56.726 35.502 1.00 21.30 359 LEU A N 1
ATOM 2591 C CA . LEU A 1 359 ? 34.033 -56.783 36.702 1.00 21.90 359 LEU A CA 1
ATOM 2592 C C . LEU A 1 359 ? 34.572 -57.881 37.605 1.00 22.73 359 LEU A C 1
ATOM 2593 O O . LEU A 1 359 ? 35.038 -58.910 37.125 1.00 23.38 359 LEU A O 1
ATOM 2598 N N . PHE A 1 360 ? 34.508 -57.675 38.914 1.00 22.94 360 PHE A N 1
ATOM 2599 C CA . PHE A 1 360 ? 34.889 -58.739 39.824 1.00 23.00 360 PHE A CA 1
ATOM 2600 C C . PHE A 1 360 ? 34.016 -58.779 41.066 1.00 27.08 360 PHE A C 1
ATOM 2601 O O . PHE A 1 360 ? 33.521 -57.743 41.522 1.00 24.04 360 PHE A O 1
ATOM 2609 N N . PHE A 1 361 ? 33.816 -59.990 41.582 1.00 24.50 361 PHE A N 1
ATOM 2610 C CA . PHE A 1 361 ? 33.116 -60.212 42.839 1.00 27.11 361 PHE A CA 1
ATOM 2611 C C . PHE A 1 361 ? 34.064 -60.881 43.813 1.00 25.56 361 PHE A C 1
ATOM 2612 O O . PHE A 1 361 ? 34.951 -61.627 43.409 1.00 25.19 361 PHE A O 1
ATOM 2620 N N . ILE A 1 362 ? 33.855 -60.630 45.097 1.00 25.17 362 ILE A N 1
ATOM 2621 C CA . ILE A 1 362 ? 34.435 -61.452 46.142 1.00 26.44 362 ILE A CA 1
ATOM 2622 C C . ILE A 1 362 ? 33.262 -62.081 46.879 1.00 26.31 362 ILE A C 1
ATOM 2623 O O . ILE A 1 362 ? 32.432 -61.377 47.449 1.00 29.65 362 ILE A O 1
ATOM 2628 N N . ARG A 1 363 ? 33.187 -63.406 46.853 1.00 27.97 363 ARG A N 1
ATOM 2629 C CA . ARG A 1 363 ? 32.032 -64.111 47.387 1.00 28.32 363 ARG A CA 1
ATOM 2630 C C . ARG A 1 363 ? 32.398 -65.009 48.568 1.00 31.28 363 ARG A C 1
ATOM 2631 O O . ARG A 1 363 ? 33.400 -65.724 48.531 1.00 33.63 363 ARG A O 1
ATOM 2639 N N . HIS A 1 364 ? 31.584 -64.955 49.616 1.00 30.67 364 HIS A N 1
ATOM 2640 C CA . HIS A 1 364 ? 31.670 -65.909 50.709 1.00 32.80 364 HIS A CA 1
ATOM 2641 C C . HIS A 1 364 ? 30.668 -67.011 50.397 1.00 35.15 364 HIS A C 1
ATOM 2642 O O . HIS A 1 364 ? 29.462 -66.838 50.567 1.00 38.03 364 HIS A O 1
ATOM 2649 N N . ASN A 1 365 ? 31.175 -68.141 49.924 1.00 36.59 365 ASN A N 1
ATOM 2650 C CA . ASN A 1 365 ? 30.332 -69.182 49.338 1.00 39.68 365 ASN A CA 1
ATOM 2651 C C . ASN A 1 365 ? 29.371 -69.899 50.295 1.00 38.76 365 ASN A C 1
ATOM 2652 O O . ASN A 1 365 ? 28.249 -70.232 49.911 1.00 37.62 365 ASN A O 1
ATOM 2657 N N . PRO A 1 366 ? 29.799 -70.135 51.546 1.00 40.91 366 PRO A N 1
ATOM 2658 C CA . PRO A 1 366 ? 28.896 -70.793 52.489 1.00 41.16 366 PRO A CA 1
ATOM 2659 C C . PRO A 1 366 ? 27.599 -70.009 52.695 1.00 43.46 366 PRO A C 1
ATOM 2660 O O . PRO A 1 366 ? 26.519 -70.600 52.722 1.00 45.26 366 PRO A O 1
ATOM 2664 N N . THR A 1 367 ? 27.703 -68.690 52.830 1.00 37.20 367 THR A N 1
ATOM 2665 C CA . THR A 1 367 ? 26.527 -67.860 53.069 1.00 34.99 367 THR A CA 1
ATOM 2666 C C . THR A 1 367 ? 25.960 -67.284 51.778 1.00 33.49 367 THR A C 1
ATOM 2667 O O . THR A 1 367 ? 24.800 -66.878 51.727 1.00 33.63 367 THR A O 1
ATOM 2671 N N . GLY A 1 368 ? 26.786 -67.242 50.740 1.00 32.53 368 GLY A N 1
ATOM 2672 C CA . GLY A 1 368 ? 26.398 -66.607 49.488 1.00 30.42 368 GLY A CA 1
ATOM 2673 C C . GLY A 1 368 ? 26.595 -65.099 49.513 1.00 28.81 368 GLY A C 1
ATOM 2674 O O . GLY A 1 368 ? 26.267 -64.413 48.552 1.00 30.69 368 GLY A O 1
ATOM 2675 N N . ALA A 1 369 ? 27.139 -64.575 50.608 1.00 28.88 369 ALA A N 1
ATOM 2676 C CA . ALA A 1 369 ? 27.316 -63.131 50.743 1.00 26.86 369 ALA A CA 1
ATOM 2677 C C . ALA A 1 369 ? 28.297 -62.596 49.714 1.00 27.14 369 ALA A C 1
ATOM 2678 O O . ALA A 1 369 ? 29.365 -63.169 49.509 1.00 28.67 369 ALA A O 1
ATOM 2680 N N . VAL A 1 370 ? 27.929 -61.496 49.065 1.00 27.47 370 VAL A N 1
ATOM 2681 C CA . VAL A 1 370 ? 28.826 -60.827 48.131 1.00 25.78 370 VAL A CA 1
ATOM 2682 C C . VAL A 1 370 ? 29.562 -59.721 48.869 1.00 28.18 370 VAL A C 1
ATOM 2683 O O . VAL A 1 370 ? 29.024 -58.634 49.073 1.00 31.23 370 VAL A O 1
ATOM 2687 N N . LEU A 1 371 ? 30.792 -60.010 49.279 1.00 27.77 371 LEU A N 1
ATOM 2688 C CA . LEU A 1 371 ? 31.574 -59.089 50.096 1.00 26.81 371 LEU A CA 1
ATOM 2689 C C . LEU A 1 371 ? 32.108 -57.909 49.285 1.00 27.75 371 LEU A C 1
ATOM 2690 O O . LEU A 1 371 ? 32.190 -56.790 49.788 1.00 24.78 371 LEU A O 1
ATOM 2695 N N . PHE A 1 372 ? 32.472 -58.168 48.032 1.00 24.09 372 PHE A N 1
ATOM 2696 C CA . PHE A 1 372 ? 32.996 -57.130 47.153 1.00 25.67 372 PHE A CA 1
ATOM 2697 C C . PHE A 1 372 ? 32.350 -57.220 45.787 1.00 26.69 372 PHE A C 1
ATOM 2698 O O . PHE A 1 372 ? 32.083 -58.315 45.279 1.00 27.68 372 PHE A O 1
ATOM 2706 N N . MET A 1 373 ? 32.120 -56.059 45.189 1.00 25.10 373 MET A N 1
ATOM 2707 C CA . MET A 1 373 ? 31.758 -55.976 43.787 1.00 22.37 373 MET A CA 1
ATOM 2708 C C . MET A 1 373 ? 32.474 -54.764 43.203 1.00 24.16 373 MET A C 1
ATOM 2709 O O . MET A 1 373 ? 32.401 -53.661 43.753 1.00 21.75 373 MET A O 1
ATOM 2714 N N . GLY A 1 374 ? 33.178 -54.964 42.097 1.00 20.44 374 GLY A N 1
ATOM 2715 C CA . GLY A 1 374 ? 33.976 -53.885 41.546 1.00 19.16 374 GLY A CA 1
ATOM 2716 C C . GLY A 1 374 ? 33.989 -53.797 40.035 1.00 21.88 374 GLY A C 1
ATOM 2717 O O . GLY A 1 374 ? 33.928 -54.810 39.328 1.00 20.85 374 GLY A O 1
ATOM 2718 N N . GLN A 1 375 ? 34.067 -52.572 39.532 1.00 18.95 375 GLN A N 1
ATOM 2719 C CA . GLN A 1 375 ? 34.335 -52.380 38.124 1.00 19.83 375 GLN A CA 1
ATOM 2720 C C . GLN A 1 375 ? 35.692 -51.699 38.020 1.00 18.31 375 GLN A C 1
ATOM 2721 O O . GLN A 1 375 ? 35.894 -50.608 38.548 1.00 19.58 375 GLN A O 1
ATOM 2727 N N . ILE A 1 376 ? 36.636 -52.365 37.368 1.00 17.37 376 ILE A N 1
ATOM 2728 C CA . ILE A 1 376 ? 37.977 -51.813 37.237 1.00 18.73 376 ILE A CA 1
ATOM 2729 C C . ILE A 1 376 ? 38.210 -51.338 35.813 1.00 20.30 376 ILE A C 1
ATOM 2730 O O . ILE A 1 376 ? 38.310 -52.152 34.894 1.00 18.30 376 ILE A O 1
ATOM 2735 N N . ASN A 1 377 ? 38.283 -50.020 35.641 1.00 21.74 377 ASN A N 1
ATOM 2736 C CA . ASN A 1 377 ? 38.538 -49.409 34.338 1.00 22.21 377 ASN A CA 1
ATOM 2737 C C . ASN A 1 377 ? 40.018 -49.146 34.100 1.00 24.67 377 ASN A C 1
ATOM 2738 O O . ASN A 1 377 ? 40.456 -48.997 32.960 1.00 28.48 377 ASN A O 1
ATOM 2743 N N . LYS A 1 378 ? 40.780 -49.076 35.185 1.00 28.63 378 LYS A N 1
ATOM 2744 C CA . LYS A 1 378 ? 42.226 -48.922 35.102 1.00 31.57 378 LYS A CA 1
ATOM 2745 C C . LYS A 1 378 ? 42.872 -49.381 36.403 1.00 30.61 378 LYS A C 1
ATOM 2746 O O . LYS A 1 378 ? 42.767 -48.702 37.417 1.00 30.39 378 LYS A O 1
ATOM 2752 N N . PRO A 1 379 ? 43.535 -50.547 36.379 1.00 32.39 379 PRO A N 1
ATOM 2753 C CA . PRO A 1 379 ? 44.180 -51.064 37.585 1.00 35.41 379 PRO A CA 1
ATOM 2754 C C . PRO A 1 379 ? 45.158 -50.052 38.161 1.00 40.59 379 PRO A C 1
ATOM 2755 O O . PRO A 1 379 ? 45.824 -49.331 37.413 1.00 45.47 379 PRO A O 1
ATOM 2760 N N . ASN B 1 4 ? 0.665 -55.035 14.258 1.00 50.27 4 ASN B N 1
ATOM 2761 C CA . ASN B 1 4 ? -0.198 -54.038 14.960 1.00 55.99 4 ASN B CA 1
ATOM 2762 C C . ASN B 1 4 ? 0.482 -52.677 15.137 1.00 54.18 4 ASN B C 1
ATOM 2763 O O . ASN B 1 4 ? 1.445 -52.555 15.890 1.00 51.50 4 ASN B O 1
ATOM 2768 N N . PRO B 1 5 ? -0.034 -51.647 14.448 1.00 49.06 5 PRO B N 1
ATOM 2769 C CA . PRO B 1 5 ? 0.517 -50.294 14.468 1.00 47.20 5 PRO B CA 1
ATOM 2770 C C . PRO B 1 5 ? 0.924 -49.798 15.861 1.00 44.50 5 PRO B C 1
ATOM 2771 O O . PRO B 1 5 ? 2.087 -49.466 16.076 1.00 36.37 5 PRO B O 1
ATOM 2775 N N . LEU B 1 6 ? -0.025 -49.735 16.789 1.00 44.15 6 LEU B N 1
ATOM 2776 C CA . LEU B 1 6 ? 0.258 -49.235 18.134 1.00 41.77 6 LEU B CA 1
ATOM 2777 C C . LEU B 1 6 ? 1.353 -50.055 18.804 1.00 38.51 6 LEU B C 1
ATOM 2778 O O . LEU B 1 6 ? 2.251 -49.511 19.438 1.00 36.80 6 LEU B O 1
ATOM 2783 N N . SER B 1 7 ? 1.263 -51.371 18.659 1.00 41.58 7 SER B N 1
ATOM 2784 C CA . SER B 1 7 ? 2.225 -52.285 19.260 1.00 40.97 7 SER B CA 1
ATOM 2785 C C . SER B 1 7 ? 3.632 -52.052 18.705 1.00 41.64 7 SER B C 1
ATOM 2786 O O . SER B 1 7 ? 4.614 -52.074 19.449 1.00 35.79 7 SER B O 1
ATOM 2789 N N . LEU B 1 8 ? 3.716 -51.830 17.394 1.00 36.52 8 LEU B N 1
ATOM 2790 C CA . LEU B 1 8 ? 4.987 -51.563 16.729 1.00 36.74 8 LEU B CA 1
ATOM 2791 C C . LEU B 1 8 ? 5.618 -50.260 17.215 1.00 37.70 8 LEU B C 1
ATOM 2792 O O . LEU B 1 8 ? 6.808 -50.214 17.520 1.00 39.63 8 LEU B O 1
ATOM 2797 N N . GLU B 1 9 ? 4.818 -49.202 17.280 1.00 33.32 9 GLU B N 1
ATOM 2798 C CA . GLU B 1 9 ? 5.303 -47.917 17.774 1.00 34.66 9 GLU B CA 1
ATOM 2799 C C . GLU B 1 9 ? 5.859 -48.036 19.197 1.00 37.37 9 GLU B C 1
ATOM 2800 O O . GLU B 1 9 ? 6.925 -47.503 19.500 1.00 35.42 9 GLU B O 1
ATOM 2806 N N . GLU B 1 10 ? 5.138 -48.743 20.064 1.00 35.99 10 GLU B N 1
ATOM 2807 C CA . GLU B 1 10 ? 5.575 -48.923 21.448 1.00 39.33 10 GLU B CA 1
ATOM 2808 C C . GLU B 1 10 ? 6.974 -49.528 21.555 1.00 37.21 10 GLU B C 1
ATOM 2809 O O . GLU B 1 10 ? 7.745 -49.162 22.441 1.00 37.27 10 GLU B O 1
ATOM 2815 N N . LEU B 1 11 ? 7.299 -50.452 20.658 1.00 30.42 11 LEU B N 1
ATOM 2816 C CA . LEU B 1 11 ? 8.641 -51.017 20.628 1.00 31.04 11 LEU B CA 1
ATOM 2817 C C . LEU B 1 11 ? 9.658 -49.927 20.318 1.00 26.95 11 LEU B C 1
ATOM 2818 O O . LEU B 1 11 ? 10.684 -49.819 20.983 1.00 29.88 11 LEU B O 1
ATOM 2823 N N . GLY B 1 12 ? 9.359 -49.117 19.308 1.00 26.36 12 GLY B N 1
ATOM 2824 C CA . GLY B 1 12 ? 10.241 -48.029 18.907 1.00 24.16 12 GLY B CA 1
ATOM 2825 C C . GLY B 1 12 ? 10.431 -46.998 20.003 1.00 26.40 12 GLY B C 1
ATOM 2826 O O . GLY B 1 12 ? 11.559 -46.700 20.397 1.00 29.77 12 GLY B O 1
ATOM 2827 N N . SER B 1 13 ? 9.326 -46.452 20.501 1.00 24.36 13 SER B N 1
ATOM 2828 C CA . SER B 1 13 ? 9.386 -45.454 21.567 1.00 24.47 13 SER B CA 1
ATOM 2829 C C . SER B 1 13 ? 10.074 -45.973 22.830 1.00 25.42 13 SER B C 1
ATOM 2830 O O . SER B 1 13 ? 10.793 -45.230 23.503 1.00 26.81 13 SER B O 1
ATOM 2833 N N . ASN B 1 14 ? 9.864 -47.245 23.152 1.00 23.07 14 ASN B N 1
ATOM 2834 C CA . ASN B 1 14 ? 10.504 -47.817 24.331 1.00 23.95 14 ASN B CA 1
ATOM 2835 C C . ASN B 1 14 ? 12.015 -47.902 24.189 1.00 24.00 14 ASN B C 1
ATOM 2836 O O . ASN B 1 14 ? 12.750 -47.646 25.141 1.00 26.67 14 ASN B O 1
ATOM 2841 N N . THR B 1 15 ? 12.482 -48.266 23.002 1.00 21.64 15 THR B N 1
ATOM 2842 C CA . THR B 1 15 ? 13.912 -48.296 22.750 1.00 20.34 15 THR B CA 1
ATOM 2843 C C . THR B 1 15 ? 14.483 -46.901 22.980 1.00 21.16 15 THR B C 1
ATOM 2844 O O . THR B 1 15 ? 15.506 -46.740 23.649 1.00 20.83 15 THR B O 1
ATOM 2848 N N . GLY B 1 16 ? 13.802 -45.894 22.439 1.00 18.90 16 GLY B N 1
ATOM 2849 C CA . GLY B 1 16 ? 14.216 -44.510 22.615 1.00 19.83 16 GLY B CA 1
ATOM 2850 C C . GLY B 1 16 ? 14.209 -44.083 24.071 1.00 21.91 16 GLY B C 1
ATOM 2851 O O . GLY B 1 16 ? 15.116 -43.386 24.529 1.00 24.22 16 GLY B O 1
ATOM 2852 N N . ILE B 1 17 ? 13.185 -44.497 24.807 1.00 20.87 17 ILE B N 1
ATOM 2853 C CA . ILE B 1 17 ? 13.111 -44.188 26.229 1.00 21.05 17 ILE B CA 1
ATOM 2854 C C . ILE B 1 17 ? 14.286 -44.822 26.976 1.00 21.90 17 ILE B C 1
ATOM 2855 O O . ILE B 1 17 ? 14.878 -44.202 27.853 1.00 23.51 17 ILE B O 1
ATOM 2860 N N . GLN B 1 18 ? 14.634 -46.051 26.616 1.00 24.57 18 GLN B N 1
ATOM 2861 C CA . GLN B 1 18 ? 15.778 -46.716 27.239 1.00 27.65 18 GLN B CA 1
ATOM 2862 C C . GLN B 1 18 ? 17.060 -45.923 27.011 1.00 25.40 18 GLN B C 1
ATOM 2863 O O . GLN B 1 18 ? 17.929 -45.886 27.876 1.00 27.49 18 GLN B O 1
ATOM 2869 N N . VAL B 1 19 ? 17.186 -45.294 25.845 1.00 22.26 19 VAL B N 1
ATOM 2870 C CA . VAL B 1 19 ? 18.352 -44.456 25.582 1.00 22.68 19 VAL B CA 1
ATOM 2871 C C . VAL B 1 19 ? 18.345 -43.227 26.486 1.00 23.65 19 VAL B C 1
ATOM 2872 O O . VAL B 1 19 ? 19.363 -42.880 27.083 1.00 25.78 19 VAL B O 1
ATOM 2876 N N . PHE B 1 20 ? 17.193 -42.575 26.591 1.00 24.09 20 PHE B N 1
ATOM 2877 C CA . PHE B 1 20 ? 17.051 -41.440 27.494 1.00 21.49 20 PHE B CA 1
ATOM 2878 C C . PHE B 1 20 ? 17.483 -41.818 28.908 1.00 24.52 20 PHE B C 1
ATOM 2879 O O . PHE B 1 20 ? 18.136 -41.032 29.595 1.00 24.16 20 PHE B O 1
ATOM 2887 N N . ASN B 1 21 ? 17.123 -42.998 29.349 1.00 24.22 21 ASN B N 1
ATOM 2888 C CA . ASN B 1 21 ? 17.456 -43.518 30.630 1.00 27.81 21 ASN B CA 1
ATOM 2889 C C . ASN B 1 21 ? 18.924 -43.719 30.931 1.00 29.38 21 ASN B C 1
ATOM 2890 O O . ASN B 1 21 ? 19.345 -43.550 32.003 1.00 30.25 21 ASN B O 1
ATOM 2895 N N . GLN B 1 22 ? 19.689 -44.134 29.976 1.00 28.35 22 GLN B N 1
ATOM 2896 C CA . GLN B 1 22 ? 21.097 -44.195 30.156 1.00 33.19 22 GLN B CA 1
ATOM 2897 C C . GLN B 1 22 ? 21.829 -42.916 30.297 1.00 34.28 22 GLN B C 1
ATOM 2898 O O . GLN B 1 22 ? 22.672 -42.816 31.126 1.00 35.70 22 GLN B O 1
ATOM 2904 N N . ILE B 1 23 ? 21.480 -41.969 29.433 1.00 31.90 23 ILE B N 1
ATOM 2905 C CA . ILE B 1 23 ? 22.034 -40.642 29.346 1.00 29.41 23 ILE B CA 1
ATOM 2906 C C . ILE B 1 23 ? 21.769 -39.861 30.584 1.00 27.88 23 ILE B C 1
ATOM 2907 O O . ILE B 1 23 ? 22.581 -39.200 31.093 1.00 31.13 23 ILE B O 1
ATOM 2912 N N . VAL B 1 24 ? 20.577 -39.978 31.063 1.00 27.55 24 VAL B N 1
ATOM 2913 C CA . VAL B 1 24 ? 20.167 -39.276 32.263 1.00 27.53 24 VAL B CA 1
ATOM 2914 C C . VAL B 1 24 ? 20.873 -39.766 33.536 1.00 31.52 24 VAL B C 1
ATOM 2915 O O . VAL B 1 24 ? 21.033 -39.013 34.496 1.00 27.97 24 VAL B O 1
ATOM 2919 N N . LYS B 1 25 ? 21.289 -41.028 33.549 1.00 30.54 25 LYS B N 1
ATOM 2920 C CA . LYS B 1 25 ? 21.982 -41.567 34.712 1.00 32.50 25 LYS B CA 1
ATOM 2921 C C . LYS B 1 25 ? 23.372 -40.971 34.869 1.00 32.85 25 LYS B C 1
ATOM 2922 O O . LYS B 1 25 ? 23.881 -40.862 35.982 1.00 29.52 25 LYS B O 1
ATOM 2928 N N . SER B 1 26 ? 23.986 -40.587 33.754 1.00 30.07 26 SER B N 1
ATOM 2929 C CA . SER B 1 26 ? 25.313 -39.982 33.800 1.00 33.57 26 SER B CA 1
ATOM 2930 C C . SER B 1 26 ? 25.233 -38.460 33.895 1.00 31.20 26 SER B C 1
ATOM 2931 O O . SER B 1 26 ? 26.190 -37.818 34.317 1.00 31.02 26 SER B O 1
ATOM 2934 N N . ARG B 1 27 ? 24.095 -37.890 33.501 1.00 26.07 27 ARG B N 1
ATOM 2935 C CA . ARG B 1 27 ? 23.874 -36.447 33.622 1.00 27.25 27 ARG B CA 1
ATOM 2936 C C . ARG B 1 27 ? 22.571 -36.172 34.371 1.00 27.90 27 ARG B C 1
ATOM 2937 O O . ARG B 1 27 ? 21.617 -35.642 33.802 1.00 27.47 27 ARG B O 1
ATOM 2945 N N . PRO B 1 28 ? 22.531 -36.534 35.662 1.00 26.42 28 PRO B N 1
ATOM 2946 C CA . PRO B 1 28 ? 21.291 -36.484 36.443 1.00 27.74 28 PRO B CA 1
ATOM 2947 C C . PRO B 1 28 ? 20.728 -35.078 36.633 1.00 25.18 28 PRO B C 1
ATOM 2948 O O . PRO B 1 28 ? 19.520 -34.923 36.763 1.00 25.88 28 PRO B O 1
ATOM 2952 N N . HIS B 1 29 ? 21.587 -34.063 36.643 1.00 25.60 29 HIS B N 1
ATOM 2953 C CA . HIS B 1 29 ? 21.127 -32.709 36.924 1.00 26.05 29 HIS B CA 1
ATOM 2954 C C . HIS B 1 29 ? 21.203 -31.770 35.723 1.00 26.68 29 HIS B C 1
ATOM 2955 O O . HIS B 1 29 ? 21.186 -30.548 35.880 1.00 28.00 29 HIS B O 1
ATOM 2962 N N . ASP B 1 30 ? 21.276 -32.340 34.527 1.00 25.21 30 ASP B N 1
ATOM 2963 C CA . ASP B 1 30 ? 21.324 -31.537 33.311 1.00 25.76 30 ASP B CA 1
ATOM 2964 C C . ASP B 1 30 ? 19.962 -31.519 32.625 1.00 26.53 30 ASP B C 1
ATOM 2965 O O . ASP B 1 30 ? 19.123 -32.382 32.868 1.00 28.31 30 ASP B O 1
ATOM 2970 N N . ASN B 1 31 ? 19.741 -30.523 31.774 1.00 26.68 31 ASN B N 1
ATOM 2971 C CA . ASN B 1 31 ? 18.587 -30.532 30.892 1.00 24.40 31 ASN B CA 1
ATOM 2972 C C . ASN B 1 31 ? 18.876 -31.453 29.727 1.00 25.70 31 ASN B C 1
ATOM 2973 O O . ASN B 1 31 ? 19.795 -31.214 28.945 1.00 29.43 31 ASN B O 1
ATOM 2978 N N . ILE B 1 32 ? 18.103 -32.523 29.633 1.00 22.38 32 ILE B N 1
ATOM 2979 C CA . ILE B 1 32 ? 18.276 -33.499 28.582 1.00 21.92 32 ILE B CA 1
ATOM 2980 C C . ILE B 1 32 ? 16.958 -33.651 27.844 1.00 24.41 32 ILE B C 1
ATOM 2981 O O . ILE B 1 32 ? 15.921 -33.902 28.460 1.00 25.57 32 ILE B O 1
ATOM 2986 N N . VAL B 1 33 ? 16.998 -33.485 26.526 1.00 23.95 33 VAL B N 1
ATOM 2987 C CA . VAL B 1 33 ? 15.813 -33.657 25.709 1.00 24.21 33 VAL B CA 1
ATOM 2988 C C . VAL B 1 33 ? 16.107 -34.587 24.550 1.00 27.27 33 VAL B C 1
ATOM 2989 O O . VAL B 1 33 ? 17.066 -34.392 23.803 1.00 31.62 33 VAL B O 1
ATOM 2993 N N A ILE B 1 34 ? 15.251 -35.587 24.400 0.50 29.98 34 ILE B N 1
ATOM 2994 N N B ILE B 1 34 ? 15.316 -35.586 24.377 0.50 29.98 34 ILE B N 1
ATOM 2995 C CA A ILE B 1 34 ? 15.431 -36.641 23.422 0.50 28.23 34 ILE B CA 1
ATOM 2996 C CA B ILE B 1 34 ? 15.459 -36.466 23.272 0.50 28.34 34 ILE B CA 1
ATOM 2997 C C A ILE B 1 34 ? 14.139 -36.816 22.627 0.50 26.98 34 ILE B C 1
ATOM 2998 C C B ILE B 1 34 ? 14.145 -36.767 22.566 0.50 27.02 34 ILE B C 1
ATOM 2999 O O A ILE B 1 34 ? 13.067 -36.422 23.082 0.50 22.59 34 ILE B O 1
ATOM 3000 O O B ILE B 1 34 ? 13.130 -36.411 22.974 0.50 22.60 34 ILE B O 1
ATOM 3009 N N . SER B 1 35 ? 14.243 -37.385 21.432 1.00 26.42 35 SER B N 1
ATOM 3010 C CA . SER B 1 35 ? 13.057 -37.812 20.705 1.00 25.14 35 SER B CA 1
ATOM 3011 C C . SER B 1 35 ? 13.052 -39.329 20.609 1.00 26.62 35 SER B C 1
ATOM 3012 O O . SER B 1 35 ? 13.666 -39.902 19.706 1.00 24.63 35 SER B O 1
ATOM 3015 N N . PRO B 1 36 ? 12.371 -39.995 21.554 1.00 26.39 36 PRO B N 1
ATOM 3016 C CA . PRO B 1 36 ? 12.380 -41.457 21.534 1.00 24.24 36 PRO B CA 1
ATOM 3017 C C . PRO B 1 36 ? 11.994 -42.020 20.166 1.00 23.15 36 PRO B C 1
ATOM 3018 O O . PRO B 1 36 ? 12.592 -42.989 19.706 1.00 23.94 36 PRO B O 1
ATOM 3022 N N . HIS B 1 37 ? 11.016 -41.414 19.510 1.00 22.98 37 HIS B N 1
ATOM 3023 C CA . HIS B 1 37 ? 10.592 -41.923 18.219 1.00 23.60 37 HIS B CA 1
ATOM 3024 C C . HIS B 1 37 ? 11.655 -41.728 17.139 1.00 24.71 37 HIS B C 1
ATOM 3025 O O . HIS B 1 37 ? 11.800 -42.557 16.238 1.00 27.42 37 HIS B O 1
ATOM 3032 N N . GLY B 1 38 ? 12.389 -40.624 17.229 1.00 19.81 38 GLY B N 1
ATOM 3033 C CA . GLY B 1 38 ? 13.434 -40.330 16.259 1.00 21.40 38 GLY B CA 1
ATOM 3034 C C . GLY B 1 38 ? 14.546 -41.358 16.313 1.00 22.27 38 GLY B C 1
ATOM 3035 O O . GLY B 1 38 ? 15.155 -41.691 15.297 1.00 23.67 38 GLY B O 1
ATOM 3036 N N . ILE B 1 39 ? 14.807 -41.867 17.510 1.00 21.15 39 ILE B N 1
ATOM 3037 C CA . ILE B 1 39 ? 15.807 -42.905 17.686 1.00 22.67 39 ILE B CA 1
ATOM 3038 C C . ILE B 1 39 ? 15.387 -44.206 17.003 1.00 23.93 39 ILE B C 1
ATOM 3039 O O . ILE B 1 39 ? 16.185 -44.838 16.318 1.00 28.22 39 ILE B O 1
ATOM 3044 N N . ALA B 1 40 ? 14.133 -44.600 17.177 1.00 23.70 40 ALA B N 1
ATOM 3045 C CA . ALA B 1 40 ? 13.622 -45.775 16.483 1.00 23.03 40 ALA B CA 1
ATOM 3046 C C . ALA B 1 40 ? 13.785 -45.594 14.976 1.00 25.20 40 ALA B C 1
ATOM 3047 O O . ALA B 1 40 ? 14.056 -46.553 14.248 1.00 25.45 40 ALA B O 1
ATOM 3049 N N . SER B 1 41 ? 13.631 -44.357 14.512 1.00 23.04 41 SER B N 1
ATOM 3050 C CA . SER B 1 41 ? 13.737 -44.065 13.087 1.00 25.25 41 SER B CA 1
ATOM 3051 C C . SER B 1 41 ? 15.168 -44.220 12.545 1.00 25.62 41 SER B C 1
ATOM 3052 O O . SER B 1 41 ? 15.368 -44.808 11.477 1.00 23.61 41 SER B O 1
ATOM 3055 N N A VAL B 1 42 ? 16.157 -43.688 13.262 0.50 22.65 42 VAL B N 1
ATOM 3056 N N B VAL B 1 42 ? 16.122 -43.722 13.268 0.50 22.65 42 VAL B N 1
ATOM 3057 C CA A VAL B 1 42 ? 17.536 -43.783 12.788 0.50 24.09 42 VAL B CA 1
ATOM 3058 C CA B VAL B 1 42 ? 17.483 -43.770 12.931 0.50 24.08 42 VAL B CA 1
ATOM 3059 C C A VAL B 1 42 ? 17.993 -45.234 12.789 0.50 22.66 42 VAL B C 1
ATOM 3060 C C B VAL B 1 42 ? 17.996 -45.190 12.868 0.50 22.64 42 VAL B C 1
ATOM 3061 O O A VAL B 1 42 ? 18.711 -45.661 11.887 0.50 29.70 42 VAL B O 1
ATOM 3062 O O B VAL B 1 42 ? 18.732 -45.516 12.029 0.50 29.67 42 VAL B O 1
ATOM 3069 N N . LEU B 1 43 ? 17.559 -45.995 13.789 1.00 21.97 43 LEU B N 1
ATOM 3070 C CA . LEU B 1 43 ? 17.820 -47.433 13.817 1.00 23.05 43 LEU B CA 1
ATOM 3071 C C . LEU B 1 43 ? 17.221 -48.129 12.593 1.00 24.64 43 LEU B C 1
ATOM 3072 O O . LEU B 1 43 ? 17.849 -49.005 11.997 1.00 22.44 43 LEU B O 1
ATOM 3077 N N . GLY B 1 44 ? 16.004 -47.734 12.223 1.00 21.98 44 GLY B N 1
ATOM 3078 C CA . GLY B 1 44 ? 15.357 -48.285 11.041 1.00 21.89 44 GLY B CA 1
ATOM 3079 C C . GLY B 1 44 ? 16.091 -47.888 9.773 1.00 23.32 44 GLY B C 1
ATOM 3080 O O . GLY B 1 44 ? 16.343 -48.719 8.901 1.00 23.80 44 GLY B O 1
ATOM 3081 N N . MET B 1 45 ? 16.431 -46.607 9.673 1.00 24.92 45 MET B N 1
ATOM 3082 C CA . MET B 1 45 ? 17.235 -46.101 8.567 1.00 27.34 45 MET B CA 1
ATOM 3083 C C . MET B 1 45 ? 18.492 -46.941 8.398 1.00 25.46 45 MET B C 1
ATOM 3084 O O . MET B 1 45 ? 18.851 -47.316 7.285 1.00 28.13 45 MET B O 1
ATOM 3089 N N . LEU B 1 46 ? 19.152 -47.229 9.517 1.00 24.93 46 LEU B N 1
ATOM 3090 C CA . LEU B 1 46 ? 20.358 -48.051 9.523 1.00 25.17 46 LEU B CA 1
ATOM 3091 C C . LEU B 1 46 ? 20.074 -49.486 9.084 1.00 26.51 46 LEU B C 1
ATOM 3092 O O . LEU B 1 46 ? 20.808 -50.051 8.272 1.00 25.66 46 LEU B O 1
ATOM 3097 N N . GLN B 1 47 ? 19.011 -50.073 9.624 1.00 23.70 47 GLN B N 1
ATOM 3098 C CA . GLN B 1 47 ? 18.670 -51.454 9.315 1.00 27.49 47 GLN B CA 1
ATOM 3099 C C . GLN B 1 47 ? 18.512 -51.660 7.809 1.00 28.61 47 GLN B C 1
ATOM 3100 O O . GLN B 1 47 ? 18.814 -52.726 7.280 1.00 23.70 47 GLN B O 1
ATOM 3106 N N . LEU B 1 48 ? 18.033 -50.629 7.123 1.00 27.05 48 LEU B N 1
ATOM 3107 C CA . LEU B 1 48 ? 17.809 -50.716 5.688 1.00 28.40 48 LEU B CA 1
ATOM 3108 C C . LEU B 1 48 ? 19.094 -51.027 4.926 1.00 26.64 48 LEU B C 1
ATOM 3109 O O . LEU B 1 48 ? 19.057 -51.631 3.863 1.00 27.57 48 LEU B O 1
ATOM 3114 N N . GLY B 1 49 ? 20.232 -50.621 5.475 1.00 25.91 49 GLY B N 1
ATOM 3115 C CA . GLY B 1 49 ? 21.496 -50.766 4.767 1.00 25.01 49 GLY B CA 1
ATOM 3116 C C . GLY B 1 49 ? 22.408 -51.827 5.341 1.00 25.73 49 GLY B C 1
ATOM 3117 O O . GLY B 1 49 ? 23.493 -52.070 4.815 1.00 26.75 49 GLY B O 1
ATOM 3118 N N . ALA B 1 50 ? 21.963 -52.476 6.410 1.00 25.57 50 ALA B N 1
ATOM 3119 C CA . ALA B 1 50 ? 22.822 -53.390 7.149 1.00 25.68 50 ALA B CA 1
ATOM 3120 C C . ALA B 1 50 ? 22.720 -54.835 6.674 1.00 27.50 50 ALA B C 1
ATOM 3121 O O . ALA B 1 50 ? 21.747 -55.235 6.038 1.00 27.08 50 ALA B O 1
ATOM 3123 N N . ASP B 1 51 ? 23.740 -55.619 6.998 1.00 30.20 51 ASP B N 1
ATOM 3124 C CA . ASP B 1 51 ? 23.739 -57.033 6.667 1.00 32.04 51 ASP B CA 1
ATOM 3125 C C . ASP B 1 51 ? 24.491 -57.803 7.746 1.00 29.27 51 ASP B C 1
ATOM 3126 O O . ASP B 1 51 ? 25.062 -57.204 8.657 1.00 27.45 51 ASP B O 1
ATOM 3131 N N . GLY B 1 52 ? 24.489 -59.129 7.647 1.00 26.42 52 GLY B N 1
ATOM 3132 C CA . GLY B 1 52 ? 25.243 -59.958 8.584 1.00 25.50 52 GLY B CA 1
ATOM 3133 C C . GLY B 1 52 ? 24.921 -59.656 10.040 1.00 25.99 52 GLY B C 1
ATOM 3134 O O . GLY B 1 52 ? 23.775 -59.361 10.386 1.00 24.09 52 GLY B O 1
ATOM 3135 N N . ARG B 1 53 ? 25.932 -59.724 10.899 1.00 23.97 53 ARG B N 1
ATOM 3136 C CA . ARG B 1 53 ? 25.703 -59.547 12.329 1.00 22.77 53 ARG B CA 1
ATOM 3137 C C . ARG B 1 53 ? 25.300 -58.113 12.667 1.00 22.19 53 ARG B C 1
ATOM 3138 O O . ARG B 1 53 ? 24.608 -57.874 13.661 1.00 21.86 53 ARG B O 1
ATOM 3146 N N . THR B 1 54 ? 25.731 -57.162 11.840 1.00 20.86 54 THR B N 1
ATOM 3147 C CA . THR B 1 54 ? 25.320 -55.768 12.009 1.00 21.43 54 THR B CA 1
ATOM 3148 C C . THR B 1 54 ? 23.799 -55.665 11.978 1.00 22.87 54 THR B C 1
ATOM 3149 O O . THR B 1 54 ? 23.190 -55.049 12.859 1.00 22.23 54 THR B O 1
ATOM 3153 N N . LYS B 1 55 ? 23.197 -56.248 10.961 1.00 23.40 55 LYS B N 1
ATOM 3154 C CA . LYS B 1 55 ? 21.793 -56.321 10.804 1.00 25.97 55 LYS B CA 1
ATOM 3155 C C . LYS B 1 55 ? 21.136 -57.107 11.922 1.00 25.18 55 LYS B C 1
ATOM 3156 O O . LYS B 1 55 ? 20.140 -56.782 12.387 1.00 29.66 55 LYS B O 1
ATOM 3162 N N . LYS B 1 56 ? 21.732 -58.163 12.352 1.00 22.88 56 LYS B N 1
ATOM 3163 C CA . LYS B 1 56 ? 21.198 -58.937 13.416 1.00 24.00 56 LYS B CA 1
ATOM 3164 C C . LYS B 1 56 ? 21.088 -58.270 14.783 1.00 24.41 56 LYS B C 1
ATOM 3165 O O . LYS B 1 56 ? 20.118 -58.415 15.421 1.00 24.20 56 LYS B O 1
ATOM 3168 N N . GLN B 1 57 ? 22.100 -57.532 15.190 1.00 22.55 57 GLN B N 1
ATOM 3169 C CA . GLN B 1 57 ? 22.091 -56.746 16.396 1.00 22.91 57 GLN B CA 1
ATOM 3170 C C . GLN B 1 57 ? 21.038 -55.668 16.338 1.00 23.24 57 GLN B C 1
ATOM 3171 O O . GLN B 1 57 ? 20.351 -55.475 17.249 1.00 22.44 57 GLN B O 1
ATOM 3177 N N . LEU B 1 58 ? 20.897 -55.018 15.211 1.00 23.37 58 LEU B N 1
ATOM 3178 C CA . LEU B 1 58 ? 19.844 -54.019 15.061 1.00 27.07 58 LEU B CA 1
ATOM 3179 C C . LEU B 1 58 ? 18.448 -54.641 15.156 1.00 31.81 58 LEU B C 1
ATOM 3180 O O . LEU B 1 58 ? 17.575 -54.127 15.864 1.00 32.68 58 LEU B O 1
ATOM 3185 N N . ALA B 1 59 ? 18.242 -55.742 14.437 1.00 28.61 59 ALA B N 1
ATOM 3186 C CA . ALA B 1 59 ? 16.947 -56.420 14.432 1.00 32.35 59 ALA B CA 1
ATOM 3187 C C . ALA B 1 59 ? 16.564 -56.873 15.835 1.00 33.26 59 ALA B C 1
ATOM 3188 O O . ALA B 1 59 ? 15.410 -56.739 16.247 1.00 32.95 59 ALA B O 1
ATOM 3190 N N . MET B 1 60 ? 17.544 -57.400 16.563 1.00 31.92 60 MET B N 1
ATOM 3191 C CA . MET B 1 60 ? 17.315 -57.916 17.908 1.00 37.35 60 MET B CA 1
ATOM 3192 C C . MET B 1 60 ? 16.927 -56.825 18.893 1.00 36.83 60 MET B C 1
ATOM 3193 O O . MET B 1 60 ? 15.967 -56.975 19.649 1.00 42.03 60 MET B O 1
ATOM 3198 N N . VAL B 1 61 ? 17.683 -55.732 18.896 1.00 32.77 61 VAL B N 1
ATOM 3199 C CA . VAL B 1 61 ? 17.404 -54.636 19.812 1.00 32.16 61 VAL B CA 1
ATOM 3200 C C . VAL B 1 61 ? 16.049 -53.999 19.515 1.00 33.83 61 VAL B C 1
ATOM 3201 O O . VAL B 1 61 ? 15.265 -53.735 20.424 1.00 37.23 61 VAL B O 1
ATOM 3205 N N . MET B 1 62 ? 15.779 -53.748 18.240 1.00 31.76 62 MET B N 1
ATOM 3206 C CA . MET B 1 62 ? 14.535 -53.107 17.843 1.00 32.77 62 MET B CA 1
ATOM 3207 C C . MET B 1 62 ? 13.359 -54.062 18.009 1.00 36.74 62 MET B C 1
ATOM 3208 O O . MET B 1 62 ? 12.218 -53.636 18.176 1.00 39.97 62 MET B O 1
ATOM 3213 N N . ARG B 1 63 ? 13.653 -55.357 17.964 1.00 39.74 63 ARG B N 1
ATOM 3214 C CA . ARG B 1 63 ? 12.633 -56.391 18.074 1.00 38.57 63 ARG B CA 1
ATOM 3215 C C . ARG B 1 63 ? 11.711 -56.400 16.860 1.00 38.34 63 ARG B C 1
ATOM 3216 O O . ARG B 1 63 ? 10.554 -56.803 16.954 1.00 37.76 63 ARG B O 1
ATOM 3220 N N . TYR B 1 64 ? 12.231 -55.955 15.719 1.00 37.70 64 TYR B N 1
ATOM 3221 C CA . TYR B 1 64 ? 11.522 -56.103 14.447 1.00 34.34 64 TYR B CA 1
ATOM 3222 C C . TYR B 1 64 ? 12.405 -55.821 13.230 1.00 33.51 64 TYR B C 1
ATOM 3223 O O . TYR B 1 64 ? 13.438 -55.161 13.339 1.00 30.79 64 TYR B O 1
ATOM 3232 N N . GLY B 1 65 ? 11.991 -56.327 12.073 1.00 32.49 65 GLY B N 1
ATOM 3233 C CA . GLY B 1 65 ? 12.716 -56.098 10.827 1.00 32.23 65 GLY B CA 1
ATOM 3234 C C . GLY B 1 65 ? 11.997 -55.087 9.957 1.00 32.92 65 GLY B C 1
ATOM 3235 O O . GLY B 1 65 ? 10.777 -55.157 9.793 1.00 34.76 65 GLY B O 1
ATOM 3236 N N . VAL B 1 66 ? 12.720 -54.198 9.359 1.00 30.90 66 VAL B N 1
ATOM 3237 C CA . VAL B 1 66 ? 12.149 -53.162 8.556 1.00 36.55 66 VAL B CA 1
ATOM 3238 C C . VAL B 1 66 ? 11.414 -53.636 7.315 1.00 40.67 66 VAL B C 1
ATOM 3239 O O . VAL B 1 66 ? 10.460 -53.078 6.959 1.00 42.69 66 VAL B O 1
ATOM 3243 N N . ASN B 1 67 ? 11.893 -54.685 6.689 1.00 44.93 67 ASN B N 1
ATOM 3244 C CA . ASN B 1 67 ? 11.403 -55.109 5.431 1.00 53.05 67 ASN B CA 1
ATOM 3245 C C . ASN B 1 67 ? 9.943 -55.450 5.455 1.00 52.52 67 ASN B C 1
ATOM 3246 O O . ASN B 1 67 ? 9.156 -54.967 4.660 1.00 49.70 67 ASN B O 1
ATOM 3251 N N . GLY B 1 68 ? 9.547 -56.214 6.424 1.00 51.24 68 GLY B N 1
ATOM 3252 C CA . GLY B 1 68 ? 8.178 -56.602 6.387 1.00 61.11 68 GLY B CA 1
ATOM 3253 C C . GLY B 1 68 ? 7.146 -55.751 7.053 1.00 57.52 68 GLY B C 1
ATOM 3254 O O . GLY B 1 68 ? 6.057 -56.141 7.207 1.00 58.60 68 GLY B O 1
ATOM 3255 N N . VAL B 1 69 ? 7.546 -54.586 7.460 1.00 52.57 69 VAL B N 1
ATOM 3256 C CA . VAL B 1 69 ? 6.827 -53.743 8.406 1.00 45.27 69 VAL B CA 1
ATOM 3257 C C . VAL B 1 69 ? 6.893 -52.281 7.949 1.00 42.25 69 VAL B C 1
ATOM 3258 O O . VAL B 1 69 ? 6.299 -51.397 8.564 1.00 41.17 69 VAL B O 1
ATOM 3262 N N . GLY B 1 70 ? 7.601 -52.051 6.845 1.00 37.70 70 GLY B N 1
ATOM 3263 C CA . GLY B 1 70 ? 7.803 -50.717 6.299 1.00 39.32 70 GLY B CA 1
ATOM 3264 C C . GLY B 1 70 ? 6.538 -49.908 6.083 1.00 43.41 70 GLY B C 1
ATOM 3265 O O . GLY B 1 70 ? 6.469 -48.739 6.467 1.00 48.07 70 GLY B O 1
ATOM 3266 N N . LYS B 1 71 ? 5.538 -50.521 5.460 1.00 41.85 71 LYS B N 1
ATOM 3267 C CA . LYS B 1 71 ? 4.281 -49.834 5.189 1.00 42.46 71 LYS B CA 1
ATOM 3268 C C . LYS B 1 71 ? 3.654 -49.298 6.479 1.00 40.54 71 LYS B C 1
ATOM 3269 O O . LYS B 1 71 ? 3.037 -48.229 6.485 1.00 40.26 71 LYS B O 1
ATOM 3271 N N . ILE B 1 72 ? 3.820 -50.042 7.569 1.00 34.99 72 ILE B N 1
ATOM 3272 C CA . ILE B 1 72 ? 3.319 -49.616 8.874 1.00 37.88 72 ILE B CA 1
ATOM 3273 C C . ILE B 1 72 ? 4.187 -48.495 9.457 1.00 36.61 72 ILE B C 1
ATOM 3274 O O . ILE B 1 72 ? 3.682 -47.450 9.866 1.00 37.80 72 ILE B O 1
ATOM 3279 N N . LEU B 1 73 ? 5.495 -48.720 9.493 1.00 32.96 73 LEU B N 1
ATOM 3280 C CA . LEU B 1 73 ? 6.434 -47.678 9.877 1.00 29.96 73 LEU B CA 1
ATOM 3281 C C . LEU B 1 73 ? 6.141 -46.387 9.112 1.00 30.16 73 LEU B C 1
ATOM 3282 O O . LEU B 1 73 ? 6.059 -45.306 9.696 1.00 28.06 73 LEU B O 1
ATOM 3287 N N . LYS B 1 74 ? 5.974 -46.512 7.800 1.00 29.40 74 LYS B N 1
ATOM 3288 C CA . LYS B 1 74 ? 5.705 -45.365 6.943 1.00 32.98 74 LYS B CA 1
ATOM 3289 C C . LYS B 1 74 ? 4.406 -44.665 7.331 1.00 34.79 74 LYS B C 1
ATOM 3290 O O . LYS B 1 74 ? 4.354 -43.437 7.412 1.00 37.34 74 LYS B O 1
ATOM 3296 N N . LYS B 1 75 ? 3.358 -45.453 7.563 1.00 38.61 75 LYS B N 1
ATOM 3297 C CA . LYS B 1 75 ? 2.044 -44.919 7.921 1.00 36.90 75 LYS B CA 1
ATOM 3298 C C . LYS B 1 75 ? 2.145 -44.086 9.196 1.00 38.46 75 LYS B C 1
ATOM 3299 O O . LYS B 1 75 ? 1.633 -42.968 9.270 1.00 42.10 75 LYS B O 1
ATOM 3303 N N . ILE B 1 76 ? 2.817 -44.642 10.196 1.00 35.10 76 ILE B N 1
ATOM 3304 C CA . ILE B 1 76 ? 3.022 -43.961 11.466 1.00 33.13 76 ILE B CA 1
ATOM 3305 C C . ILE B 1 76 ? 3.797 -42.656 11.294 1.00 33.14 76 ILE B C 1
ATOM 3306 O O . ILE B 1 76 ? 3.389 -41.609 11.802 1.00 32.63 76 ILE B O 1
ATOM 3311 N N . ASN B 1 77 ? 4.908 -42.717 10.570 1.00 29.16 77 ASN B N 1
ATOM 3312 C CA . ASN B 1 77 ? 5.737 -41.534 10.358 1.00 30.96 77 ASN B CA 1
ATOM 3313 C C . ASN B 1 77 ? 5.003 -40.382 9.677 1.00 31.75 77 ASN B C 1
ATOM 3314 O O . ASN B 1 77 ? 5.100 -39.237 10.111 1.00 34.29 77 ASN B O 1
ATOM 3319 N N . LYS B 1 78 ? 4.270 -40.684 8.611 1.00 34.01 78 LYS B N 1
ATOM 3320 C CA . LYS B 1 78 ? 3.515 -39.650 7.907 1.00 33.69 78 LYS B CA 1
ATOM 3321 C C . LYS B 1 78 ? 2.412 -39.057 8.786 1.00 31.39 78 LYS B C 1
ATOM 3322 O O . LYS B 1 78 ? 2.133 -37.863 8.712 1.00 32.27 78 LYS B O 1
ATOM 3326 N N . ALA B 1 79 ? 1.797 -39.888 9.624 1.00 30.94 79 ALA B N 1
ATOM 3327 C CA . ALA B 1 79 ? 0.731 -39.421 10.510 1.00 31.54 79 ALA B CA 1
ATOM 3328 C C . ALA B 1 79 ? 1.252 -38.388 11.501 1.00 32.67 79 ALA B C 1
ATOM 3329 O O . ALA B 1 79 ? 0.564 -37.417 11.817 1.00 35.13 79 ALA B O 1
ATOM 3331 N N . ILE B 1 80 ? 2.470 -38.608 11.989 1.00 32.17 80 ILE B N 1
ATOM 3332 C CA . ILE B 1 80 ? 3.102 -37.708 12.949 1.00 29.31 80 ILE B CA 1
ATOM 3333 C C . ILE B 1 80 ? 3.375 -36.337 12.337 1.00 31.62 80 ILE B C 1
ATOM 3334 O O . ILE B 1 80 ? 3.150 -35.306 12.969 1.00 28.22 80 ILE B O 1
ATOM 3339 N N . VAL B 1 81 ? 3.849 -36.331 11.096 1.00 36.56 81 VAL B N 1
ATOM 3340 C CA . VAL B 1 81 ? 4.257 -35.094 10.434 1.00 38.30 81 VAL B CA 1
ATOM 3341 C C . VAL B 1 81 ? 3.133 -34.401 9.652 1.00 42.95 81 VAL B C 1
ATOM 3342 O O . VAL B 1 81 ? 3.259 -33.235 9.266 1.00 42.04 81 VAL B O 1
ATOM 3346 N N . SER B 1 82 ? 2.031 -35.114 9.435 1.00 40.36 82 SER B N 1
ATOM 3347 C CA . SER B 1 82 ? 0.921 -34.594 8.631 1.00 39.42 82 SER B CA 1
ATOM 3348 C C . SER B 1 82 ? 0.404 -33.236 9.095 1.00 41.58 82 SER B C 1
ATOM 3349 O O . SER B 1 82 ? 0.335 -32.954 10.297 1.00 42.07 82 SER B O 1
ATOM 3352 N N . LYS B 1 83 ? 0.022 -32.407 8.129 1.00 40.23 83 LYS B N 1
ATOM 3353 C CA . LYS B 1 83 ? -0.557 -31.100 8.413 1.00 41.76 83 LYS B CA 1
ATOM 3354 C C . LYS B 1 83 ? -1.942 -31.244 9.040 1.00 40.49 83 LYS B C 1
ATOM 3355 O O . LYS B 1 83 ? -2.555 -30.260 9.450 1.00 39.47 83 LYS B O 1
ATOM 3359 N N . LYS B 1 84 ? -2.434 -32.477 9.111 1.00 42.99 84 LYS B N 1
ATOM 3360 C CA . LYS B 1 84 ? -3.749 -32.738 9.687 1.00 40.15 84 LYS B CA 1
ATOM 3361 C C . LYS B 1 84 ? -3.714 -32.574 11.201 1.00 40.32 84 LYS B C 1
ATOM 3362 O O . LYS B 1 84 ? -4.741 -32.329 11.829 1.00 42.88 84 LYS B O 1
ATOM 3365 N N . ASN B 1 85 ? -2.524 -32.713 11.779 1.00 38.26 85 ASN B N 1
ATOM 3366 C CA . ASN B 1 85 ? -2.323 -32.519 13.209 1.00 33.74 85 ASN B CA 1
ATOM 3367 C C . ASN B 1 85 ? -2.549 -31.071 13.610 1.00 34.79 85 ASN B C 1
ATOM 3368 O O . ASN B 1 85 ? -2.814 -30.777 14.776 1.00 34.85 85 ASN B O 1
ATOM 3373 N N . LYS B 1 86 ? -2.431 -30.172 12.635 1.00 37.94 86 LYS B N 1
ATOM 3374 C CA . LYS B 1 86 ? -2.537 -28.734 12.878 1.00 36.57 86 LYS B CA 1
ATOM 3375 C C . LYS B 1 86 ? -1.292 -28.221 13.598 1.00 34.47 86 LYS B C 1
ATOM 3376 O O . LYS B 1 86 ? -0.634 -27.299 13.130 1.00 38.36 86 LYS B O 1
ATOM 3380 N N . ASP B 1 87 ? -0.970 -28.827 14.734 1.00 30.06 87 ASP B N 1
ATOM 3381 C CA . ASP B 1 87 ? 0.274 -28.529 15.417 1.00 30.00 87 ASP B CA 1
ATOM 3382 C C . ASP B 1 87 ? 1.375 -29.294 14.701 1.00 28.55 87 ASP B C 1
ATOM 3383 O O . ASP B 1 87 ? 1.311 -30.514 14.580 1.00 30.91 87 ASP B O 1
ATOM 3388 N N . ILE B 1 88 ? 2.380 -28.579 14.218 1.00 28.67 88 ILE B N 1
ATOM 3389 C CA . ILE B 1 88 ? 3.330 -29.176 13.291 1.00 30.64 88 ILE B CA 1
ATOM 3390 C C . ILE B 1 88 ? 4.610 -29.663 13.957 1.00 29.31 88 ILE B C 1
ATOM 3391 O O . ILE B 1 88 ? 5.346 -28.890 14.566 1.00 30.66 88 ILE B O 1
ATOM 3396 N N . VAL B 1 89 ? 4.862 -30.958 13.828 1.00 26.53 89 VAL B N 1
ATOM 3397 C CA . VAL B 1 89 ? 6.126 -31.541 14.232 1.00 26.74 89 VAL B CA 1
ATOM 3398 C C . VAL B 1 89 ? 7.069 -31.534 13.037 1.00 27.59 89 VAL B C 1
ATOM 3399 O O . VAL B 1 89 ? 6.760 -32.110 11.994 1.00 31.57 89 VAL B O 1
ATOM 3403 N N . THR B 1 90 ? 8.214 -30.878 13.176 1.00 26.01 90 THR B N 1
ATOM 3404 C CA . THR B 1 90 ? 9.177 -30.840 12.086 1.00 27.76 90 THR B CA 1
ATOM 3405 C C . THR B 1 90 ? 10.281 -31.860 12.310 1.00 29.31 90 THR B C 1
ATOM 3406 O O . THR B 1 90 ? 10.977 -31.827 13.329 1.00 28.63 90 THR B O 1
ATOM 3410 N N . VAL B 1 91 ? 10.419 -32.776 11.356 1.00 28.24 91 VAL B N 1
ATOM 3411 C CA . VAL B 1 91 ? 11.391 -33.856 11.450 1.00 28.56 91 VAL B CA 1
ATOM 3412 C C . VAL B 1 91 ? 12.334 -33.838 10.253 1.00 28.85 91 VAL B C 1
ATOM 3413 O O . VAL B 1 91 ? 11.902 -33.699 9.113 1.00 30.41 91 VAL B O 1
ATOM 3417 N N . ALA B 1 92 ? 13.626 -33.971 10.522 1.00 29.51 92 ALA B N 1
ATOM 3418 C CA . ALA B 1 92 ? 14.618 -34.047 9.466 1.00 23.72 92 ALA B CA 1
ATOM 3419 C C . ALA B 1 92 ? 15.495 -35.263 9.704 1.00 24.22 92 ALA B C 1
ATOM 3420 O O . ALA B 1 92 ? 16.114 -35.396 10.760 1.00 25.58 92 ALA B O 1
ATOM 3422 N N . ASN B 1 93 ? 15.532 -36.158 8.723 1.00 23.31 93 ASN B N 1
ATOM 3423 C CA . ASN B 1 93 ? 16.359 -37.352 8.798 1.00 21.44 93 ASN B CA 1
ATOM 3424 C C . ASN B 1 93 ? 17.294 -37.446 7.603 1.00 23.30 93 ASN B C 1
ATOM 3425 O O . ASN B 1 93 ? 16.893 -37.186 6.466 1.00 22.74 93 ASN B O 1
ATOM 3430 N N . ALA B 1 94 ? 18.541 -37.822 7.851 1.00 23.98 94 ALA B N 1
ATOM 3431 C CA . ALA B 1 94 ? 19.488 -37.976 6.755 1.00 27.04 94 ALA B CA 1
ATOM 3432 C C . ALA B 1 94 ? 20.595 -38.984 7.042 1.00 28.48 94 ALA B C 1
ATOM 3433 O O . ALA B 1 94 ? 21.043 -39.136 8.181 1.00 32.79 94 ALA B O 1
ATOM 3435 N N . VAL B 1 95 ? 21.018 -39.676 5.991 1.00 26.55 95 VAL B N 1
ATOM 3436 C CA . VAL B 1 95 ? 22.207 -40.498 6.036 1.00 27.19 95 VAL B CA 1
ATOM 3437 C C . VAL B 1 95 ? 23.225 -39.884 5.082 1.00 32.19 95 VAL B C 1
ATOM 3438 O O . VAL B 1 95 ? 23.003 -39.839 3.869 1.00 33.35 95 VAL B O 1
ATOM 3442 N N . PHE B 1 96 ? 24.333 -39.395 5.633 1.00 28.84 96 PHE B N 1
ATOM 3443 C CA . PHE B 1 96 ? 25.397 -38.812 4.821 1.00 28.70 96 PHE B CA 1
ATOM 3444 C C . PHE B 1 96 ? 26.538 -39.806 4.625 1.00 27.05 96 PHE B C 1
ATOM 3445 O O . PHE B 1 96 ? 27.146 -40.278 5.592 1.00 28.57 96 PHE B O 1
ATOM 3453 N N . VAL B 1 97 ? 26.820 -40.118 3.364 1.00 28.49 97 VAL B N 1
ATOM 3454 C CA . VAL B 1 97 ? 27.776 -41.163 3.021 1.00 29.88 97 VAL B CA 1
ATOM 3455 C C . VAL B 1 97 ? 29.044 -40.597 2.396 1.00 33.07 97 VAL B C 1
ATOM 3456 O O . VAL B 1 97 ? 28.989 -39.644 1.609 1.00 34.56 97 VAL B O 1
ATOM 3460 N N . LYS B 1 98 ? 30.128 -41.258 2.669 1.00 37.37 98 LYS B N 1
ATOM 3461 C CA . LYS B 1 98 ? 31.404 -40.866 2.168 1.00 45.60 98 LYS B CA 1
ATOM 3462 C C . LYS B 1 98 ? 31.363 -40.801 0.661 1.00 45.05 98 LYS B C 1
ATOM 3463 O O . LYS B 1 98 ? 30.691 -41.548 0.021 1.00 41.54 98 LYS B O 1
ATOM 3469 N N . ASN B 1 99 ? 32.067 -39.838 0.115 1.00 49.33 99 ASN B N 1
ATOM 3470 C CA . ASN B 1 99 ? 31.867 -39.429 -1.239 1.00 55.86 99 ASN B CA 1
ATOM 3471 C C . ASN B 1 99 ? 32.072 -40.395 -2.375 1.00 52.04 99 ASN B C 1
ATOM 3472 O O . ASN B 1 99 ? 31.232 -40.530 -3.189 1.00 52.48 99 ASN B O 1
ATOM 3477 N N . ALA B 1 100 ? 33.108 -41.178 -2.325 1.00 57.88 100 ALA B N 1
ATOM 3478 C CA . ALA B 1 100 ? 33.353 -42.180 -3.339 1.00 73.58 100 ALA B CA 1
ATOM 3479 C C . ALA B 1 100 ? 32.273 -43.214 -3.479 1.00 86.08 100 ALA B C 1
ATOM 3480 O O . ALA B 1 100 ? 32.057 -43.699 -4.554 1.00 122.44 100 ALA B O 1
ATOM 3482 N N . SER B 1 101 ? 31.629 -43.616 -2.406 1.00 80.35 101 SER B N 1
ATOM 3483 C CA . SER B 1 101 ? 30.673 -44.689 -2.503 1.00 80.51 101 SER B CA 1
ATOM 3484 C C . SER B 1 101 ? 29.500 -44.433 -3.456 1.00 80.78 101 SER B C 1
ATOM 3485 O O . SER B 1 101 ? 28.974 -43.351 -3.499 1.00 88.13 101 SER B O 1
ATOM 3487 N N . GLU B 1 102 ? 29.104 -45.447 -4.222 1.00 68.01 102 GLU B N 1
ATOM 3488 C CA . GLU B 1 102 ? 27.953 -45.385 -5.108 1.00 55.59 102 GLU B CA 1
ATOM 3489 C C . GLU B 1 102 ? 26.889 -46.043 -4.327 1.00 50.89 102 GLU B C 1
ATOM 3490 O O . GLU B 1 102 ? 27.109 -47.092 -3.858 1.00 54.37 102 GLU B O 1
ATOM 3492 N N . ILE B 1 103 ? 25.747 -45.416 -4.154 1.00 42.40 103 ILE B N 1
ATOM 3493 C CA . ILE B 1 103 ? 24.841 -45.847 -3.149 1.00 36.58 103 ILE B CA 1
ATOM 3494 C C . ILE B 1 103 ? 23.788 -46.638 -3.826 1.00 38.23 103 ILE B C 1
ATOM 3495 O O . ILE B 1 103 ? 23.249 -46.211 -4.767 1.00 41.89 103 ILE B O 1
ATOM 3500 N N . GLU B 1 104 ? 23.518 -47.809 -3.319 1.00 37.20 104 GLU B N 1
ATOM 3501 C CA . GLU B 1 104 ? 22.444 -48.651 -3.830 1.00 42.16 104 GLU B CA 1
ATOM 3502 C C . GLU B 1 104 ? 21.107 -47.908 -3.843 1.00 42.31 104 GLU B C 1
ATOM 3503 O O . GLU B 1 104 ? 20.744 -47.240 -2.878 1.00 41.12 104 GLU B O 1
ATOM 3509 N N . VAL B 1 105 ? 20.384 -48.025 -4.951 1.00 46.71 105 VAL B N 1
ATOM 3510 C CA . VAL B 1 105 ? 19.169 -47.241 -5.164 1.00 45.11 105 VAL B CA 1
ATOM 3511 C C . VAL B 1 105 ? 18.055 -47.552 -4.161 1.00 43.27 105 VAL B C 1
ATOM 3512 O O . VAL B 1 105 ? 17.410 -46.637 -3.647 1.00 42.71 105 VAL B O 1
ATOM 3516 N N . PRO B 1 106 ? 17.833 -48.844 -3.874 1.00 39.64 106 PRO B N 1
ATOM 3517 C CA . PRO B 1 106 ? 16.795 -49.236 -2.926 1.00 37.72 106 PRO B CA 1
ATOM 3518 C C . PRO B 1 106 ? 17.016 -48.600 -1.554 1.00 37.60 106 PRO B C 1
ATOM 3519 O O . PRO B 1 106 ? 16.059 -48.180 -0.903 1.00 35.94 106 PRO B O 1
ATOM 3523 N N . PHE B 1 107 ? 18.270 -48.533 -1.123 1.00 36.28 107 PHE B N 1
ATOM 3524 C CA . PHE B 1 107 ? 18.599 -47.909 0.151 1.00 31.08 107 PHE B CA 1
ATOM 3525 C C . PHE B 1 107 ? 18.166 -46.445 0.170 1.00 31.62 107 PHE B C 1
ATOM 3526 O O . PHE B 1 107 ? 17.596 -45.968 1.152 1.00 30.06 107 PHE B O 1
ATOM 3534 N N . VAL B 1 108 ? 18.434 -45.734 -0.919 1.00 31.94 108 VAL B N 1
ATOM 3535 C CA . VAL B 1 108 ? 18.027 -44.339 -1.023 1.00 32.70 108 VAL B CA 1
ATOM 3536 C C . VAL B 1 108 ? 16.508 -44.231 -1.077 1.00 36.31 108 VAL B C 1
ATOM 3537 O O . VAL B 1 108 ? 15.908 -43.385 -0.415 1.00 37.24 108 VAL B O 1
ATOM 3541 N N . THR B 1 109 ? 15.896 -45.106 -1.867 1.00 38.45 109 THR B N 1
ATOM 3542 C CA . THR B 1 109 ? 14.453 -45.099 -2.091 1.00 38.79 109 THR B CA 1
ATOM 3543 C C . THR B 1 109 ? 13.634 -45.473 -0.853 1.00 36.96 109 THR B C 1
ATOM 3544 O O . THR B 1 109 ? 12.677 -44.780 -0.503 1.00 36.06 109 THR B O 1
ATOM 3548 N N A ARG B 1 110 ? 14.008 -46.571 -0.201 0.50 35.31 110 ARG B N 1
ATOM 3549 N N B ARG B 1 110 ? 14.001 -46.549 -0.198 0.50 35.31 110 ARG B N 1
ATOM 3550 C CA A ARG B 1 110 ? 13.306 -47.028 0.994 0.50 36.56 110 ARG B CA 1
ATOM 3551 C CA B ARG B 1 110 ? 13.335 -46.984 0.994 0.50 36.52 110 ARG B CA 1
ATOM 3552 C C A ARG B 1 110 ? 13.411 -46.017 2.137 0.50 32.27 110 ARG B C 1
ATOM 3553 C C B ARG B 1 110 ? 13.445 -46.034 2.159 0.50 32.22 110 ARG B C 1
ATOM 3554 O O A ARG B 1 110 ? 12.444 -45.779 2.858 0.50 33.27 110 ARG B O 1
ATOM 3555 O O B ARG B 1 110 ? 12.547 -45.873 2.873 0.50 33.17 110 ARG B O 1
ATOM 3570 N N . ASN B 1 111 ? 14.583 -45.417 2.298 1.00 27.45 111 ASN B N 1
ATOM 3571 C CA . ASN B 1 111 ? 14.762 -44.389 3.316 1.00 26.72 111 ASN B CA 1
ATOM 3572 C C . ASN B 1 111 ? 13.872 -43.171 3.089 1.00 26.70 111 ASN B C 1
ATOM 3573 O O . ASN B 1 111 ? 13.292 -42.634 4.033 1.00 24.76 111 ASN B O 1
ATOM 3578 N N . LYS B 1 112 ? 13.764 -42.738 1.836 1.00 27.98 112 LYS B N 1
ATOM 3579 C CA . LYS B 1 112 ? 12.908 -41.605 1.501 1.00 31.15 112 LYS B CA 1
ATOM 3580 C C . LYS B 1 112 ? 11.448 -41.966 1.742 1.00 31.46 112 LYS B C 1
ATOM 3581 O O . LYS B 1 112 ? 10.703 -41.191 2.332 1.00 36.75 112 LYS B O 1
ATOM 3585 N N . ASP B 1 113 ? 11.055 -43.157 1.303 1.00 31.82 113 ASP B N 1
ATOM 3586 C CA . ASP B 1 113 ? 9.662 -43.594 1.378 1.00 34.81 113 ASP B CA 1
ATOM 3587 C C . ASP B 1 113 ? 9.182 -43.866 2.809 1.00 36.61 113 ASP B C 1
ATOM 3588 O O . ASP B 1 113 ? 8.067 -43.486 3.184 1.00 34.71 113 ASP B O 1
ATOM 3593 N N . VAL B 1 114 ? 10.022 -44.527 3.601 1.00 29.97 114 VAL B N 1
ATOM 3594 C CA . VAL B 1 114 ? 9.609 -45.030 4.908 1.00 27.37 114 VAL B CA 1
ATOM 3595 C C . VAL B 1 114 ? 9.875 -44.053 6.043 1.00 29.17 114 VAL B C 1
ATOM 3596 O O . VAL B 1 114 ? 9.029 -43.870 6.922 1.00 29.77 114 VAL B O 1
ATOM 3600 N N . PHE B 1 115 ? 11.050 -43.428 6.025 1.00 27.12 115 PHE B N 1
ATOM 3601 C CA . PHE B 1 115 ? 11.460 -42.551 7.115 1.00 27.12 115 PHE B CA 1
ATOM 3602 C C . PHE B 1 115 ? 11.569 -41.089 6.704 1.00 29.85 115 PHE B C 1
ATOM 3603 O O . PHE B 1 115 ? 12.013 -40.257 7.494 1.00 27.91 115 PHE B O 1
ATOM 3611 N N . GLN B 1 116 ? 11.161 -40.776 5.477 1.00 34.46 116 GLN B N 1
ATOM 3612 C CA . GLN B 1 116 ? 11.296 -39.420 4.965 1.00 33.09 116 GLN B CA 1
ATOM 3613 C C . GLN B 1 116 ? 12.751 -38.999 5.155 1.00 34.63 116 GLN B C 1
ATOM 3614 O O . GLN B 1 116 ? 13.046 -37.883 5.585 1.00 35.02 116 GLN B O 1
ATOM 3620 N N . CYS B 1 117 ? 13.657 -39.884 4.821 1.00 31.77 117 CYS B N 1
ATOM 3621 C CA . CYS B 1 117 ? 15.028 -39.684 5.080 1.00 30.86 117 CYS B CA 1
ATOM 3622 C C . CYS B 1 117 ? 15.785 -39.425 3.859 1.00 33.70 117 CYS B C 1
ATOM 3623 O O . CYS B 1 117 ? 15.615 -40.000 2.900 1.00 38.23 117 CYS B O 1
ATOM 3626 N N . GLU B 1 118 ? 16.666 -38.497 3.950 1.00 38.71 118 GLU B N 1
ATOM 3627 C CA . GLU B 1 118 ? 17.522 -38.166 2.885 1.00 44.05 118 GLU B CA 1
ATOM 3628 C C . GLU B 1 118 ? 18.862 -38.836 2.944 1.00 37.77 118 GLU B C 1
ATOM 3629 O O . GLU B 1 118 ? 19.559 -38.672 3.857 1.00 34.46 118 GLU B O 1
ATOM 3635 N N . VAL B 1 119 ? 19.238 -39.546 1.914 1.00 33.97 119 VAL B N 1
ATOM 3636 C CA . VAL B 1 119 ? 20.554 -40.106 1.844 1.00 39.25 119 VAL B CA 1
ATOM 3637 C C . VAL B 1 119 ? 21.361 -39.518 0.734 1.00 40.27 119 VAL B C 1
ATOM 3638 O O . VAL B 1 119 ? 20.887 -39.358 -0.292 1.00 44.87 119 VAL B O 1
ATOM 3642 N N . ARG B 1 120 ? 22.594 -39.155 0.980 1.00 48.20 120 ARG B N 1
ATOM 3643 C CA . ARG B 1 120 ? 23.412 -38.588 -0.080 1.00 50.05 120 ARG B CA 1
ATOM 3644 C C . ARG B 1 120 ? 24.898 -38.553 0.261 1.00 46.23 120 ARG B C 1
ATOM 3645 O O . ARG B 1 120 ? 25.281 -38.618 1.432 1.00 45.00 120 ARG B O 1
ATOM 3653 N N . ASN B 1 121 ? 25.727 -38.456 -0.778 1.00 49.24 121 ASN B N 1
ATOM 3654 C CA . ASN B 1 121 ? 27.163 -38.280 -0.604 1.00 44.39 121 ASN B CA 1
ATOM 3655 C C . ASN B 1 121 ? 27.483 -36.873 -0.121 1.00 40.70 121 ASN B C 1
ATOM 3656 O O . ASN B 1 121 ? 26.863 -35.896 -0.544 1.00 41.52 121 ASN B O 1
ATOM 3661 N N . VAL B 1 122 ? 28.455 -36.776 0.773 1.00 33.79 122 VAL B N 1
ATOM 3662 C CA . VAL B 1 122 ? 29.053 -35.495 1.090 1.00 35.86 122 VAL B CA 1
ATOM 3663 C C . VAL B 1 122 ? 30.559 -35.676 1.086 1.00 37.98 122 VAL B C 1
ATOM 3664 O O . VAL B 1 122 ? 31.067 -36.735 1.460 1.00 40.50 122 VAL B O 1
ATOM 3668 N N . ASN B 1 123 ? 31.270 -34.655 0.628 1.00 41.10 123 ASN B N 1
ATOM 3669 C CA . ASN B 1 123 ? 32.718 -34.728 0.558 1.00 44.69 123 ASN B CA 1
ATOM 3670 C C . ASN B 1 123 ? 33.339 -34.431 1.913 1.00 37.47 123 ASN B C 1
ATOM 3671 O O . ASN B 1 123 ? 33.684 -33.289 2.208 1.00 38.50 123 ASN B O 1
ATOM 3676 N N . PHE B 1 124 ? 33.472 -35.466 2.738 1.00 38.23 124 PHE B N 1
ATOM 3677 C CA . PHE B 1 124 ? 34.042 -35.316 4.075 1.00 37.12 124 PHE B CA 1
ATOM 3678 C C . PHE B 1 124 ? 35.515 -34.957 4.034 1.00 43.17 124 PHE B C 1
ATOM 3679 O O . PHE B 1 124 ? 36.108 -34.637 5.065 1.00 44.80 124 PHE B O 1
ATOM 3687 N N . GLU B 1 125 ? 36.110 -35.022 2.848 1.00 50.18 125 GLU B N 1
ATOM 3688 C CA . GLU B 1 125 ? 37.539 -34.770 2.717 1.00 57.58 125 GLU B CA 1
ATOM 3689 C C . GLU B 1 125 ? 37.866 -33.295 2.922 1.00 58.37 125 GLU B C 1
ATOM 3690 O O . GLU B 1 125 ? 38.979 -32.951 3.322 1.00 68.14 125 GLU B O 1
ATOM 3696 N N . ASP B 1 126 ? 36.888 -32.430 2.659 1.00 54.79 126 ASP B N 1
ATOM 3697 C CA . ASP B 1 126 ? 36.949 -31.045 3.126 1.00 51.06 126 ASP B CA 1
ATOM 3698 C C . ASP B 1 126 ? 35.954 -30.847 4.270 1.00 45.55 126 ASP B C 1
ATOM 3699 O O . ASP B 1 126 ? 34.796 -30.492 4.052 1.00 43.26 126 ASP B O 1
ATOM 3704 N N . PRO B 1 127 ? 36.413 -31.078 5.502 1.00 42.49 127 PRO B N 1
ATOM 3705 C CA . PRO B 1 127 ? 35.558 -31.137 6.684 1.00 36.90 127 PRO B CA 1
ATOM 3706 C C . PRO B 1 127 ? 34.676 -29.906 6.887 1.00 36.97 127 PRO B C 1
ATOM 3707 O O . PRO B 1 127 ? 33.509 -30.042 7.267 1.00 36.76 127 PRO B O 1
ATOM 3711 N N . ALA B 1 128 ? 35.226 -28.717 6.652 1.00 35.56 128 ALA B N 1
ATOM 3712 C CA . ALA B 1 128 ? 34.487 -27.476 6.879 1.00 33.83 128 ALA B CA 1
ATOM 3713 C C . ALA B 1 128 ? 33.309 -27.359 5.919 1.00 34.56 128 ALA B C 1
ATOM 3714 O O . ALA B 1 128 ? 32.186 -27.037 6.322 1.00 34.60 128 ALA B O 1
ATOM 3716 N N . SER B 1 129 ? 33.579 -27.623 4.647 1.00 35.53 129 SER B N 1
ATOM 3717 C CA . SER B 1 129 ? 32.554 -27.631 3.616 1.00 36.38 129 SER B CA 1
ATOM 3718 C C . SER B 1 129 ? 31.491 -28.691 3.918 1.00 30.14 129 SER B C 1
ATOM 3719 O O . SER B 1 129 ? 30.297 -28.443 3.780 1.00 28.27 129 SER B O 1
ATOM 3722 N N . ALA B 1 130 ? 31.930 -29.871 4.341 1.00 25.95 130 ALA B N 1
ATOM 3723 C CA . ALA B 1 130 ? 30.998 -30.948 4.649 1.00 25.93 130 ALA B CA 1
ATOM 3724 C C . ALA B 1 130 ? 30.072 -30.553 5.794 1.00 23.63 130 ALA B C 1
ATOM 3725 O O . ALA B 1 130 ? 28.863 -30.756 5.717 1.00 21.03 130 ALA B O 1
ATOM 3727 N N . CYS B 1 131 ? 30.641 -29.983 6.853 1.00 24.65 131 CYS B N 1
ATOM 3728 C CA . CYS B 1 131 ? 29.835 -29.532 7.985 1.00 24.65 131 CYS B CA 1
ATOM 3729 C C . CYS B 1 131 ? 28.867 -28.425 7.565 1.00 24.95 131 CYS B C 1
ATOM 3730 O O . CYS B 1 131 ? 27.714 -28.399 7.993 1.00 26.02 131 CYS B O 1
ATOM 3733 N N . ASP B 1 132 ? 29.333 -27.508 6.728 1.00 26.94 132 ASP B N 1
ATOM 3734 C CA . ASP B 1 132 ? 28.462 -26.449 6.239 1.00 31.36 132 ASP B CA 1
ATOM 3735 C C . ASP B 1 132 ? 27.260 -27.045 5.506 1.00 33.24 132 ASP B C 1
ATOM 3736 O O . ASP B 1 132 ? 26.127 -26.602 5.697 1.00 31.28 132 ASP B O 1
ATOM 3741 N N . SER B 1 133 ? 27.515 -28.058 4.681 1.00 33.10 133 SER B N 1
ATOM 3742 C CA . SER B 1 133 ? 26.465 -28.687 3.879 1.00 34.24 133 SER B CA 1
ATOM 3743 C C . SER B 1 133 ? 25.439 -29.375 4.758 1.00 28.93 133 SER B C 1
ATOM 3744 O O . SER B 1 133 ? 24.236 -29.265 4.530 1.00 29.87 133 SER B O 1
ATOM 3747 N N . ILE B 1 134 ? 25.924 -30.107 5.753 1.00 27.64 134 ILE B N 1
ATOM 3748 C CA . ILE B 1 134 ? 25.044 -30.837 6.650 1.00 27.02 134 ILE B CA 1
ATOM 3749 C C . ILE B 1 134 ? 24.251 -29.864 7.507 1.00 25.32 134 ILE B C 1
ATOM 3750 O O . ILE B 1 134 ? 23.042 -30.009 7.672 1.00 24.80 134 ILE B O 1
ATOM 3755 N N . ASN B 1 135 ? 24.936 -28.860 8.037 1.00 23.26 135 ASN B N 1
ATOM 3756 C CA . ASN B 1 135 ? 24.269 -27.856 8.842 1.00 24.49 135 ASN B CA 1
ATOM 3757 C C . ASN B 1 135 ? 23.236 -27.088 8.026 1.00 27.32 135 ASN B C 1
ATOM 3758 O O . ASN B 1 135 ? 22.098 -26.907 8.468 1.00 25.72 135 ASN B O 1
ATOM 3763 N N . ALA B 1 136 ? 23.623 -26.654 6.829 1.00 25.96 136 ALA B N 1
ATOM 3764 C CA . ALA B 1 136 ? 22.700 -25.923 5.967 1.00 27.31 136 ALA B CA 1
ATOM 3765 C C . ALA B 1 136 ? 21.470 -26.773 5.681 1.00 26.99 136 ALA B C 1
ATOM 3766 O O . ALA B 1 136 ? 20.349 -26.272 5.685 1.00 27.96 136 ALA B O 1
ATOM 3768 N N . TRP B 1 137 ? 21.686 -28.061 5.437 1.00 26.08 137 TRP B N 1
ATOM 3769 C CA . TRP B 1 137 ? 20.577 -28.976 5.184 1.00 30.56 137 TRP B CA 1
ATOM 3770 C C . TRP B 1 137 ? 19.617 -29.059 6.376 1.00 29.91 137 TRP B C 1
ATOM 3771 O O . TRP B 1 137 ? 18.407 -28.891 6.220 1.00 35.03 137 TRP B O 1
ATOM 3782 N N . VAL B 1 138 ? 20.152 -29.315 7.565 1.00 26.50 138 VAL B N 1
ATOM 3783 C CA . VAL B 1 138 ? 19.305 -29.448 8.748 1.00 32.73 138 VAL B CA 1
ATOM 3784 C C . VAL B 1 138 ? 18.525 -28.161 9.017 1.00 31.98 138 VAL B C 1
ATOM 3785 O O . VAL B 1 138 ? 17.335 -28.197 9.334 1.00 31.38 138 VAL B O 1
ATOM 3789 N N . LYS B 1 139 ? 19.194 -27.024 8.872 1.00 33.41 139 LYS B N 1
ATOM 3790 C CA . LYS B 1 139 ? 18.552 -25.736 9.098 1.00 39.80 139 LYS B CA 1
ATOM 3791 C C . LYS B 1 139 ? 17.424 -25.544 8.090 1.00 41.99 139 LYS B C 1
ATOM 3792 O O . LYS B 1 139 ? 16.327 -25.107 8.435 1.00 45.29 139 LYS B O 1
ATOM 3797 N N . ASN B 1 140 ? 17.696 -25.896 6.841 1.00 39.63 140 ASN B N 1
ATOM 3798 C CA . ASN B 1 140 ? 16.695 -25.800 5.794 1.00 38.55 140 ASN B CA 1
ATOM 3799 C C . ASN B 1 140 ? 15.487 -26.705 6.045 1.00 40.68 140 ASN B C 1
ATOM 3800 O O . ASN B 1 140 ? 14.352 -26.328 5.755 1.00 40.18 140 ASN B O 1
ATOM 3805 N N . GLU B 1 141 ? 15.734 -27.897 6.586 1.00 39.33 141 GLU B N 1
ATOM 3806 C CA . GLU B 1 141 ? 14.664 -28.873 6.816 1.00 41.25 141 GLU B CA 1
ATOM 3807 C C . GLU B 1 141 ? 13.870 -28.621 8.097 1.00 38.37 141 GLU B C 1
ATOM 3808 O O . GLU B 1 141 ? 12.843 -29.249 8.318 1.00 42.36 141 GLU B O 1
ATOM 3814 N N . THR B 1 142 ? 14.346 -27.714 8.945 1.00 40.39 142 THR B N 1
ATOM 3815 C CA . THR B 1 142 ? 13.692 -27.469 10.230 1.00 37.19 142 THR B CA 1
ATOM 3816 C C . THR B 1 142 ? 13.233 -26.025 10.374 1.00 42.16 142 THR B C 1
ATOM 3817 O O . THR B 1 142 ? 13.228 -25.479 11.480 1.00 44.20 142 THR B O 1
ATOM 3821 N N . ARG B 1 143 ? 12.852 -25.409 9.260 1.00 43.12 143 ARG B N 1
ATOM 3822 C CA . ARG B 1 143 ? 12.407 -24.018 9.266 1.00 47.45 143 ARG B CA 1
ATOM 3823 C C . ARG B 1 143 ? 13.420 -23.120 9.969 1.00 47.13 143 ARG B C 1
ATOM 3824 O O . ARG B 1 143 ? 13.050 -22.171 10.660 1.00 52.17 143 ARG B O 1
ATOM 3826 N N . ASP B 1 144 ? 14.699 -23.429 9.788 1.00 44.95 144 ASP B N 1
ATOM 3827 C CA . ASP B 1 144 ? 15.776 -22.623 10.355 1.00 42.64 144 ASP B CA 1
ATOM 3828 C C . ASP B 1 144 ? 15.757 -22.632 11.880 1.00 36.66 144 ASP B C 1
ATOM 3829 O O . ASP B 1 144 ? 16.336 -21.756 12.515 1.00 35.10 144 ASP B O 1
ATOM 3834 N N A MET B 1 145 ? 15.091 -23.622 12.465 0.50 36.00 145 MET B N 1
ATOM 3835 N N B MET B 1 145 ? 14.998 -23.529 12.439 0.50 36.20 145 MET B N 1
ATOM 3836 C CA A MET B 1 145 ? 14.985 -23.705 13.918 0.50 33.49 145 MET B CA 1
ATOM 3837 C CA B MET B 1 145 ? 14.953 -23.773 13.853 0.50 33.47 145 MET B CA 1
ATOM 3838 C C A MET B 1 145 ? 16.145 -24.462 14.546 0.50 31.30 145 MET B C 1
ATOM 3839 C C B MET B 1 145 ? 16.135 -24.454 14.489 0.50 31.31 145 MET B C 1
ATOM 3840 O O A MET B 1 145 ? 16.495 -24.216 15.698 0.50 33.23 145 MET B O 1
ATOM 3841 O O B MET B 1 145 ? 16.450 -24.187 15.577 0.50 33.25 145 MET B O 1
ATOM 3850 N N . ILE B 1 146 ? 16.736 -25.384 13.792 1.00 28.83 146 ILE B N 1
ATOM 3851 C CA . ILE B 1 146 ? 17.856 -26.175 14.301 1.00 30.53 146 ILE B CA 1
ATOM 3852 C C . ILE B 1 146 ? 19.110 -26.086 13.424 1.00 30.38 146 ILE B C 1
ATOM 3853 O O . ILE B 1 146 ? 19.026 -26.109 12.194 1.00 28.79 146 ILE B O 1
ATOM 3858 N N . ASP B 1 147 ? 20.269 -25.992 14.071 1.00 39.55 147 ASP B N 1
ATOM 3859 C CA . ASP B 1 147 ? 21.535 -25.778 13.373 1.00 38.04 147 ASP B CA 1
ATOM 3860 C C . ASP B 1 147 ? 22.709 -26.368 14.159 1.00 31.76 147 ASP B C 1
ATOM 3861 O O . ASP B 1 147 ? 22.523 -26.998 15.202 1.00 33.24 147 ASP B O 1
ATOM 3866 N N . ASN B 1 148 ? 23.916 -26.157 13.651 1.00 30.04 148 ASN B N 1
ATOM 3867 C CA . ASN B 1 148 ? 25.137 -26.558 14.342 1.00 34.61 148 ASN B CA 1
ATOM 3868 C C . ASN B 1 148 ? 25.123 -27.989 14.850 1.00 33.91 148 ASN B C 1
ATOM 3869 O O . ASN B 1 148 ? 25.331 -28.234 16.042 1.00 32.56 148 ASN B O 1
ATOM 3874 N N . LEU B 1 149 ? 24.881 -28.930 13.944 1.00 29.61 149 LEU B N 1
ATOM 3875 C CA . LEU B 1 149 ? 24.980 -30.339 14.272 1.00 31.58 149 LEU B CA 1
ATOM 3876 C C . LEU B 1 149 ? 26.443 -30.725 14.388 1.00 32.79 149 LEU B C 1
ATOM 3877 O O . LEU B 1 149 ? 26.835 -31.435 15.316 1.00 33.08 149 LEU B O 1
ATOM 3882 N N . LEU B 1 150 ? 27.246 -30.241 13.444 1.00 32.71 150 LEU B N 1
ATOM 3883 C CA . LEU B 1 150 ? 28.635 -30.669 13.306 1.00 34.87 150 LEU B CA 1
ATOM 3884 C C . LEU B 1 150 ? 29.586 -29.500 13.140 1.00 32.40 150 LEU B C 1
ATOM 3885 O O . LEU B 1 150 ? 29.235 -28.478 12.557 1.00 33.15 150 LEU B O 1
ATOM 3890 N N . SER B 1 151 ? 30.798 -29.662 13.655 1.00 27.62 151 SER B N 1
ATOM 3891 C CA . SER B 1 151 ? 31.879 -28.749 13.340 1.00 28.23 151 SER B CA 1
ATOM 3892 C C . SER B 1 151 ? 33.100 -29.569 12.921 1.00 24.57 151 SER B C 1
ATOM 3893 O O . SER B 1 151 ? 33.246 -30.722 13.330 1.00 21.31 151 SER B O 1
ATOM 3896 N N . PRO B 1 152 ? 33.966 -28.978 12.084 1.00 28.96 152 PRO B N 1
ATOM 3897 C CA . PRO B 1 152 ? 35.097 -29.660 11.453 1.00 28.75 152 PRO B CA 1
ATOM 3898 C C . PRO B 1 152 ? 35.987 -30.393 12.452 1.00 34.56 152 PRO B C 1
ATOM 3899 O O . PRO B 1 152 ? 36.534 -31.445 12.132 1.00 38.33 152 PRO B O 1
ATOM 3903 N N . ASP B 1 153 ? 36.131 -29.848 13.655 1.00 38.70 153 ASP B N 1
ATOM 3904 C CA . ASP B 1 153 ? 36.967 -30.485 14.671 1.00 47.08 153 ASP B CA 1
ATOM 3905 C C . ASP B 1 153 ? 36.411 -31.838 15.131 1.00 45.00 153 ASP B C 1
ATOM 3906 O O . ASP B 1 153 ? 37.069 -32.569 15.870 1.00 55.67 153 ASP B O 1
ATOM 3911 N N . LEU B 1 154 ? 35.204 -32.176 14.696 1.00 34.29 154 LEU B N 1
ATOM 3912 C CA . LEU B 1 154 ? 34.598 -33.441 15.101 1.00 39.28 154 LEU B CA 1
ATOM 3913 C C . LEU B 1 154 ? 34.753 -34.529 14.039 1.00 37.40 154 LEU B C 1
ATOM 3914 O O . LEU B 1 154 ? 34.487 -35.702 14.298 1.00 44.97 154 LEU B O 1
ATOM 3919 N N . ILE B 1 155 ? 35.188 -34.137 12.847 1.00 38.62 155 ILE B N 1
ATOM 3920 C CA . ILE B 1 155 ? 35.234 -35.054 11.711 1.00 43.02 155 ILE B CA 1
ATOM 3921 C C . ILE B 1 155 ? 36.647 -35.506 11.357 1.00 47.38 155 ILE B C 1
ATOM 3922 O O . ILE B 1 155 ? 37.598 -34.733 11.450 1.00 45.73 155 ILE B O 1
ATOM 3927 N N . ASP B 1 156 ? 36.769 -36.769 10.956 1.00 55.89 156 ASP B N 1
ATOM 3928 C CA . ASP B 1 156 ? 38.048 -37.347 10.551 1.00 67.70 156 ASP B CA 1
ATOM 3929 C C . ASP B 1 156 ? 38.462 -36.929 9.142 1.00 69.89 156 ASP B C 1
ATOM 3930 O O . ASP B 1 156 ? 39.647 -36.806 8.850 1.00 68.74 156 ASP B O 1
ATOM 3935 N N . GLY B 1 157 ? 37.483 -36.724 8.268 1.00 67.52 157 GLY B N 1
ATOM 3936 C CA . GLY B 1 157 ? 37.772 -36.402 6.877 1.00 67.76 157 GLY B CA 1
ATOM 3937 C C . GLY B 1 157 ? 37.926 -37.661 6.048 1.00 72.49 157 GLY B C 1
ATOM 3938 O O . GLY B 1 157 ? 36.940 -38.241 5.606 1.00 76.87 157 GLY B O 1
ATOM 3939 N N . VAL B 1 158 ? 39.166 -38.091 5.841 1.00 64.07 158 VAL B N 1
ATOM 3940 C CA . VAL B 1 158 ? 39.432 -39.304 5.073 1.00 60.90 158 VAL B CA 1
ATOM 3941 C C . VAL B 1 158 ? 38.732 -40.538 5.654 1.00 60.21 158 VAL B C 1
ATOM 3942 O O . VAL B 1 158 ? 38.255 -41.389 4.907 1.00 56.34 158 VAL B O 1
ATOM 3944 N N . LEU B 1 159 ? 38.661 -40.632 6.981 1.00 56.52 159 LEU B N 1
ATOM 3945 C CA . LEU B 1 159 ? 38.153 -41.846 7.629 1.00 56.37 159 LEU B CA 1
ATOM 3946 C C . LEU B 1 159 ? 36.649 -41.837 7.916 1.00 52.53 159 LEU B C 1
ATOM 3947 O O . LEU B 1 159 ? 36.048 -42.889 8.139 1.00 50.37 159 LEU B O 1
ATOM 3952 N N . THR B 1 160 ? 36.046 -40.653 7.912 1.00 49.05 160 THR B N 1
ATOM 3953 C CA . THR B 1 160 ? 34.607 -40.535 8.119 1.00 41.17 160 THR B CA 1
ATOM 3954 C C . THR B 1 160 ? 33.867 -41.278 7.009 1.00 41.64 160 THR B C 1
ATOM 3955 O O . THR B 1 160 ? 34.168 -41.116 5.828 1.00 43.51 160 THR B O 1
ATOM 3959 N N . ARG B 1 161 ? 32.912 -42.112 7.400 1.00 37.55 161 ARG B N 1
ATOM 3960 C CA . ARG B 1 161 ? 32.211 -42.963 6.449 1.00 35.42 161 ARG B CA 1
ATOM 3961 C C . ARG B 1 161 ? 30.730 -42.616 6.410 1.00 33.25 161 ARG B C 1
ATOM 3962 O O . ARG B 1 161 ? 30.192 -42.220 5.375 1.00 33.48 161 ARG B O 1
ATOM 3970 N N . LEU B 1 162 ? 30.082 -42.749 7.560 1.00 29.31 162 LEU B N 1
ATOM 3971 C CA . LEU B 1 162 ? 28.643 -42.639 7.648 1.00 27.69 162 LEU B CA 1
ATOM 3972 C C . LEU B 1 162 ? 28.297 -41.673 8.764 1.00 25.15 162 LEU B C 1
ATOM 3973 O O . LEU B 1 162 ? 28.801 -41.802 9.876 1.00 24.41 162 LEU B O 1
ATOM 3978 N N . VAL B 1 163 ? 27.437 -40.706 8.465 1.00 24.95 163 VAL B N 1
ATOM 3979 C CA . VAL B 1 163 ? 26.924 -39.788 9.475 1.00 23.00 163 VAL B CA 1
ATOM 3980 C C . VAL B 1 163 ? 25.394 -39.777 9.459 1.00 23.01 163 VAL B C 1
ATOM 3981 O O . VAL B 1 163 ? 24.784 -39.433 8.450 1.00 24.46 163 VAL B O 1
ATOM 3985 N N . LEU B 1 164 ? 24.783 -40.164 10.577 1.00 23.77 164 LEU B N 1
ATOM 3986 C CA . LEU B 1 164 ? 23.323 -40.250 10.682 1.00 23.75 164 LEU B CA 1
ATOM 3987 C C . LEU B 1 164 ? 22.775 -39.101 11.501 1.00 25.16 164 LEU B C 1
ATOM 3988 O O . LEU B 1 164 ? 23.289 -38.798 12.576 1.00 26.96 164 LEU B O 1
ATOM 3993 N N . VAL B 1 165 ? 21.718 -38.471 11.006 1.00 26.88 165 VAL B N 1
ATOM 3994 C CA . VAL B 1 165 ? 21.108 -37.369 11.732 1.00 27.53 165 VAL B CA 1
ATOM 3995 C C . VAL B 1 165 ? 19.603 -37.507 11.863 1.00 30.26 165 VAL B C 1
ATOM 3996 O O . VAL B 1 165 ? 18.904 -37.766 10.885 1.00 32.64 165 VAL B O 1
ATOM 4000 N N . ASN B 1 166 ? 19.115 -37.330 13.086 1.00 31.92 166 ASN B N 1
ATOM 4001 C CA . ASN B 1 166 ? 17.699 -37.119 13.321 1.00 28.93 166 ASN B CA 1
ATOM 4002 C C . ASN B 1 166 ? 17.501 -35.802 14.061 1.00 29.18 166 ASN B C 1
ATOM 4003 O O . ASN B 1 166 ? 18.022 -35.617 15.162 1.00 28.45 166 ASN B O 1
ATOM 4008 N N . ALA B 1 167 ? 16.764 -34.883 13.444 1.00 26.09 167 ALA B N 1
ATOM 4009 C CA . ALA B 1 167 ? 16.510 -33.577 14.040 1.00 25.49 167 ALA B CA 1
ATOM 4010 C C . ALA B 1 167 ? 15.014 -33.311 14.132 1.00 25.05 167 ALA B C 1
ATOM 4011 O O . ALA B 1 167 ? 14.268 -33.552 13.182 1.00 25.03 167 ALA B O 1
ATOM 4013 N N A VAL B 1 168 ? 14.573 -32.817 15.281 0.50 25.76 168 VAL B N 1
ATOM 4014 N N B VAL B 1 168 ? 14.571 -32.848 15.276 0.50 25.76 168 VAL B N 1
ATOM 4015 C CA A VAL B 1 168 ? 13.151 -32.576 15.486 0.50 27.05 168 VAL B CA 1
ATOM 4016 C CA B VAL B 1 168 ? 13.172 -32.554 15.579 0.50 27.00 168 VAL B CA 1
ATOM 4017 C C A VAL B 1 168 ? 12.891 -31.275 16.232 0.50 23.85 168 VAL B C 1
ATOM 4018 C C B VAL B 1 168 ? 12.899 -31.238 16.237 0.50 23.86 168 VAL B C 1
ATOM 4019 O O A VAL B 1 168 ? 13.533 -30.985 17.238 0.50 24.30 168 VAL B O 1
ATOM 4020 O O B VAL B 1 168 ? 13.470 -30.944 17.190 0.50 24.34 168 VAL B O 1
ATOM 4027 N N . TYR B 1 169 ? 11.957 -30.489 15.709 1.00 24.49 169 TYR B N 1
ATOM 4028 C CA . TYR B 1 169 ? 11.555 -29.233 16.327 1.00 24.37 169 TYR B CA 1
ATOM 4029 C C . TYR B 1 169 ? 10.048 -29.178 16.504 1.00 26.78 169 TYR B C 1
ATOM 4030 O O . TYR B 1 169 ? 9.294 -29.646 15.648 1.00 26.77 169 TYR B O 1
ATOM 4039 N N . PHE B 1 170 ? 9.607 -28.582 17.606 1.00 26.64 170 PHE B N 1
ATOM 4040 C CA . PHE B 1 170 ? 8.184 -28.475 17.876 1.00 26.52 170 PHE B CA 1
ATOM 4041 C C . PHE B 1 170 ? 7.863 -27.314 18.804 1.00 26.06 170 PHE B C 1
ATOM 4042 O O . PHE B 1 170 ? 8.623 -27.015 19.723 1.00 26.67 170 PHE B O 1
ATOM 4050 N N . LYS B 1 171 ? 6.735 -26.659 18.546 1.00 26.31 171 LYS B N 1
ATOM 4051 C CA . LYS B 1 171 ? 6.200 -25.654 19.454 1.00 28.49 171 LYS B CA 1
ATOM 4052 C C . LYS B 1 171 ? 4.684 -25.801 19.581 1.00 29.92 171 LYS B C 1
ATOM 4053 O O . LYS B 1 171 ? 4.154 -25.975 20.679 1.00 30.23 171 LYS B O 1
ATOM 4059 N N . GLY B 1 172 ? 3.987 -25.728 18.455 1.00 29.79 172 GLY B N 1
ATOM 4060 C CA . GLY B 1 172 ? 2.539 -25.903 18.451 1.00 32.81 172 GLY B CA 1
ATOM 4061 C C . GLY B 1 172 ? 1.760 -24.799 19.143 1.00 30.78 172 GLY B C 1
ATOM 4062 O O . GLY B 1 172 ? 2.330 -23.830 19.641 1.00 32.25 172 GLY B O 1
ATOM 4063 N N . LEU B 1 173 ? 0.442 -24.949 19.162 1.00 32.44 173 LEU B N 1
ATOM 4064 C CA . LEU B 1 173 ? -0.439 -23.988 19.810 1.00 30.60 173 LEU B CA 1
ATOM 4065 C C . LEU B 1 173 ? -1.334 -24.726 20.797 1.00 29.47 173 LEU B C 1
ATOM 4066 O O . LEU B 1 173 ? -1.903 -25.771 20.469 1.00 29.86 173 LEU B O 1
ATOM 4071 N N . TRP B 1 174 ? -1.449 -24.191 22.007 1.00 27.58 174 TRP B N 1
ATOM 4072 C CA . TRP B 1 174 ? -2.233 -24.846 23.052 1.00 29.78 174 TRP B CA 1
ATOM 4073 C C . TRP B 1 174 ? -3.711 -24.865 22.698 1.00 30.94 174 TRP B C 1
ATOM 4074 O O . TRP B 1 174 ? -4.226 -23.920 22.106 1.00 33.65 174 TRP B O 1
ATOM 4085 N N . LYS B 1 175 ? -4.395 -25.939 23.067 1.00 30.75 175 LYS B N 1
ATOM 4086 C CA . LYS B 1 175 ? -5.844 -25.944 23.003 1.00 34.82 175 LYS B CA 1
ATOM 4087 C C . LYS B 1 175 ? -6.356 -24.779 23.837 1.00 35.08 175 LYS B C 1
ATOM 4088 O O . LYS B 1 175 ? -7.352 -24.142 23.495 1.00 36.93 175 LYS B O 1
ATOM 4094 N N . SER B 1 176 ? -5.651 -24.499 24.928 1.00 31.35 176 SER B N 1
ATOM 4095 C CA . SER B 1 176 ? -6.028 -23.429 25.837 1.00 32.28 176 SER B CA 1
ATOM 4096 C C . SER B 1 176 ? -4.824 -22.541 26.148 1.00 33.31 176 SER B C 1
ATOM 4097 O O . SER B 1 176 ? -3.967 -22.892 26.966 1.00 33.77 176 SER B O 1
ATOM 4100 N N . ARG B 1 177 ? -4.767 -21.387 25.492 1.00 33.54 177 ARG B N 1
ATOM 4101 C CA . ARG B 1 177 ? -3.618 -20.494 25.603 1.00 36.03 177 ARG B CA 1
ATOM 4102 C C . ARG B 1 177 ? -3.387 -19.983 27.020 1.00 31.95 177 ARG B C 1
ATOM 4103 O O . ARG B 1 177 ? -4.311 -19.913 27.824 1.00 32.95 177 ARG B O 1
ATOM 4111 N N . PHE B 1 178 ? -2.138 -19.639 27.315 1.00 31.13 178 PHE B N 1
ATOM 4112 C CA . PHE B 1 178 ? -1.807 -18.913 28.528 1.00 30.78 178 PHE B CA 1
ATOM 4113 C C . PHE B 1 178 ? -1.824 -17.422 28.198 1.00 37.86 178 PHE B C 1
ATOM 4114 O O . PHE B 1 178 ? -1.472 -17.024 27.086 1.00 37.66 178 PHE B O 1
ATOM 4122 N N . GLN B 1 179 ? -2.230 -16.595 29.153 1.00 38.00 179 GLN B N 1
ATOM 4123 C CA . GLN B 1 179 ? -2.229 -15.155 28.929 1.00 40.56 179 GLN B CA 1
ATOM 4124 C C . GLN B 1 179 ? -0.962 -14.522 29.497 1.00 37.34 179 GLN B C 1
ATOM 4125 O O . GLN B 1 179 ? -0.642 -14.707 30.669 1.00 42.05 179 GLN B O 1
ATOM 4131 N N . PRO B 1 180 ? -0.223 -13.788 28.652 1.00 36.42 180 PRO B N 1
ATOM 4132 C CA . PRO B 1 180 ? 1.087 -13.254 29.036 1.00 39.22 180 PRO B CA 1
ATOM 4133 C C . PRO B 1 180 ? 1.042 -12.318 30.246 1.00 38.15 180 PRO B C 1
ATOM 4134 O O . PRO B 1 180 ? 2.049 -12.165 30.936 1.00 36.81 180 PRO B O 1
ATOM 4138 N N . GLU B 1 181 ? -0.109 -11.704 30.505 1.00 39.77 181 GLU B N 1
ATOM 4139 C CA . GLU B 1 181 ? -0.267 -10.873 31.699 1.00 41.66 181 GLU B CA 1
ATOM 4140 C C . GLU B 1 181 ? -0.104 -11.720 32.955 1.00 39.82 181 GLU B C 1
ATOM 4141 O O . GLU B 1 181 ? 0.209 -11.197 34.023 1.00 38.13 181 GLU B O 1
ATOM 4147 N N . ASN B 1 182 ? -0.324 -13.027 32.818 1.00 36.54 182 ASN B N 1
ATOM 4148 C CA . ASN B 1 182 ? -0.230 -13.955 33.945 1.00 36.34 182 ASN B CA 1
ATOM 4149 C C . ASN B 1 182 ? 1.148 -14.587 34.078 1.00 35.66 182 ASN B C 1
ATOM 4150 O O . ASN B 1 182 ? 1.436 -15.272 35.061 1.00 33.37 182 ASN B O 1
ATOM 4155 N N . THR B 1 183 ? 1.997 -14.360 33.082 1.00 36.03 183 THR B N 1
ATOM 4156 C CA . THR B 1 183 ? 3.366 -14.854 33.131 1.00 37.18 183 THR B CA 1
ATOM 4157 C C . THR B 1 183 ? 4.235 -13.926 33.971 1.00 37.04 183 THR B C 1
ATOM 4158 O O . THR B 1 183 ? 4.401 -12.753 33.642 1.00 39.32 183 THR B O 1
ATOM 4162 N N . LYS B 1 184 ? 4.781 -14.460 35.038 1.00 38.88 184 LYS B N 1
ATOM 4163 C CA . LYS B 1 184 ? 5.684 -13.792 35.921 1.00 43.49 184 LYS B CA 1
ATOM 4164 C C . LYS B 1 184 ? 6.771 -14.651 36.536 1.00 43.07 184 LYS B C 1
ATOM 4165 O O . LYS B 1 184 ? 6.655 -15.811 36.625 1.00 41.13 184 LYS B O 1
ATOM 4171 N N . LYS B 1 185 ? 7.849 -14.046 36.962 1.00 44.09 185 LYS B N 1
ATOM 4172 C CA . LYS B 1 185 ? 8.869 -14.795 37.659 1.00 42.49 185 LYS B CA 1
ATOM 4173 C C . LYS B 1 185 ? 8.446 -15.336 39.000 1.00 38.01 185 LYS B C 1
ATOM 4174 O O . LYS B 1 185 ? 7.823 -14.683 39.751 1.00 35.86 185 LYS B O 1
ATOM 4180 N N . ARG B 1 186 ? 8.807 -16.564 39.261 1.00 33.92 186 ARG B N 1
ATOM 4181 C CA . ARG B 1 186 ? 8.430 -17.300 40.418 1.00 31.27 186 ARG B CA 1
ATOM 4182 C C . ARG B 1 186 ? 9.589 -18.140 40.775 1.00 31.09 186 ARG B C 1
ATOM 4183 O O . ARG B 1 186 ? 10.440 -18.285 40.026 1.00 31.62 186 ARG B O 1
ATOM 4191 N N . THR B 1 187 ? 9.601 -18.683 41.955 1.00 28.86 187 THR B N 1
ATOM 4192 C CA . THR B 1 187 ? 10.703 -19.488 42.451 1.00 29.76 187 THR B CA 1
ATOM 4193 C C . THR B 1 187 ? 10.719 -20.885 41.835 1.00 32.00 187 THR B C 1
ATOM 4194 O O . THR B 1 187 ? 9.699 -21.573 41.789 1.00 31.65 187 THR B O 1
ATOM 4198 N N . PHE B 1 188 ? 11.887 -21.275 41.336 1.00 28.53 188 PHE B N 1
ATOM 4199 C CA . PHE B 1 188 ? 12.133 -22.628 40.880 1.00 26.58 188 PHE B CA 1
ATOM 4200 C C . PHE B 1 188 ? 13.330 -23.127 41.670 1.00 28.90 188 PHE B C 1
ATOM 4201 O O . PHE B 1 188 ? 14.354 -22.446 41.746 1.00 31.41 188 PHE B O 1
ATOM 4209 N N . VAL B 1 189 ? 13.197 -24.298 42.285 1.00 28.60 189 VAL B N 1
ATOM 4210 C CA . VAL B 1 189 ? 14.300 -24.885 43.035 1.00 27.50 189 VAL B CA 1
ATOM 4211 C C . VAL B 1 189 ? 14.929 -26.013 42.224 1.00 28.57 189 VAL B C 1
ATOM 4212 O O . VAL B 1 189 ? 14.320 -27.069 42.034 1.00 28.16 189 VAL B O 1
ATOM 4216 N N . ALA B 1 190 ? 16.143 -25.780 41.733 1.00 26.72 190 ALA B N 1
ATOM 4217 C CA . ALA B 1 190 ? 16.845 -26.773 40.921 1.00 28.40 190 ALA B CA 1
ATOM 4218 C C . ALA B 1 190 ? 17.282 -27.960 41.774 1.00 30.58 190 ALA B C 1
ATOM 4219 O O . ALA B 1 190 ? 17.232 -27.891 43.002 1.00 30.83 190 ALA B O 1
ATOM 4221 N N . ALA B 1 191 ? 17.700 -29.049 41.129 1.00 35.16 191 ALA B N 1
ATOM 4222 C CA . ALA B 1 191 ? 18.247 -30.189 41.861 1.00 42.40 191 ALA B CA 1
ATOM 4223 C C . ALA B 1 191 ? 19.376 -29.672 42.742 1.00 48.04 191 ALA B C 1
ATOM 4224 O O . ALA B 1 191 ? 19.719 -30.274 43.758 1.00 53.81 191 ALA B O 1
ATOM 4226 N N . ASP B 1 192 ? 19.948 -28.547 42.321 1.00 55.94 192 ASP B N 1
ATOM 4227 C CA . ASP B 1 192 ? 20.874 -27.761 43.130 1.00 62.03 192 ASP B CA 1
ATOM 4228 C C . ASP B 1 192 ? 20.528 -27.769 44.610 1.00 56.29 192 ASP B C 1
ATOM 4229 O O . ASP B 1 192 ? 21.390 -27.974 45.461 1.00 54.64 192 ASP B O 1
ATOM 4234 N N . GLY B 1 193 ? 19.254 -27.537 44.902 1.00 43.56 193 GLY B N 1
ATOM 4235 C CA . GLY B 1 193 ? 18.838 -27.105 46.225 1.00 40.47 193 GLY B CA 1
ATOM 4236 C C . GLY B 1 193 ? 18.769 -25.590 46.165 1.00 38.76 193 GLY B C 1
ATOM 4237 O O . GLY B 1 193 ? 18.111 -24.949 46.979 1.00 40.53 193 GLY B O 1
ATOM 4238 N N . LYS B 1 194 ? 19.457 -25.026 45.176 1.00 38.38 194 LYS B N 1
ATOM 4239 C CA . LYS B 1 194 ? 19.448 -23.588 44.925 1.00 39.26 194 LYS B CA 1
ATOM 4240 C C . LYS B 1 194 ? 18.152 -23.143 44.247 1.00 37.46 194 LYS B C 1
ATOM 4241 O O . LYS B 1 194 ? 17.605 -23.858 43.408 1.00 35.37 194 LYS B O 1
ATOM 4247 N N . SER B 1 195 ? 17.671 -21.953 44.596 1.00 37.03 195 SER B N 1
ATOM 4248 C CA . SER B 1 195 ? 16.458 -21.421 43.979 1.00 36.57 195 SER B CA 1
ATOM 4249 C C . SER B 1 195 ? 16.724 -20.250 43.029 1.00 36.11 195 SER B C 1
ATOM 4250 O O . SER B 1 195 ? 17.697 -19.510 43.181 1.00 37.36 195 SER B O 1
ATOM 4253 N N . TYR B 1 196 ? 15.846 -20.090 42.046 1.00 33.68 196 TYR B N 1
ATOM 4254 C CA . TYR B 1 196 ? 16.012 -19.068 41.023 1.00 29.92 196 TYR B CA 1
ATOM 4255 C C . TYR B 1 196 ? 14.668 -18.457 40.668 1.00 34.16 196 TYR B C 1
ATOM 4256 O O . TYR B 1 196 ? 13.652 -19.151 40.638 1.00 33.60 196 TYR B O 1
ATOM 4265 N N . GLN B 1 197 ? 14.663 -17.159 40.390 1.00 30.07 197 GLN B N 1
ATOM 4266 C CA . GLN B 1 197 ? 13.479 -16.516 39.849 1.00 29.96 197 GLN B CA 1
ATOM 4267 C C . GLN B 1 197 ? 13.409 -16.756 38.348 1.00 31.26 197 GLN B C 1
ATOM 4268 O O . GLN B 1 197 ? 14.319 -16.387 37.599 1.00 32.26 197 GLN B O 1
ATOM 4274 N N . VAL B 1 198 ? 12.317 -17.378 37.920 1.00 27.55 198 VAL B N 1
ATOM 4275 C CA . VAL B 1 198 ? 12.159 -17.820 36.545 1.00 26.38 198 VAL B CA 1
ATOM 4276 C C . VAL B 1 198 ? 10.764 -17.495 36.010 1.00 27.52 198 VAL B C 1
ATOM 4277 O O . VAL B 1 198 ? 9.766 -17.642 36.718 1.00 25.54 198 VAL B O 1
ATOM 4281 N N . PRO B 1 199 ? 10.686 -17.033 34.755 1.00 33.08 199 PRO B N 1
ATOM 4282 C CA . PRO B 1 199 ? 9.360 -16.749 34.205 1.00 30.64 199 PRO B CA 1
ATOM 4283 C C . PRO B 1 199 ? 8.507 -18.016 34.109 1.00 32.28 199 PRO B C 1
ATOM 4284 O O . PRO B 1 199 ? 8.964 -19.047 33.601 1.00 29.14 199 PRO B O 1
ATOM 4288 N N . MET B 1 200 ? 7.276 -17.940 34.602 1.00 28.52 200 MET B N 1
ATOM 4289 C CA . MET B 1 200 ? 6.381 -19.090 34.564 1.00 30.29 200 MET B CA 1
ATOM 4290 C C . MET B 1 200 ? 5.026 -18.740 33.961 1.00 29.64 200 MET B C 1
ATOM 4291 O O . MET B 1 200 ? 4.433 -17.712 34.289 1.00 27.82 200 MET B O 1
ATOM 4296 N N . LEU B 1 201 ? 4.554 -19.601 33.066 1.00 26.89 201 LEU B N 1
ATOM 4297 C CA . LEU B 1 201 ? 3.201 -19.501 32.545 1.00 26.05 201 LEU B CA 1
ATOM 4298 C C . LEU B 1 201 ? 2.225 -19.893 33.645 1.00 25.47 201 LEU B C 1
ATOM 4299 O O . LEU B 1 201 ? 2.549 -20.708 34.509 1.00 24.35 201 LEU B O 1
ATOM 4304 N N . ALA B 1 202 ? 1.032 -19.315 33.617 1.00 25.85 202 ALA B N 1
ATOM 4305 C CA . ALA B 1 202 ? 0.014 -19.655 34.594 1.00 25.41 202 ALA B CA 1
ATOM 4306 C C . ALA B 1 202 ? -1.372 -19.483 34.003 1.00 28.58 202 ALA B C 1
ATOM 4307 O O . ALA B 1 202 ? -1.675 -18.446 33.412 1.00 32.86 202 ALA B O 1
ATOM 4309 N N . GLN B 1 203 ? -2.210 -20.503 34.158 1.00 26.73 203 GLN B N 1
ATOM 4310 C CA . GLN B 1 203 ? -3.618 -20.379 33.808 1.00 27.38 203 GLN B CA 1
ATOM 4311 C C . GLN B 1 203 ? -4.495 -21.271 34.686 1.00 29.85 203 GLN B C 1
ATOM 4312 O O . GLN B 1 203 ? -4.049 -22.304 35.188 1.00 29.07 203 GLN B O 1
ATOM 4318 N N . LEU B 1 204 ? -5.744 -20.860 34.869 1.00 32.13 204 LEU B N 1
ATOM 4319 C CA . LEU B 1 204 ? -6.706 -21.639 35.633 1.00 29.83 204 LEU B CA 1
ATOM 4320 C C . LEU B 1 204 ? -7.716 -22.231 34.664 1.00 30.67 204 LEU B C 1
ATOM 4321 O O . LEU B 1 204 ? -8.441 -21.498 33.998 1.00 31.70 204 LEU B O 1
ATOM 4326 N N . SER B 1 205 ? -7.756 -23.556 34.580 1.00 30.46 205 SER B N 1
ATOM 4327 C CA . SER B 1 205 ? -8.573 -24.230 33.578 1.00 31.29 205 SER B CA 1
ATOM 4328 C C . SER B 1 205 ? -8.718 -25.717 33.888 1.00 28.41 205 SER B C 1
ATOM 4329 O O . SER B 1 205 ? -8.194 -26.201 34.891 1.00 31.94 205 SER B O 1
ATOM 4332 N N . VAL B 1 206 ? -9.426 -26.440 33.025 1.00 26.44 206 VAL B N 1
ATOM 4333 C CA . VAL B 1 206 ? -9.653 -27.866 33.241 1.00 26.99 206 VAL B CA 1
ATOM 4334 C C . VAL B 1 206 ? -8.636 -28.705 32.481 1.00 29.17 206 VAL B C 1
ATOM 4335 O O . VAL B 1 206 ? -8.514 -28.586 31.260 1.00 27.76 206 VAL B O 1
ATOM 4339 N N . PHE B 1 207 ? -7.912 -29.554 33.210 1.00 28.12 207 PHE B N 1
ATOM 4340 C CA . PHE B 1 207 ? -6.866 -30.393 32.627 1.00 24.66 207 PHE B CA 1
ATOM 4341 C C . PHE B 1 207 ? -6.929 -31.791 33.214 1.00 26.49 207 PHE B C 1
ATOM 4342 O O . PHE B 1 207 ? -7.183 -31.951 34.407 1.00 33.73 207 PHE B O 1
ATOM 4350 N N . ARG B 1 208 ? -6.687 -32.803 32.387 1.00 23.55 208 ARG B N 1
ATOM 4351 C CA . ARG B 1 208 ? -6.594 -34.163 32.893 1.00 27.40 208 ARG B CA 1
ATOM 4352 C C . ARG B 1 208 ? -5.314 -34.304 33.713 1.00 27.70 208 ARG B C 1
ATOM 4353 O O . ARG B 1 208 ? -4.226 -33.933 33.264 1.00 25.80 208 ARG B O 1
ATOM 4361 N N . CYS B 1 209 ? -5.447 -34.819 34.926 1.00 26.58 209 CYS B N 1
ATOM 4362 C CA . CYS B 1 209 ? -4.280 -35.071 35.758 1.00 32.65 209 CYS B CA 1
ATOM 4363 C C . CYS B 1 209 ? -4.516 -36.165 36.793 1.00 32.60 209 CYS B C 1
ATOM 4364 O O . CYS B 1 209 ? -5.632 -36.655 36.958 1.00 40.99 209 CYS B O 1
ATOM 4367 N N . GLY B 1 210 ? -3.445 -36.555 37.470 1.00 31.48 210 GLY B N 1
ATOM 4368 C CA . GLY B 1 210 ? -3.512 -37.601 38.472 1.00 32.96 210 GLY B CA 1
ATOM 4369 C C . GLY B 1 210 ? -2.146 -37.870 39.063 1.00 33.47 210 GLY B C 1
ATOM 4370 O O . GLY B 1 210 ? -1.198 -37.111 38.839 1.00 32.46 210 GLY B O 1
ATOM 4371 N N . SER B 1 211 ? -2.046 -38.952 39.825 1.00 32.16 211 SER B N 1
ATOM 4372 C CA . SER B 1 211 ? -0.778 -39.347 40.414 1.00 39.50 211 SER B CA 1
ATOM 4373 C C . SER B 1 211 ? -0.725 -40.847 40.658 1.00 37.73 211 SER B C 1
ATOM 4374 O O . SER B 1 211 ? -1.744 -41.523 40.664 1.00 35.85 211 SER B O 1
ATOM 4377 N N . THR B 1 212 ? 0.483 -41.356 40.850 1.00 43.10 212 THR B N 1
ATOM 4378 C CA . THR B 1 212 ? 0.690 -42.767 41.111 1.00 37.70 212 THR B CA 1
ATOM 4379 C C . THR B 1 212 ? 2.068 -42.940 41.728 1.00 39.13 212 THR B C 1
ATOM 4380 O O . THR B 1 212 ? 2.811 -41.970 41.884 1.00 33.17 212 THR B O 1
ATOM 4384 N N . SER B 1 213 ? 2.406 -44.172 42.088 1.00 31.30 213 SER B N 1
ATOM 4385 C CA . SER B 1 213 ? 3.697 -44.443 42.688 1.00 34.63 213 SER B CA 1
ATOM 4386 C C . SER B 1 213 ? 4.586 -45.204 41.720 1.00 30.76 213 SER B C 1
ATOM 4387 O O . SER B 1 213 ? 4.105 -45.967 40.892 1.00 30.72 213 SER B O 1
ATOM 4390 N N . ALA B 1 214 ? 5.888 -44.984 41.819 1.00 28.17 214 ALA B N 1
ATOM 4391 C CA . ALA B 1 214 ? 6.832 -45.808 41.094 1.00 28.43 214 ALA B CA 1
ATOM 4392 C C . ALA B 1 214 ? 6.985 -47.108 41.877 1.00 32.06 214 ALA B C 1
ATOM 4393 O O . ALA B 1 214 ? 6.509 -47.212 43.009 1.00 29.03 214 ALA B O 1
ATOM 4395 N N . PRO B 1 215 ? 7.647 -48.108 41.282 1.00 35.31 215 PRO B N 1
ATOM 4396 C CA . PRO B 1 215 ? 7.816 -49.381 41.976 1.00 32.04 215 PRO B CA 1
ATOM 4397 C C . PRO B 1 215 ? 8.552 -49.255 43.317 1.00 33.61 215 PRO B C 1
ATOM 4398 O O . PRO B 1 215 ? 8.522 -50.187 44.120 1.00 32.80 215 PRO B O 1
ATOM 4402 N N . ASN B 1 216 ? 9.200 -48.120 43.566 1.00 29.46 216 ASN B N 1
ATOM 4403 C CA . ASN B 1 216 ? 9.869 -47.907 44.854 1.00 30.00 216 ASN B CA 1
ATOM 4404 C C . ASN B 1 216 ? 8.977 -47.252 45.915 1.00 30.48 216 ASN B C 1
ATOM 4405 O O . ASN B 1 216 ? 9.453 -46.871 46.986 1.00 29.57 216 ASN B O 1
ATOM 4410 N N . ASP B 1 217 ? 7.686 -47.132 45.610 1.00 30.38 217 ASP B N 1
ATOM 4411 C CA . ASP B 1 217 ? 6.704 -46.537 46.528 1.00 32.61 217 ASP B CA 1
ATOM 4412 C C . ASP B 1 217 ? 6.776 -45.020 46.644 1.00 31.51 217 ASP B C 1
ATOM 4413 O O . ASP B 1 217 ? 6.130 -44.425 47.507 1.00 34.36 217 ASP B O 1
ATOM 4418 N N . LEU B 1 218 ? 7.558 -44.389 45.780 1.00 29.36 218 LEU B N 1
ATOM 4419 C CA . LEU B 1 218 ? 7.613 -42.937 45.763 1.00 28.72 218 LEU B CA 1
ATOM 4420 C C . LEU B 1 218 ? 6.591 -42.404 44.766 1.00 30.73 218 LEU B C 1
ATOM 4421 O O . LEU B 1 218 ? 6.438 -42.943 43.668 1.00 31.76 218 LEU B O 1
ATOM 4426 N N . TRP B 1 219 ? 5.885 -41.348 45.151 1.00 30.50 219 TRP B N 1
ATOM 4427 C CA . TRP B 1 219 ? 4.793 -40.845 44.330 1.00 31.52 219 TRP B CA 1
ATOM 4428 C C . TRP B 1 219 ? 5.180 -39.649 43.464 1.00 31.32 219 TRP B C 1
ATOM 4429 O O . TRP B 1 219 ? 6.094 -38.887 43.792 1.00 29.49 219 TRP B O 1
ATOM 4440 N N . TYR B 1 220 ? 4.477 -39.507 42.346 1.00 27.42 220 TYR B N 1
ATOM 4441 C CA . TYR B 1 220 ? 4.626 -38.352 41.480 1.00 25.44 220 TYR B CA 1
ATOM 4442 C C . TYR B 1 220 ? 3.284 -37.970 40.862 1.00 27.37 220 TYR B C 1
ATOM 4443 O O . TYR B 1 220 ? 2.388 -38.805 40.730 1.00 23.23 220 TYR B O 1
ATOM 4452 N N . ASN B 1 221 ? 3.152 -36.699 40.495 1.00 22.25 221 ASN B N 1
ATOM 4453 C CA . ASN B 1 221 ? 1.958 -36.218 39.826 1.00 25.57 221 ASN B CA 1
ATOM 4454 C C . ASN B 1 221 ? 2.206 -36.043 38.333 1.00 29.47 221 ASN B C 1
ATOM 4455 O O . ASN B 1 221 ? 3.343 -35.838 37.900 1.00 29.77 221 ASN B O 1
ATOM 4460 N N . PHE B 1 222 ? 1.142 -36.127 37.544 1.00 25.11 222 PHE B N 1
ATOM 4461 C CA . PHE B 1 222 ? 1.256 -35.875 36.115 1.00 26.90 222 PHE B CA 1
ATOM 4462 C C . PHE B 1 222 ? 0.046 -35.125 35.593 1.00 25.10 222 PHE B C 1
ATOM 4463 O O . PHE B 1 222 ? -1.050 -35.212 36.148 1.00 24.79 222 PHE B O 1
ATOM 4471 N N . ILE B 1 223 ? 0.254 -34.382 34.518 1.00 27.09 223 ILE B N 1
ATOM 4472 C CA . ILE B 1 223 ? -0.809 -33.580 33.946 1.00 24.79 223 ILE B CA 1
ATOM 4473 C C .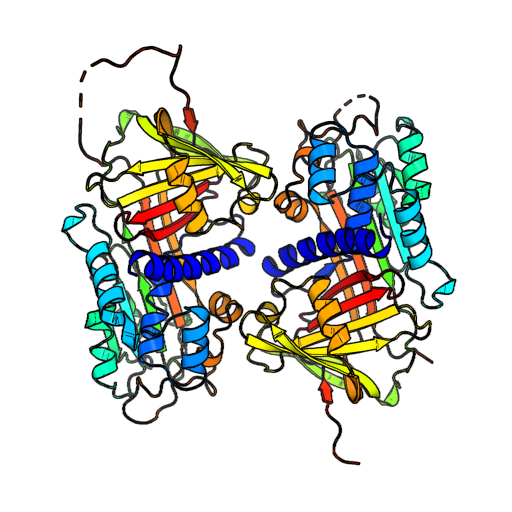 ILE B 1 223 ? -0.675 -33.605 32.437 1.00 24.08 223 ILE B C 1
ATOM 4474 O O . ILE B 1 223 ? 0.433 -33.692 31.906 1.00 23.98 223 ILE B O 1
ATOM 4479 N N . GLU B 1 224 ? -1.809 -33.554 31.751 1.00 25.71 224 GLU B N 1
ATOM 4480 C CA . GLU B 1 224 ? -1.818 -33.523 30.303 1.00 25.64 224 GLU B CA 1
ATOM 4481 C C . GLU B 1 224 ? -2.285 -32.161 29.812 1.00 24.71 224 GLU B C 1
ATOM 4482 O O . GLU B 1 224 ? -3.303 -31.647 30.262 1.00 26.97 224 GLU B O 1
ATOM 4488 N N . LEU B 1 225 ? -1.521 -31.581 28.895 1.00 23.19 225 LEU B N 1
ATOM 4489 C CA . LEU B 1 225 ? -1.857 -30.297 28.312 1.00 25.90 225 LEU B CA 1
ATOM 4490 C C . LEU B 1 225 ? -1.959 -30.497 26.809 1.00 26.34 225 LEU B C 1
ATOM 4491 O O . LEU B 1 225 ? -0.943 -30.638 26.134 1.00 26.01 225 LEU B O 1
ATOM 4496 N N . PRO B 1 226 ? -3.190 -30.530 26.280 1.00 24.51 226 PRO B N 1
ATOM 4497 C CA . PRO B 1 226 ? -3.382 -30.828 24.867 1.00 24.22 226 PRO B CA 1
ATOM 4498 C C . PRO B 1 226 ? -3.063 -29.637 23.979 1.00 24.84 226 PRO B C 1
ATOM 4499 O O . PRO B 1 226 ? -3.208 -28.493 24.406 1.00 26.55 226 PRO B O 1
ATOM 4503 N N . TYR B 1 227 ? -2.621 -29.913 22.757 1.00 25.61 227 TYR B N 1
ATOM 4504 C CA . TYR B 1 227 ? -2.422 -28.870 21.762 1.00 26.83 227 TYR B CA 1
ATOM 4505 C C . TYR B 1 227 ? -3.686 -28.755 20.917 1.00 33.15 227 TYR B C 1
ATOM 4506 O O . TYR B 1 227 ? -4.490 -29.687 20.867 1.00 31.09 227 TYR B O 1
ATOM 4515 N N . HIS B 1 228 ? -3.860 -27.615 20.257 1.00 30.88 228 HIS B N 1
ATOM 4516 C CA . HIS B 1 228 ? -5.157 -27.272 19.683 1.00 31.03 228 HIS B CA 1
ATOM 4517 C C . HIS B 1 228 ? -5.620 -28.235 18.590 1.00 30.85 228 HIS B C 1
ATOM 4518 O O . HIS B 1 228 ? -6.812 -28.333 18.310 1.00 32.06 228 HIS B O 1
ATOM 4525 N N . GLY B 1 229 ? -4.683 -28.951 17.980 1.00 31.67 229 GLY B N 1
ATOM 4526 C CA . GLY B 1 229 ? -5.035 -29.935 16.960 1.00 28.83 229 GLY B CA 1
ATOM 4527 C C . GLY B 1 229 ? -5.701 -31.148 17.580 1.00 31.98 229 GLY B C 1
ATOM 4528 O O . GLY B 1 229 ? -6.409 -31.897 16.908 1.00 31.74 229 GLY B O 1
ATOM 4529 N N . GLU B 1 230 ? -5.465 -31.343 18.873 1.00 30.17 230 GLU B N 1
ATOM 4530 C CA . GLU B 1 230 ? -6.076 -32.442 19.615 1.00 35.84 230 GLU B CA 1
ATOM 4531 C C . GLU B 1 230 ? -5.560 -33.820 19.206 1.00 32.28 230 GLU B C 1
ATOM 4532 O O . GLU B 1 230 ? -6.153 -34.834 19.559 1.00 40.53 230 GLU B O 1
ATOM 4538 N N . SER B 1 231 ? -4.460 -33.865 18.463 1.00 30.29 231 SER B N 1
ATOM 4539 C CA . SER B 1 231 ? -3.802 -35.142 18.191 1.00 29.57 231 SER B CA 1
ATOM 4540 C C . SER B 1 231 ? -2.544 -35.275 19.048 1.00 28.87 231 SER B C 1
ATOM 4541 O O . SER B 1 231 ? -2.144 -36.380 19.420 1.00 29.56 231 SER B O 1
ATOM 4544 N N . ILE B 1 232 ? -1.939 -34.136 19.367 1.00 24.95 232 ILE B N 1
ATOM 4545 C CA . ILE B 1 232 ? -0.705 -34.098 20.134 1.00 22.49 232 ILE B CA 1
ATOM 4546 C C . ILE B 1 232 ? -0.928 -33.421 21.480 1.00 23.84 232 ILE B C 1
ATOM 4547 O O . ILE B 1 232 ? -1.686 -32.463 21.581 1.00 31.50 232 ILE B O 1
ATOM 4552 N N . SER B 1 233 ? -0.268 -33.921 22.516 1.00 27.37 233 SER B N 1
ATOM 4553 C CA . SER B 1 233 ? -0.342 -33.284 23.825 1.00 30.84 233 SER B CA 1
ATOM 4554 C C . SER B 1 233 ? 0.986 -33.353 24.573 1.00 27.06 233 SER B C 1
ATOM 4555 O O . SER B 1 233 ? 1.830 -34.206 24.295 1.00 26.53 233 SER B O 1
ATOM 4558 N N . MET B 1 234 ? 1.173 -32.433 25.511 1.00 24.60 234 MET B N 1
ATOM 4559 C CA . MET B 1 234 ? 2.301 -32.509 26.417 1.00 23.06 234 MET B CA 1
ATOM 4560 C C . MET B 1 234 ? 1.893 -33.159 27.727 1.00 25.19 234 MET B C 1
ATOM 4561 O O . MET B 1 234 ? 0.795 -32.926 28.240 1.00 25.90 234 MET B O 1
ATOM 4566 N N . LEU B 1 235 ? 2.790 -33.974 28.264 1.00 23.70 235 LEU B N 1
ATOM 4567 C CA . LEU B 1 235 ? 2.587 -34.595 29.556 1.00 23.34 235 LEU B CA 1
ATOM 4568 C C . LEU B 1 235 ? 3.733 -34.166 30.457 1.00 24.02 235 LEU B C 1
ATOM 4569 O O . LEU B 1 235 ? 4.896 -34.210 30.054 1.00 23.39 235 LEU B O 1
ATOM 4574 N N . ILE B 1 236 ? 3.403 -33.737 31.670 1.00 23.35 236 ILE B N 1
ATOM 4575 C CA . ILE B 1 236 ? 4.418 -33.364 32.644 1.00 22.94 236 ILE B CA 1
ATOM 4576 C C . ILE B 1 236 ? 4.283 -34.208 33.901 1.00 26.02 236 ILE B C 1
ATOM 4577 O O . ILE B 1 236 ? 3.177 -34.429 34.389 1.00 25.21 236 ILE B O 1
ATOM 4582 N N . ALA B 1 237 ? 5.414 -34.688 34.412 1.00 24.14 237 ALA B N 1
ATOM 4583 C CA . ALA B 1 237 ? 5.434 -35.476 35.634 1.00 20.89 237 ALA B CA 1
ATOM 4584 C C . ALA B 1 237 ? 6.555 -35.002 36.538 1.00 22.78 237 ALA B C 1
ATOM 4585 O O . ALA B 1 237 ? 7.659 -34.714 36.078 1.00 24.33 237 ALA B O 1
ATOM 4587 N N . LEU B 1 238 ? 6.268 -34.905 37.827 1.00 21.33 238 LEU B N 1
ATOM 4588 C CA . LEU B 1 238 ? 7.300 -34.580 38.793 1.00 23.18 238 LEU B CA 1
ATOM 4589 C C . LEU B 1 238 ? 6.938 -35.195 40.133 1.00 21.46 238 LEU B C 1
ATOM 4590 O O . LEU B 1 238 ? 5.769 -35.411 40.418 1.00 22.03 238 LEU B O 1
ATOM 4595 N N . PRO B 1 239 ? 7.947 -35.486 40.960 1.00 23.15 239 PRO B N 1
ATOM 4596 C CA . PRO B 1 239 ? 7.697 -36.161 42.229 1.00 21.79 239 PRO B CA 1
ATOM 4597 C C . PRO B 1 239 ? 6.664 -35.407 43.059 1.00 25.23 239 PRO B C 1
ATOM 4598 O O . PRO B 1 239 ? 6.622 -34.172 43.024 1.00 24.27 239 PRO B O 1
ATOM 4602 N N . THR B 1 240 ? 5.838 -36.146 43.796 1.00 26.73 240 THR B N 1
ATOM 4603 C CA . THR B 1 240 ? 4.867 -35.544 44.704 1.00 27.81 240 THR B CA 1
ATOM 4604 C C . THR B 1 240 ? 5.574 -34.771 45.813 1.00 32.11 240 THR B C 1
ATOM 4605 O O . THR B 1 240 ? 5.196 -33.645 46.138 1.00 33.41 240 THR B O 1
ATOM 4609 N N . GLU B 1 241 ? 6.605 -35.377 46.392 1.00 31.72 241 GLU B N 1
ATOM 4610 C CA . GLU B 1 241 ? 7.340 -34.736 47.471 1.00 29.64 241 GLU B CA 1
ATOM 4611 C C . GLU B 1 241 ? 8.624 -34.075 46.981 1.00 35.87 241 GLU B C 1
ATOM 4612 O O . GLU B 1 241 ? 9.336 -34.607 46.125 1.00 32.91 241 GLU B O 1
ATOM 4618 N N . SER B 1 242 ? 8.897 -32.900 47.534 1.00 31.49 242 SER B N 1
ATOM 4619 C CA . SER B 1 242 ? 10.076 -32.125 47.205 1.00 35.23 242 SER B CA 1
ATOM 4620 C C . SER B 1 242 ? 11.351 -32.889 47.565 1.00 41.02 242 SER B C 1
ATOM 4621 O O . SER B 1 242 ? 12.397 -32.700 46.945 1.00 39.98 242 SER B O 1
ATOM 4624 N N . SER B 1 243 ? 11.252 -33.765 48.560 1.00 41.70 243 SER B N 1
ATOM 4625 C CA . SER B 1 243 ? 12.407 -34.525 49.028 1.00 36.11 243 SER B CA 1
ATOM 4626 C C . SER B 1 243 ? 12.678 -35.759 48.168 1.00 37.13 243 SER B C 1
ATOM 4627 O O . SER B 1 243 ? 13.510 -36.593 48.518 1.00 38.65 243 SER B O 1
ATOM 4630 N N . THR B 1 244 ? 11.978 -35.869 47.044 1.00 31.50 244 THR B N 1
ATOM 4631 C CA . THR B 1 244 ? 12.164 -36.988 46.124 1.00 28.55 244 THR B CA 1
ATOM 4632 C C . THR B 1 244 ? 12.849 -36.500 44.848 1.00 26.90 244 THR B C 1
ATOM 4633 O O . THR B 1 244 ? 12.314 -35.648 44.142 1.00 28.17 244 THR B O 1
ATOM 4637 N N . PRO B 1 245 ? 14.045 -37.031 44.549 1.00 26.21 245 PRO B N 1
ATOM 4638 C CA . PRO B 1 245 ? 14.745 -36.591 43.350 1.00 24.34 245 PRO B CA 1
ATOM 4639 C C . PRO B 1 245 ? 14.119 -37.195 42.099 1.00 24.89 245 PRO B C 1
ATOM 4640 O O . PRO B 1 245 ? 13.564 -38.293 42.151 1.00 27.84 245 PRO B O 1
ATOM 4644 N N . LEU B 1 246 ? 14.211 -36.470 40.988 1.00 21.57 246 LEU B N 1
ATOM 4645 C C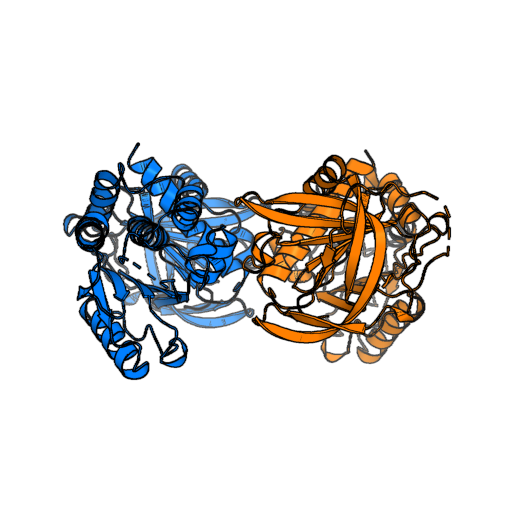A . LEU B 1 246 ? 13.640 -36.900 39.719 1.00 22.90 246 LEU B CA 1
ATOM 4646 C C . LEU B 1 246 ? 14.157 -38.277 39.301 1.00 26.11 246 LEU B C 1
ATOM 4647 O O . LEU B 1 246 ? 13.448 -39.048 38.658 1.00 27.02 246 LEU B O 1
ATOM 4652 N N . SER B 1 247 ? 15.392 -38.586 39.680 1.00 27.35 247 SER B N 1
ATOM 4653 C CA . SER B 1 247 ? 16.005 -39.862 39.333 1.00 27.79 247 SER B CA 1
ATOM 4654 C C . SER B 1 247 ? 15.348 -41.036 40.055 1.00 28.04 247 SER B C 1
ATOM 4655 O O . SER B 1 247 ? 15.609 -42.196 39.739 1.00 26.56 247 SER B O 1
ATOM 4658 N N . ALA B 1 248 ? 14.510 -40.741 41.040 1.00 26.70 248 ALA B N 1
ATOM 4659 C CA . ALA B 1 248 ? 13.855 -41.805 41.784 1.00 28.61 248 ALA B CA 1
ATOM 4660 C C . ALA B 1 248 ? 12.578 -42.269 41.090 1.00 29.42 248 ALA B C 1
ATOM 4661 O O . ALA B 1 248 ? 12.026 -43.307 41.445 1.00 31.25 248 ALA B O 1
ATOM 4663 N N . ILE B 1 249 ? 12.119 -41.511 40.095 1.00 26.86 249 ILE B N 1
ATOM 4664 C CA . ILE B 1 249 ? 10.887 -41.861 39.391 1.00 30.84 249 ILE B CA 1
ATOM 4665 C C . ILE B 1 249 ? 11.074 -42.104 37.896 1.00 27.47 249 ILE B C 1
ATOM 4666 O O . ILE B 1 249 ? 10.178 -42.601 37.233 1.00 29.21 249 ILE B O 1
ATOM 4671 N N . ILE B 1 250 ? 12.236 -41.757 37.365 1.00 32.30 250 ILE B N 1
ATOM 4672 C CA . ILE B 1 250 ? 12.475 -41.891 35.934 1.00 31.04 250 ILE B CA 1
ATOM 4673 C C . ILE B 1 250 ? 12.648 -43.338 35.487 1.00 33.89 250 ILE B C 1
ATOM 4674 O O . ILE B 1 250 ? 12.007 -43.778 34.537 1.00 37.66 250 ILE B O 1
ATOM 4679 N N . PRO B 1 251 ? 13.522 -44.080 36.177 1.00 34.68 251 PRO B N 1
ATOM 4680 C CA . PRO B 1 251 ? 13.940 -45.430 35.815 1.00 34.82 251 PRO B CA 1
ATOM 4681 C C . PRO B 1 251 ? 12.838 -46.381 35.331 1.00 41.50 251 PRO B C 1
ATOM 4682 O O . PRO B 1 251 ? 13.067 -47.144 34.400 1.00 46.47 251 PRO B O 1
ATOM 4686 N N . HIS B 1 252 ? 11.660 -46.369 35.935 1.00 43.10 252 HIS B N 1
ATOM 4687 C CA . HIS B 1 252 ? 10.675 -47.368 35.522 1.00 51.42 252 HIS B CA 1
ATOM 4688 C C . HIS B 1 252 ? 9.547 -46.847 34.622 1.00 47.08 252 HIS B C 1
ATOM 4689 O O . HIS B 1 252 ? 8.497 -47.474 34.509 1.00 44.57 252 HIS B O 1
ATOM 4696 N N . ILE B 1 253 ? 9.785 -45.724 33.954 1.00 37.49 253 ILE B N 1
ATOM 4697 C CA . ILE B 1 253 ? 8.783 -45.136 33.070 1.00 32.91 253 ILE B CA 1
ATOM 4698 C C . ILE B 1 253 ? 8.947 -45.597 31.631 1.00 30.72 253 ILE B C 1
ATOM 4699 O O . ILE B 1 253 ? 9.968 -45.337 30.999 1.00 36.43 253 ILE B O 1
ATOM 4704 N N . SER B 1 254 ? 7.937 -46.294 31.121 1.00 30.10 254 SER B N 1
ATOM 4705 C CA . SER B 1 254 ? 7.932 -46.744 29.735 1.00 28.47 254 SER B CA 1
ATOM 4706 C C . SER B 1 254 ? 6.597 -46.373 29.102 1.00 29.69 254 SER B C 1
ATOM 4707 O O . SER B 1 254 ? 5.765 -45.734 29.749 1.00 28.89 254 SER B O 1
ATOM 4710 N N . THR B 1 255 ? 6.393 -46.758 27.844 1.00 25.52 255 THR B N 1
ATOM 4711 C CA . THR B 1 255 ? 5.129 -46.476 27.171 1.00 28.23 255 THR B CA 1
ATOM 4712 C C . THR B 1 255 ? 3.979 -47.146 27.913 1.00 29.97 255 THR B C 1
ATOM 4713 O O . THR B 1 255 ? 2.854 -46.654 27.910 1.00 31.21 255 THR B O 1
ATOM 4717 N N . LYS B 1 256 ? 4.269 -48.273 28.550 1.00 31.84 256 LYS B N 1
ATOM 4718 C CA . LYS B 1 256 ? 3.272 -48.955 29.361 1.00 32.09 256 LYS B CA 1
ATOM 4719 C C . LYS B 1 256 ? 2.849 -48.057 30.520 1.00 32.44 256 LYS B C 1
ATOM 4720 O O . LYS B 1 256 ? 1.666 -47.948 30.830 1.00 33.14 256 LYS B O 1
ATOM 4723 N N . THR B 1 257 ? 3.820 -47.409 31.159 1.00 31.64 257 THR B N 1
ATOM 4724 C CA . THR B 1 257 ? 3.512 -46.485 32.245 1.00 31.32 257 THR B CA 1
ATOM 4725 C C . THR B 1 257 ? 2.662 -45.323 31.738 1.00 30.13 257 THR B C 1
ATOM 4726 O O . THR B 1 257 ? 1.702 -44.907 32.386 1.00 26.99 257 THR 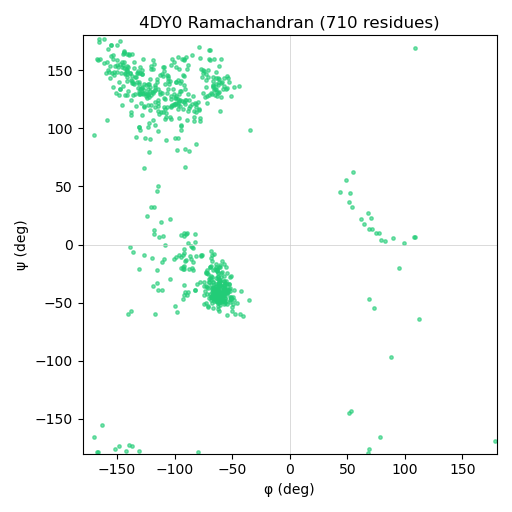B O 1
ATOM 4730 N N . ILE B 1 258 ? 3.030 -44.797 30.576 1.00 28.34 258 ILE B N 1
ATOM 4731 C CA . ILE B 1 258 ? 2.290 -43.699 29.975 1.00 32.11 258 ILE B CA 1
ATOM 4732 C C . ILE B 1 258 ? 0.859 -44.136 29.688 1.00 33.99 258 ILE B C 1
ATOM 4733 O O . ILE B 1 258 ? -0.091 -43.417 30.008 1.00 34.16 258 ILE B O 1
ATOM 4738 N N . ASP B 1 259 ? 0.711 -45.320 29.095 1.00 31.59 259 ASP B N 1
ATOM 4739 C CA . ASP B 1 259 ? -0.608 -45.920 28.907 1.00 35.17 259 ASP B CA 1
ATOM 4740 C C . ASP B 1 259 ? -1.352 -45.896 30.232 1.00 34.43 259 ASP B C 1
ATOM 4741 O O . ASP B 1 259 ? -2.470 -45.397 30.328 1.00 40.01 259 ASP B O 1
ATOM 4746 N N . SER B 1 260 ? -0.715 -46.451 31.255 1.00 34.64 260 SER B N 1
ATOM 4747 C CA . SER B 1 260 ? -1.288 -46.513 32.591 1.00 35.69 260 SER B CA 1
ATOM 4748 C C . SER B 1 260 ? -1.838 -45.161 33.052 1.00 35.45 260 SER B C 1
ATOM 4749 O O . SER B 1 260 ? -2.887 -45.101 33.689 1.00 37.57 260 SER B O 1
ATOM 4752 N N . TRP B 1 261 ? -1.138 -44.076 32.733 1.00 32.87 261 TRP B N 1
ATOM 4753 C CA . TRP B 1 261 ? -1.585 -42.760 33.172 1.00 32.01 261 TRP B CA 1
ATOM 4754 C C . TRP B 1 261 ? -2.963 -42.423 32.607 1.00 40.99 261 TRP B C 1
ATOM 4755 O O . TRP B 1 261 ? -3.750 -41.733 33.254 1.00 42.44 261 TRP B O 1
ATOM 4766 N N . MET B 1 262 ? -3.248 -42.907 31.401 1.00 39.12 262 MET B N 1
ATOM 4767 C CA . MET B 1 262 ? -4.532 -42.625 30.754 1.00 50.46 262 MET B CA 1
ATOM 4768 C C . MET B 1 262 ? -5.733 -43.168 31.537 1.00 45.27 262 MET B C 1
ATOM 4769 O O . MET B 1 262 ? -6.831 -42.628 31.444 1.00 54.08 262 MET B O 1
ATOM 4774 N N . SER B 1 263 ? -5.528 -44.229 32.309 1.00 43.77 263 SER B N 1
ATOM 4775 C CA . SER B 1 263 ? -6.619 -44.814 33.086 1.00 42.94 263 SER B CA 1
ATOM 4776 C C . SER B 1 263 ? -6.647 -44.266 34.509 1.00 44.34 263 SER B C 1
ATOM 4777 O O . SER B 1 263 ? -7.395 -44.750 35.362 1.00 40.59 263 SER B O 1
ATOM 4779 N N . ILE B 1 264 ? -5.824 -43.254 34.763 1.00 42.67 264 ILE B N 1
ATOM 4780 C CA . ILE B 1 264 ? -5.764 -42.637 36.081 1.00 41.46 264 ILE B CA 1
ATOM 4781 C C . ILE B 1 264 ? -6.147 -41.159 36.012 1.00 46.42 264 ILE B C 1
ATOM 4782 O O . ILE B 1 264 ? -6.773 -40.628 36.932 1.00 40.53 264 ILE B O 1
ATOM 4787 N N . MET B 1 265 ? -5.764 -40.501 34.919 1.00 43.09 265 MET B N 1
ATOM 4788 C CA . MET B 1 265 ? -6.056 -39.085 34.727 1.00 35.21 265 MET B CA 1
ATOM 4789 C C . MET B 1 265 ? -7.547 -38.849 34.572 1.00 34.54 265 MET B C 1
ATOM 4790 O O . MET B 1 265 ? -8.245 -39.633 33.930 1.00 35.66 265 MET B O 1
ATOM 4795 N N . VAL B 1 266 ? -8.026 -37.766 35.171 1.00 26.53 266 VAL B N 1
ATOM 4796 C CA . VAL B 1 266 ? -9.387 -37.309 34.959 1.00 25.14 266 VAL B CA 1
ATOM 4797 C C . VAL B 1 266 ? -9.346 -35.795 34.921 1.00 24.06 266 VAL B C 1
ATOM 4798 O O . VAL B 1 266 ? -8.470 -35.179 35.537 1.00 22.58 266 VAL B O 1
ATOM 4802 N N . PRO B 1 267 ? -10.241 -35.179 34.216 1.00 23.65 267 PRO B N 1
ATOM 4803 C CA . PRO B 1 267 ? -10.277 -33.744 34.166 1.00 24.62 267 PRO B CA 1
ATOM 4804 C C . PRO B 1 267 ? -10.587 -33.072 35.507 1.00 27.50 267 PRO B C 1
ATOM 4805 O O . PRO B 1 267 ? -11.387 -33.531 36.251 1.00 26.63 267 PRO B O 1
ATOM 4809 N N . LYS B 1 268 ? -9.875 -32.011 35.790 1.00 26.70 268 LYS B N 1
ATOM 4810 C CA . LYS B 1 268 ? -10.066 -31.176 36.923 1.00 28.82 268 LYS B CA 1
ATOM 4811 C C . LYS B 1 268 ? -9.672 -29.766 36.639 1.00 29.13 268 LYS B C 1
ATOM 4812 O O . LYS B 1 268 ? -8.850 -29.492 35.843 1.00 26.86 268 LYS B O 1
ATOM 4818 N N . ARG B 1 269 ? -10.272 -28.891 37.391 1.00 30.95 269 ARG B N 1
ATOM 4819 C CA . ARG B 1 269 ? -9.955 -27.514 37.401 1.00 34.19 269 ARG B CA 1
ATOM 4820 C C . ARG B 1 269 ? -8.816 -27.283 38.318 1.00 32.02 269 ARG B C 1
ATOM 4821 O O . ARG B 1 269 ? -8.880 -27.541 39.442 1.00 32.17 269 ARG B O 1
ATOM 4829 N N . VAL B 1 270 ? -7.769 -26.744 37.784 1.00 29.85 270 VAL B N 1
ATOM 4830 C CA . VAL B 1 270 ? -6.545 -26.543 38.541 1.00 32.64 270 VAL B CA 1
ATOM 4831 C C . VAL B 1 270 ? -5.823 -25.286 38.083 1.00 32.49 270 VAL B C 1
ATOM 4832 O O . VAL B 1 270 ? -5.901 -24.908 36.913 1.00 28.97 270 VAL B O 1
ATOM 4836 N N . GLN B 1 271 ? -5.149 -24.629 39.025 1.00 32.19 271 GLN B N 1
ATOM 4837 C CA . GLN B 1 271 ? -4.214 -23.563 38.705 1.00 31.24 271 GLN B CA 1
ATOM 4838 C C . GLN B 1 271 ? -2.927 -24.203 38.229 1.00 28.22 271 GLN B C 1
ATOM 4839 O O . GLN B 1 271 ? -2.180 -24.771 39.027 1.00 26.93 271 GLN B O 1
ATOM 4845 N N . VAL B 1 272 ? -2.678 -24.131 36.929 1.00 27.27 272 VAL B N 1
ATOM 4846 C CA . VAL B 1 272 ? -1.445 -24.659 36.377 1.00 28.35 272 VAL B CA 1
ATOM 4847 C C . VAL B 1 272 ? -0.396 -23.567 36.351 1.00 29.60 272 VAL B C 1
ATOM 4848 O O . VAL B 1 272 ? -0.673 -22.441 35.941 1.00 30.25 272 VAL B O 1
ATOM 4852 N N . ILE B 1 273 ? 0.803 -23.908 36.809 1.00 28.93 273 ILE B N 1
ATOM 4853 C CA . ILE B 1 273 ? 1.937 -23.000 36.772 1.00 30.19 273 ILE B CA 1
ATOM 4854 C C . ILE B 1 273 ? 3.181 -23.766 36.343 1.00 29.49 273 ILE B C 1
ATOM 4855 O O . ILE B 1 273 ? 3.640 -24.664 37.046 1.00 29.73 273 ILE B O 1
ATOM 4860 N N . LEU B 1 274 ? 3.713 -23.428 35.176 1.00 28.16 274 LEU B N 1
ATOM 4861 C CA . LEU B 1 274 ? 4.908 -24.097 34.691 1.00 29.85 274 LEU B CA 1
ATOM 4862 C C . LEU B 1 274 ? 5.860 -23.125 34.014 1.00 29.16 274 LEU B C 1
ATOM 4863 O O . LEU B 1 274 ? 5.444 -22.097 33.480 1.00 29.72 274 LEU B O 1
ATOM 4868 N N . PRO B 1 275 ? 7.154 -23.455 34.034 1.00 31.60 275 PRO B N 1
ATOM 4869 C CA . PRO B 1 275 ? 8.157 -22.579 33.452 1.00 30.14 275 PRO B CA 1
ATOM 4870 C C . PRO B 1 275 ? 7.913 -22.307 31.973 1.00 29.78 275 PRO B C 1
ATOM 4871 O O . PRO B 1 275 ? 7.514 -23.202 31.227 1.00 31.32 275 PRO B O 1
ATOM 4875 N N . LYS B 1 276 ? 8.140 -21.066 31.564 1.00 32.69 276 LYS B N 1
ATOM 4876 C CA . LYS B 1 276 ? 8.210 -20.733 30.156 1.00 30.19 276 LYS B CA 1
ATOM 4877 C C . LYS B 1 276 ? 9.651 -20.946 29.740 1.00 30.36 276 LYS B C 1
ATOM 4878 O O . LYS B 1 276 ? 10.556 -20.297 30.261 1.00 34.80 276 LYS B O 1
ATOM 4884 N N . PHE B 1 277 ? 9.881 -21.869 28.818 1.00 29.17 277 PHE B N 1
ATOM 4885 C CA . PHE B 1 277 ? 11.249 -22.232 28.491 1.00 28.84 277 PHE B CA 1
ATOM 4886 C C . PHE B 1 277 ? 11.399 -22.795 27.091 1.00 29.73 277 PHE B C 1
ATOM 4887 O O . PHE B 1 277 ? 10.430 -23.231 26.467 1.00 27.69 277 PHE B O 1
ATOM 4895 N N . THR B 1 278 ? 12.638 -22.789 26.614 1.00 27.44 278 THR B N 1
ATOM 4896 C CA . THR B 1 278 ? 12.984 -23.423 25.366 1.00 27.89 278 THR B CA 1
ATOM 4897 C C . THR B 1 278 ? 14.110 -24.390 25.670 1.00 29.52 278 THR B C 1
ATOM 4898 O O . THR B 1 278 ? 15.082 -24.022 26.318 1.00 30.92 278 THR B O 1
ATOM 4902 N N . ALA B 1 279 ? 13.965 -25.634 25.228 1.00 29.25 279 ALA B N 1
ATOM 4903 C CA . ALA B 1 279 ? 14.983 -26.650 25.472 1.00 30.05 279 ALA B CA 1
ATOM 4904 C C . ALA B 1 279 ? 15.532 -27.208 24.166 1.00 29.91 279 ALA B C 1
ATOM 4905 O O . ALA B 1 279 ? 14.783 -27.625 23.282 1.00 33.83 279 ALA B O 1
ATOM 4907 N N . VAL B 1 280 ? 16.852 -27.205 24.055 1.00 29.43 280 VAL B N 1
ATOM 4908 C CA . VAL B 1 280 ? 17.521 -27.777 22.906 1.00 28.45 280 VAL B CA 1
ATOM 4909 C C . VAL B 1 280 ? 18.655 -28.668 23.397 1.00 27.80 280 VAL B C 1
ATOM 4910 O O . VAL B 1 280 ? 19.343 -28.341 24.361 1.00 27.44 280 VAL B O 1
ATOM 4914 N N . ALA B 1 281 ? 18.831 -29.809 22.743 1.00 25.77 281 ALA B N 1
ATOM 4915 C CA . ALA B 1 281 ? 19.833 -30.770 23.165 1.00 22.95 281 ALA B CA 1
ATOM 4916 C C . ALA B 1 281 ? 20.301 -31.615 21.991 1.00 27.00 281 ALA B C 1
ATOM 4917 O O . ALA B 1 281 ? 19.495 -32.088 21.183 1.00 27.19 281 ALA B O 1
ATOM 4919 N N . GLN B 1 282 ? 21.615 -31.791 21.903 1.00 24.75 282 GLN B N 1
ATOM 4920 C CA . GLN B 1 282 ? 22.205 -32.661 20.911 1.00 23.18 282 GLN B CA 1
ATOM 4921 C C . GLN B 1 282 ? 22.826 -33.852 21.622 1.00 23.33 282 GLN B C 1
ATOM 4922 O O . GLN B 1 282 ? 23.549 -33.696 22.601 1.00 24.01 282 GLN B O 1
ATOM 4928 N N . THR B 1 283 ? 22.519 -35.044 21.133 1.00 23.70 283 THR B N 1
ATOM 4929 C CA . THR B 1 283 ? 22.992 -36.263 21.748 1.00 25.06 283 THR B CA 1
ATOM 4930 C C . THR B 1 283 ? 23.770 -37.100 20.758 1.00 27.46 283 THR B C 1
ATOM 4931 O O . THR B 1 283 ? 23.307 -37.358 19.642 1.00 27.92 283 THR B O 1
ATOM 4935 N N . ASP B 1 284 ? 24.961 -37.515 21.167 1.00 27.89 284 ASP B N 1
ATOM 4936 C CA . ASP B 1 284 ? 25.688 -38.533 20.435 1.00 28.37 284 ASP B CA 1
ATOM 4937 C C . ASP B 1 284 ? 25.155 -39.882 20.903 1.00 24.54 284 ASP B C 1
ATOM 4938 O O . ASP B 1 284 ? 25.302 -40.242 22.069 1.00 25.08 284 ASP B O 1
ATOM 4943 N N . LEU B 1 285 ? 24.519 -40.619 20.002 1.00 24.56 285 LEU B N 1
ATOM 4944 C CA . LEU B 1 285 ? 23.803 -41.831 20.398 1.00 25.65 285 LEU B CA 1
ATOM 4945 C C . LEU B 1 285 ? 24.690 -43.073 20.485 1.00 23.69 285 LEU B C 1
ATOM 4946 O O . LEU B 1 285 ? 24.227 -44.147 20.867 1.00 23.61 285 LEU B O 1
ATOM 4951 N N . LYS B 1 286 ? 25.964 -42.919 20.149 1.00 23.96 286 LYS B N 1
ATOM 4952 C CA . LYS B 1 286 ? 26.855 -44.065 20.003 1.00 27.29 286 LYS B CA 1
ATOM 4953 C C . LYS B 1 286 ? 26.901 -44.981 21.228 1.00 26.65 286 LYS B C 1
ATOM 4954 O O . LYS B 1 286 ? 26.566 -46.166 21.131 1.00 29.65 286 LYS B O 1
ATOM 4960 N N . GLU B 1 287 ? 27.312 -44.437 22.372 1.00 24.94 287 GLU B N 1
ATOM 4961 C CA . GLU B 1 287 ? 27.502 -45.247 23.577 1.00 27.51 287 GLU B CA 1
ATOM 4962 C C . GLU B 1 287 ? 26.215 -45.902 24.077 1.00 26.76 287 GLU B C 1
ATOM 4963 O O . GLU B 1 287 ? 26.205 -47.095 24.381 1.00 29.36 287 GLU B O 1
ATOM 4969 N N . PRO B 1 288 ? 25.129 -45.122 24.184 1.00 23.18 288 PRO B N 1
ATOM 4970 C CA . PRO B 1 288 ? 23.867 -45.713 24.623 1.00 22.21 288 PRO B CA 1
ATOM 4971 C C . PRO B 1 288 ? 23.482 -46.902 23.752 1.00 23.25 288 PRO B C 1
ATOM 4972 O O . PRO B 1 288 ? 23.044 -47.932 24.267 1.00 27.96 288 PRO B O 1
ATOM 4976 N N . LEU B 1 289 ? 23.662 -46.767 22.442 1.00 21.45 289 LEU B N 1
ATOM 4977 C CA . LEU B 1 289 ? 23.345 -47.849 21.520 1.00 23.40 289 LEU B CA 1
ATOM 4978 C C . LEU B 1 289 ? 24.230 -49.080 21.738 1.00 23.60 289 LEU B C 1
ATOM 4979 O O . LEU B 1 289 ? 23.751 -50.214 21.672 1.00 25.16 289 LEU B O 1
ATOM 4984 N N . LYS B 1 290 ? 25.514 -48.861 22.005 1.00 24.93 290 LYS B N 1
ATOM 4985 C CA . LYS B 1 290 ? 26.410 -49.975 22.325 1.00 26.85 290 LYS B CA 1
ATOM 4986 C C . LYS B 1 290 ? 25.905 -50.760 23.529 1.00 25.67 290 LYS B C 1
ATOM 4987 O O . LYS B 1 290 ? 25.901 -51.990 23.524 1.00 27.73 290 LYS B O 1
ATOM 4993 N N . VAL B 1 291 ? 25.485 -50.036 24.561 1.00 25.25 291 VAL B N 1
ATOM 4994 C CA . VAL B 1 291 ? 24.983 -50.651 25.782 1.00 26.04 291 VAL B CA 1
ATOM 4995 C C . VAL B 1 291 ? 23.760 -51.513 25.491 1.00 27.61 291 VAL B C 1
ATOM 4996 O O . VAL B 1 291 ? 23.530 -52.531 26.150 1.00 28.68 291 VAL B O 1
ATOM 5000 N N . LEU B 1 292 ? 22.982 -51.111 24.492 1.00 27.81 292 LEU B N 1
ATOM 5001 C CA . LEU B 1 292 ? 21.787 -51.860 24.110 1.00 26.83 292 LEU B CA 1
ATOM 5002 C C . LEU B 1 292 ? 22.115 -53.127 23.330 1.00 25.15 292 LEU B C 1
ATOM 5003 O O . LEU B 1 292 ? 21.240 -53.960 23.090 1.00 28.42 292 LEU B O 1
ATOM 5008 N N . GLY B 1 293 ? 23.378 -53.273 22.943 1.00 23.05 293 GLY B N 1
ATOM 5009 C CA . GLY B 1 293 ? 23.831 -54.473 22.258 1.00 21.87 293 GLY B CA 1
ATOM 5010 C C . GLY B 1 293 ? 24.136 -54.246 20.788 1.00 22.88 293 GLY B C 1
ATOM 5011 O O . GLY B 1 293 ? 24.422 -55.192 20.060 1.00 22.34 293 GLY B O 1
ATOM 5012 N N . ILE B 1 294 ? 24.078 -52.991 20.347 1.00 23.05 294 ILE B N 1
ATOM 5013 C CA . ILE B 1 294 ? 24.376 -52.662 18.954 1.00 24.52 294 ILE B CA 1
ATOM 5014 C C . ILE B 1 294 ? 25.799 -52.129 18.821 1.00 26.10 294 ILE B C 1
ATOM 5015 O O . ILE B 1 294 ? 26.024 -50.933 18.948 1.0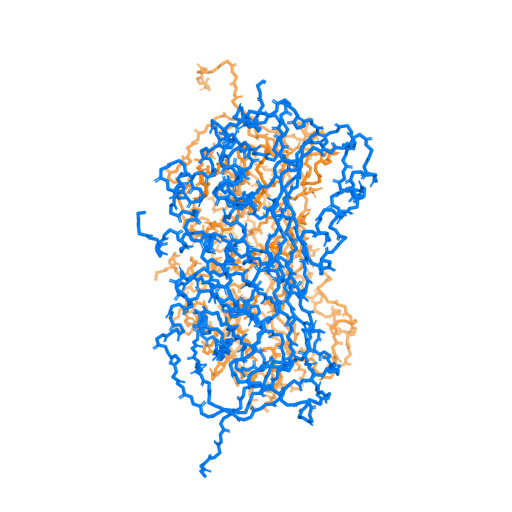0 27.99 294 ILE B O 1
ATOM 5020 N N . THR B 1 295 ? 26.753 -53.015 18.554 1.00 26.93 295 THR B N 1
ATOM 5021 C CA . THR B 1 295 ? 28.168 -52.644 18.606 1.00 24.70 295 THR B CA 1
ATOM 5022 C C . THR B 1 295 ? 28.894 -52.701 17.262 1.00 24.60 295 THR B C 1
ATOM 5023 O O . THR B 1 295 ? 29.733 -51.854 16.978 1.00 25.06 295 THR B O 1
ATOM 5027 N N . ASP B 1 296 ? 28.588 -53.702 16.445 1.00 21.52 296 ASP B N 1
ATOM 5028 C CA . ASP B 1 296 ? 29.296 -53.871 15.177 1.00 21.09 296 ASP B CA 1
ATOM 5029 C C . ASP B 1 296 ? 29.335 -52.595 14.328 1.00 20.40 296 ASP B C 1
ATOM 5030 O O . ASP B 1 296 ? 30.377 -52.234 13.788 1.00 22.69 296 ASP B O 1
ATOM 5035 N N . MET B 1 297 ? 28.199 -51.918 14.202 1.00 18.40 297 MET B N 1
ATOM 5036 C CA . MET B 1 297 ? 28.091 -50.810 13.257 1.00 19.87 297 MET B CA 1
ATOM 5037 C C . MET B 1 297 ? 29.054 -49.656 13.516 1.00 20.38 297 MET B C 1
ATOM 5038 O O . MET B 1 297 ? 29.276 -48.836 12.632 1.00 21.12 297 MET B O 1
ATOM 5043 N N . PHE B 1 298 ? 29.621 -49.588 14.716 1.00 21.17 298 PHE B N 1
ATOM 5044 C CA . PHE B 1 298 ? 30.551 -48.513 15.047 1.00 23.06 298 PHE B CA 1
ATOM 5045 C C . PHE B 1 298 ? 31.986 -48.942 14.804 1.00 23.28 298 PHE B C 1
ATOM 5046 O O . PHE B 1 298 ? 32.899 -48.121 14.837 1.00 24.56 298 PHE B O 1
ATOM 5054 N N . ASP B 1 299 ? 32.177 -50.235 14.565 1.00 23.73 299 ASP B N 1
ATOM 5055 C CA . ASP B 1 299 ? 33.507 -50.797 14.376 1.00 25.58 299 ASP B CA 1
ATOM 5056 C C . ASP B 1 299 ? 33.892 -50.752 12.901 1.00 25.67 299 ASP B C 1
ATOM 5057 O O . ASP B 1 299 ? 33.171 -51.271 12.048 1.00 25.17 299 ASP B O 1
ATOM 5062 N N . SER B 1 300 ? 35.028 -50.132 12.598 1.00 23.40 300 SER B N 1
ATOM 5063 C CA . SER B 1 300 ? 35.407 -49.936 11.203 1.00 28.89 300 SER B CA 1
ATOM 5064 C C . SER B 1 300 ? 35.630 -51.243 10.425 1.00 29.87 300 SER B C 1
ATOM 5065 O O . SER B 1 300 ? 35.340 -51.306 9.232 1.00 33.04 300 SER B O 1
ATOM 5068 N N . SER B 1 301 ? 36.122 -52.288 11.085 1.00 26.22 301 SER B N 1
ATOM 5069 C CA . SER B 1 301 ? 36.301 -53.575 10.390 1.00 31.39 301 SER B CA 1
ATOM 5070 C C . SER B 1 301 ? 35.110 -54.540 10.495 1.00 30.73 301 SER B C 1
ATOM 5071 O O . SER B 1 301 ? 34.820 -55.257 9.540 1.00 36.09 301 SER B O 1
ATOM 5074 N N . LYS B 1 302 ? 34.416 -54.546 11.632 1.00 26.95 302 LYS B N 1
ATOM 5075 C CA . LYS B 1 302 ? 33.298 -55.474 11.844 1.00 25.27 302 LYS B CA 1
ATOM 5076 C C . LYS B 1 302 ? 31.952 -55.016 11.275 1.00 24.57 302 LYS B C 1
ATOM 5077 O O . LYS B 1 302 ? 31.061 -55.836 11.041 1.00 25.30 302 LYS B O 1
ATOM 5083 N N . ALA B 1 303 ? 31.797 -53.714 11.058 1.00 22.45 303 ALA B N 1
ATOM 5084 C CA . ALA B 1 303 ? 30.540 -53.182 10.544 1.00 21.73 303 ALA B CA 1
ATOM 5085 C C . ALA B 1 303 ? 30.235 -53.752 9.166 1.00 22.99 303 ALA B C 1
ATOM 5086 O O . ALA B 1 303 ? 31.129 -53.911 8.338 1.00 24.94 303 ALA B O 1
ATOM 5088 N N . ASN B 1 304 ? 28.967 -54.063 8.929 1.00 21.97 304 ASN B N 1
ATOM 5089 C CA . ASN B 1 304 ? 28.539 -54.609 7.650 1.00 21.54 304 ASN B CA 1
ATOM 5090 C C . ASN B 1 304 ? 27.344 -53.845 7.110 1.00 22.30 304 ASN B C 1
ATOM 5091 O O . ASN B 1 304 ? 26.203 -54.086 7.518 1.00 24.86 304 ASN B O 1
ATOM 5096 N N . PHE B 1 305 ? 27.608 -52.915 6.201 1.00 21.88 305 PHE B N 1
ATOM 5097 C CA . PHE B 1 305 ? 26.540 -52.185 5.537 1.00 22.54 305 PHE B CA 1
ATOM 5098 C C . PHE B 1 305 ? 26.525 -52.502 4.043 1.00 26.46 305 PHE B C 1
ATOM 5099 O O . PHE B 1 305 ? 26.409 -51.607 3.201 1.00 28.73 305 PHE B O 1
ATOM 5107 N N . ALA B 1 306 ? 26.631 -53.791 3.734 1.00 24.34 306 ALA B N 1
ATOM 5108 C CA . ALA B 1 306 ? 26.670 -54.270 2.359 1.00 28.17 306 ALA B CA 1
ATOM 5109 C C . ALA B 1 306 ? 25.521 -53.729 1.519 1.00 28.77 306 ALA B C 1
ATOM 5110 O O . ALA B 1 306 ? 25.652 -53.600 0.308 1.00 30.88 306 ALA B O 1
ATOM 5112 N N . LYS B 1 307 ? 24.397 -53.422 2.159 1.00 28.48 307 LYS B N 1
ATOM 5113 C CA . LYS B 1 307 ? 23.213 -52.976 1.426 1.00 30.00 307 LYS B CA 1
ATOM 5114 C C . LYS B 1 307 ? 23.201 -51.477 1.148 1.00 31.81 307 LYS B C 1
ATOM 5115 O O . LYS B 1 307 ? 22.287 -50.968 0.502 1.00 33.30 307 LYS B O 1
ATOM 5119 N N . ILE B 1 308 ? 24.188 -50.763 1.601 1.00 31.37 308 ILE B N 1
ATOM 5120 C CA . ILE B 1 308 ? 24.260 -49.383 1.278 1.00 31.40 308 ILE B CA 1
ATOM 5121 C C . ILE B 1 308 ? 25.087 -49.183 0.051 1.00 35.14 308 ILE B C 1
ATOM 5122 O O . ILE B 1 308 ? 24.771 -48.440 -0.804 1.00 36.81 308 ILE B O 1
ATOM 5127 N N . THR B 1 309 ? 26.212 -49.811 -0.001 1.00 39.76 309 THR B N 1
ATOM 5128 C CA . THR B 1 309 ? 27.106 -49.505 -1.045 1.00 51.06 309 THR B CA 1
ATOM 5129 C C . THR B 1 309 ? 27.024 -50.507 -2.197 1.00 69.60 309 THR B C 1
ATOM 5130 O O . THR B 1 309 ? 27.238 -51.672 -2.007 1.00 75.11 309 THR B O 1
ATOM 5134 N N . THR B 1 310 ? 26.735 -50.038 -3.402 1.00 75.59 310 THR B N 1
ATOM 5135 C CA . THR B 1 310 ? 26.712 -50.912 -4.546 1.00 81.77 310 THR B CA 1
ATOM 5136 C C . THR B 1 310 ? 28.138 -51.355 -4.555 1.00 83.19 310 THR B C 1
ATOM 5137 O O . THR B 1 310 ? 29.037 -50.555 -4.481 1.00 75.97 310 THR B O 1
ATOM 5141 N N . GLY B 1 311 ? 28.378 -52.633 -4.637 1.00 87.84 311 GLY B N 1
ATOM 5142 C CA . GLY B 1 311 ? 29.744 -53.045 -4.488 1.00 94.17 311 GLY B CA 1
ATOM 5143 C C . GLY B 1 311 ? 30.245 -53.089 -3.058 1.00 90.72 311 GLY B C 1
ATOM 5144 O O . GLY B 1 311 ? 29.507 -53.087 -2.084 1.00 103.12 311 GLY B O 1
ATOM 5145 N N . SER B 1 312 ? 31.534 -53.168 -2.914 1.00 86.31 312 SER B N 1
ATOM 5146 C CA . SER B 1 312 ? 32.050 -53.334 -1.593 1.00 91.97 312 SER B CA 1
ATOM 5147 C C . SER B 1 312 ? 32.986 -52.235 -1.241 1.00 95.95 312 SER B C 1
ATOM 5148 O O . SER B 1 312 ? 33.885 -51.919 -1.943 1.00 88.69 312 SER B O 1
ATOM 5150 N N . GLU B 1 313 ? 32.735 -51.613 -0.130 1.00 102.04 313 GLU B N 1
ATOM 5151 C CA . GLU B 1 313 ? 33.595 -50.583 0.363 1.00 87.52 313 GLU B CA 1
ATOM 5152 C C . GLU B 1 313 ? 33.317 -50.812 1.800 1.00 72.10 313 GLU B C 1
ATOM 5153 O O . GLU B 1 313 ? 32.253 -51.246 2.151 1.00 53.89 313 GLU B O 1
ATOM 5155 N N . ASN B 1 314 ? 34.300 -50.561 2.618 1.00 64.09 314 ASN B N 1
ATOM 5156 C CA . ASN B 1 314 ? 34.113 -50.687 4.007 1.00 53.68 314 ASN B CA 1
ATOM 5157 C C . ASN B 1 314 ? 33.462 -49.422 4.521 1.00 50.03 314 ASN B C 1
ATOM 5158 O O . ASN B 1 314 ? 33.937 -48.358 4.392 1.00 53.64 314 ASN B O 1
ATOM 5163 N N . LEU B 1 315 ? 32.340 -49.603 5.112 1.00 37.79 315 LEU B N 1
ATOM 5164 C CA . LEU B 1 315 ? 31.526 -48.555 5.706 1.00 31.14 315 LEU B CA 1
ATOM 5165 C C . LEU B 1 315 ? 31.178 -48.867 7.155 1.00 30.03 315 LEU B C 1
ATOM 5166 O O . LEU B 1 315 ? 30.850 -50.004 7.486 1.00 28.02 315 LEU B O 1
ATOM 5171 N N . HIS B 1 316 ? 31.245 -47.851 8.014 1.00 27.08 316 HIS B N 1
ATOM 5172 C CA . HIS B 1 316 ? 30.744 -47.961 9.384 1.00 25.43 316 HIS B CA 1
ATOM 5173 C C . HIS B 1 316 ? 30.120 -46.636 9.822 1.00 25.47 316 HIS B C 1
ATOM 5174 O O . HIS B 1 316 ? 30.300 -45.617 9.159 1.00 28.05 316 HIS B O 1
ATOM 5181 N N . VAL B 1 317 ? 29.383 -46.650 10.929 1.00 23.34 317 VAL B N 1
ATOM 5182 C CA . VAL B 1 317 ? 28.812 -45.418 11.481 1.00 23.74 317 VAL B CA 1
ATOM 5183 C C . VAL B 1 317 ? 29.857 -44.596 12.242 1.00 23.12 317 VAL B C 1
ATOM 5184 O O . VAL B 1 317 ? 30.283 -44.983 13.329 1.00 24.85 317 VAL B O 1
ATOM 5188 N N . SER B 1 318 ? 30.257 -43.463 11.667 1.00 26.27 318 SER B N 1
ATOM 5189 C CA . SER B 1 318 ? 31.248 -42.569 12.278 1.00 25.31 318 SER B CA 1
ATOM 5190 C C . SER B 1 318 ? 30.612 -41.641 13.310 1.00 27.22 318 SER B C 1
ATOM 5191 O O . SER B 1 318 ? 31.198 -41.347 14.356 1.00 25.51 318 SER B O 1
ATOM 5194 N N . HIS B 1 319 ? 29.415 -41.166 12.994 1.00 25.77 319 HIS B N 1
ATOM 5195 C CA . HIS B 1 319 ? 28.700 -40.249 13.865 1.00 27.13 319 HIS B CA 1
ATOM 5196 C C . HIS B 1 319 ? 27.212 -40.489 13.742 1.00 25.33 319 HIS B C 1
ATOM 5197 O O . HIS B 1 319 ? 26.677 -40.622 12.640 1.00 26.14 319 HIS B O 1
ATOM 5204 N N . ILE B 1 320 ? 26.546 -40.549 14.883 1.00 25.25 320 ILE B N 1
ATOM 5205 C CA . ILE B 1 320 ? 25.112 -40.747 14.912 1.00 25.66 320 ILE B CA 1
ATOM 5206 C C . ILE B 1 320 ? 24.553 -39.821 15.973 1.00 25.74 320 ILE B C 1
ATOM 5207 O O . ILE B 1 320 ? 24.809 -39.990 17.169 1.00 26.66 320 ILE B O 1
ATOM 5212 N N . LEU B 1 321 ? 23.818 -38.812 15.530 1.00 23.49 321 LEU B N 1
ATOM 5213 C CA . LEU B 1 321 ? 23.400 -37.767 16.443 1.00 29.02 321 LEU B CA 1
ATOM 5214 C C . LEU B 1 321 ? 21.964 -37.306 16.240 1.00 33.07 321 LEU B C 1
ATOM 5215 O O . LEU B 1 321 ? 21.424 -37.320 15.126 1.00 31.17 321 LEU B O 1
ATOM 5220 N N . GLN B 1 322 ? 21.356 -36.914 17.351 1.00 24.93 322 GLN B N 1
ATOM 5221 C CA . GLN B 1 322 ? 20.010 -36.400 17.367 1.00 23.34 322 GLN B CA 1
ATOM 5222 C C . GLN B 1 322 ? 20.052 -35.016 17.983 1.00 24.07 322 GLN B C 1
ATOM 5223 O O . GLN B 1 322 ? 20.766 -34.782 18.957 1.00 22.89 322 GLN B O 1
ATOM 5229 N N . LYS B 1 323 ? 19.302 -34.090 17.407 1.00 22.13 323 LYS B N 1
ATOM 5230 C CA . LYS B 1 323 ? 19.135 -32.797 18.031 1.00 22.94 323 LYS B CA 1
ATOM 5231 C C . LYS B 1 323 ? 17.645 -32.506 18.135 1.00 24.47 323 LYS B C 1
ATOM 5232 O O . LYS B 1 323 ? 16.902 -32.656 17.169 1.00 23.67 323 LYS B O 1
ATOM 5238 N N . ALA B 1 324 ? 17.211 -32.116 19.325 1.00 26.49 324 ALA B N 1
ATOM 5239 C CA . ALA B 1 324 ? 15.805 -31.891 19.582 1.00 24.11 324 ALA B CA 1
ATOM 5240 C C . ALA B 1 324 ? 15.626 -30.520 20.196 1.00 23.93 324 ALA B C 1
ATOM 5241 O O . ALA B 1 324 ? 16.372 -30.129 21.091 1.00 23.78 324 ALA B O 1
ATOM 5243 N N . LYS B 1 325 ? 14.634 -29.787 19.711 1.00 22.73 325 LYS B N 1
ATOM 5244 C CA . LYS B 1 325 ? 14.343 -28.472 20.255 1.00 22.58 325 LYS B CA 1
ATOM 5245 C C . LYS B 1 325 ? 12.840 -28.296 20.435 1.00 22.81 325 LYS B C 1
ATOM 5246 O O . LYS B 1 325 ? 12.058 -28.537 19.511 1.00 24.39 325 LYS B O 1
ATOM 5252 N N . ILE B 1 326 ? 12.438 -27.891 21.635 1.00 22.45 326 ILE B N 1
ATOM 5253 C CA . ILE B 1 326 ? 11.035 -27.607 21.908 1.00 23.56 326 ILE B CA 1
ATOM 5254 C C . ILE B 1 326 ? 10.876 -26.259 22.596 1.00 21.72 326 ILE B C 1
ATOM 5255 O O . ILE B 1 326 ? 11.670 -25.889 23.456 1.00 23.55 326 ILE B O 1
ATOM 5260 N N . GLU B 1 327 ? 9.853 -25.515 22.206 1.00 24.52 327 GLU B N 1
ATOM 5261 C CA . GLU B 1 327 ? 9.550 -24.273 22.889 1.00 27.84 327 GLU B CA 1
ATOM 5262 C C . GLU B 1 327 ? 8.229 -24.390 23.627 1.00 27.39 327 GLU B C 1
ATOM 5263 O O . GLU B 1 327 ? 7.227 -24.818 23.059 1.00 27.16 327 GLU B O 1
ATOM 5269 N N . VAL B 1 328 ? 8.242 -24.028 24.902 1.00 27.65 328 VAL B N 1
ATOM 5270 C CA . VAL B 1 328 ? 7.029 -23.978 25.691 1.00 26.64 328 VAL B CA 1
ATOM 5271 C C . VAL B 1 328 ? 6.711 -22.518 25.980 1.00 29.88 328 VAL B C 1
ATOM 5272 O O . VAL B 1 328 ? 7.465 -21.838 26.682 1.00 27.78 328 VAL B O 1
ATOM 5276 N N . SER B 1 329 ? 5.597 -22.041 25.430 1.00 29.64 329 SER B N 1
ATOM 5277 C CA . SER B 1 329 ? 5.240 -20.628 25.510 1.00 27.00 329 SER B CA 1
ATOM 5278 C C . SER B 1 329 ? 3.742 -20.415 25.753 1.00 25.98 329 SER B C 1
ATOM 5279 O O . SER B 1 329 ? 3.005 -21.375 25.987 1.00 23.16 329 SER B O 1
ATOM 5282 N N . GLU B 1 330 ? 3.301 -19.157 25.684 1.00 24.60 330 GLU B N 1
ATOM 5283 C CA . GLU B 1 330 ? 1.901 -18.789 25.952 1.00 26.19 330 GLU B CA 1
ATOM 5284 C C . GLU B 1 330 ? 0.923 -19.156 24.838 1.00 28.01 330 GLU B C 1
ATOM 5285 O O . GLU B 1 330 ? -0.243 -19.454 25.102 1.00 30.68 330 GLU B O 1
ATOM 5291 N N . ASP B 1 331 ? 1.403 -19.114 23.601 1.00 29.07 331 ASP B N 1
ATOM 5292 C CA . ASP B 1 331 ? 0.550 -19.139 22.412 1.00 32.12 331 ASP B CA 1
ATOM 5293 C C . ASP B 1 331 ? -0.406 -20.320 22.333 1.00 35.50 331 ASP B C 1
ATOM 5294 O O . ASP B 1 331 ? -0.013 -21.470 22.543 1.00 37.76 331 ASP B O 1
ATOM 5299 N N . GLY B 1 332 ? -1.659 -20.022 21.997 1.00 33.20 332 GLY B N 1
ATOM 5300 C CA . GLY B 1 332 ? -2.684 -21.038 21.775 1.00 32.85 332 GLY B CA 1
ATOM 5301 C C . GLY B 1 332 ? -3.944 -20.439 21.169 1.00 39.94 332 GLY B C 1
ATOM 5302 O O . GLY B 1 332 ? -3.935 -19.306 20.689 1.00 34.36 332 GLY B O 1
ATOM 5303 N N . THR B 1 333 ? -5.035 -21.199 21.189 1.00 51.48 333 THR B N 1
ATOM 5304 C CA . THR B 1 333 ? -6.327 -20.699 20.728 1.00 53.40 333 THR B CA 1
ATOM 5305 C C . THR B 1 333 ? -7.107 -20.064 21.877 1.00 60.16 333 THR B C 1
ATOM 5306 O O . THR B 1 333 ? -6.811 -20.313 23.049 1.00 57.94 333 THR B O 1
ATOM 5310 N N . LYS B 1 334 ? -8.104 -19.252 21.532 1.00 73.03 334 LYS B N 1
ATOM 5311 C CA . LYS B 1 334 ? -8.969 -18.609 22.522 1.00 67.92 334 LYS B CA 1
ATOM 5312 C C . LYS B 1 334 ? -10.114 -19.526 22.937 1.00 68.13 334 LYS B C 1
ATOM 5313 O O . LYS B 1 334 ? -9.892 -20.587 23.521 1.00 64.74 334 LYS B O 1
ATOM 5315 N N . ALA B 1 341 ? -20.613 -21.697 33.377 1.00 39.32 341 ALA B N 1
ATOM 5316 C CA . ALA B 1 341 ? -21.169 -22.075 34.674 1.00 48.33 341 ALA B CA 1
ATOM 5317 C C . ALA B 1 341 ? -20.420 -23.254 35.288 1.00 49.37 341 ALA B C 1
ATOM 5318 O O . ALA B 1 341 ? -20.671 -24.410 34.953 1.00 50.29 341 ALA B O 1
ATOM 5320 N N . ILE B 1 342 ? -19.506 -22.945 36.201 1.00 43.60 342 ILE B N 1
ATOM 5321 C CA . ILE B 1 342 ? -18.676 -23.954 36.837 1.00 33.22 342 ILE B CA 1
ATOM 5322 C C . ILE B 1 342 ? -19.099 -24.150 38.283 1.00 34.11 342 ILE B C 1
ATOM 5323 O O . ILE B 1 342 ? -19.142 -23.196 39.060 1.00 35.84 342 ILE B O 1
ATOM 5328 N N . LEU B 1 343 ? -19.408 -25.392 38.642 1.00 30.65 343 LEU B N 1
ATOM 5329 C CA . LEU B 1 343 ? -19.889 -25.697 39.983 1.00 33.02 343 LEU B CA 1
ATOM 5330 C C . LEU B 1 343 ? -18.824 -25.423 41.038 1.00 32.81 343 LEU B C 1
ATOM 5331 O O . LEU B 1 343 ? -17.695 -25.888 40.926 1.00 32.36 343 LEU B O 1
ATOM 5336 N N . ILE B 1 344 ? -19.188 -24.667 42.065 1.00 32.86 344 ILE B N 1
ATOM 5337 C CA . ILE B 1 344 ? -18.296 -24.452 43.192 1.00 32.81 344 ILE B CA 1
ATOM 5338 C C . ILE B 1 344 ? -18.396 -25.648 44.142 1.00 29.24 344 ILE B C 1
ATOM 5339 O O . ILE B 1 344 ? -19.444 -25.896 44.741 1.00 32.16 344 ILE B O 1
ATOM 5344 N N . ALA B 1 345 ? -17.305 -26.396 44.249 1.00 26.64 345 ALA B N 1
ATOM 5345 C CA . ALA B 1 345 ? -17.256 -27.600 45.075 1.00 26.44 345 ALA B CA 1
ATOM 5346 C C . ALA B 1 345 ? -16.073 -27.518 46.036 1.00 24.97 345 ALA B C 1
ATOM 5347 O O . ALA B 1 345 ? -15.926 -28.347 46.934 1.00 24.55 345 ALA B O 1
ATOM 5349 N N . ARG B 1 346 ? -15.235 -26.508 45.828 1.00 24.90 346 ARG B N 1
ATOM 5350 C CA . ARG B 1 346 ? -14.109 -26.224 46.703 1.00 26.49 346 ARG B CA 1
ATOM 5351 C C . ARG B 1 346 ? -14.051 -24.730 46.979 1.00 28.06 346 ARG B C 1
ATOM 5352 O O . ARG B 1 346 ? -14.556 -23.924 46.196 1.00 27.51 346 ARG B O 1
ATOM 5360 N N . SER B 1 347 ? -13.417 -24.369 48.089 1.00 28.13 347 SER B N 1
ATOM 5361 C CA . SER B 1 347 ? -13.119 -22.975 48.391 1.00 31.54 347 SER B CA 1
ATOM 5362 C C . SER B 1 347 ? -12.210 -22.392 47.312 1.00 32.42 347 SER B C 1
ATOM 5363 O O . SER B 1 347 ? -12.326 -21.231 46.947 1.00 34.29 347 SER B O 1
ATOM 5366 N N . SER B 1 348 ? -11.302 -23.207 46.799 1.00 30.29 348 SER B N 1
ATOM 5367 C CA . SER B 1 348 ? -10.412 -22.748 45.750 1.00 34.44 348 SER B CA 1
ATOM 5368 C C . SER B 1 348 ? -9.848 -23.921 44.966 1.00 32.95 348 SER B C 1
ATOM 5369 O O . SER B 1 348 ? -9.788 -25.048 45.466 1.00 32.21 348 SER B O 1
ATOM 5372 N N . PRO B 1 349 ? -9.427 -23.648 43.726 1.00 33.30 349 PRO B N 1
ATOM 5373 C CA . PRO B 1 349 ? -8.864 -24.660 42.849 1.00 29.54 349 PRO B CA 1
ATOM 5374 C C . PRO B 1 349 ? -7.529 -25.163 43.383 1.00 32.34 349 PRO B C 1
ATOM 5375 O O . PRO B 1 349 ? -6.703 -24.372 43.835 1.00 28.77 349 PRO B O 1
ATOM 5379 N N . PRO B 1 350 ? -7.323 -26.484 43.348 1.00 28.99 350 PRO B N 1
ATOM 5380 C CA . PRO B 1 350 ? -6.005 -27.027 43.650 1.00 31.49 350 PRO B CA 1
ATOM 5381 C C . PRO B 1 350 ? -4.962 -26.476 42.675 1.00 32.81 350 PRO B C 1
ATOM 5382 O O . PRO B 1 350 ? -5.310 -25.989 41.593 1.00 27.54 350 PRO B O 1
ATOM 5386 N N . TRP B 1 351 ? -3.694 -26.547 43.062 1.00 33.45 351 TRP B N 1
ATOM 5387 C CA . TRP B 1 351 ? -2.616 -26.083 42.204 1.00 32.57 351 TRP B CA 1
ATOM 5388 C C . TRP B 1 351 ? -1.854 -27.258 41.616 1.00 29.63 351 TRP B C 1
ATOM 5389 O O . TRP B 1 351 ? -1.709 -28.305 42.250 1.00 30.47 351 TRP B O 1
ATOM 5400 N N . PHE B 1 352 ? -1.380 -27.081 40.392 1.00 24.96 352 PHE B N 1
ATOM 5401 C CA . PHE B 1 352 ? -0.377 -27.969 39.845 1.00 27.76 352 PHE B CA 1
ATOM 5402 C C . PHE B 1 352 ? 0.834 -27.111 39.490 1.00 27.33 352 PHE B C 1
ATOM 5403 O O . PHE B 1 352 ? 0.913 -26.565 38.392 1.00 30.79 352 PHE B O 1
ATOM 5411 N N . ILE B 1 353 ? 1.760 -26.970 40.435 1.00 27.88 353 ILE B N 1
ATOM 5412 C CA . ILE B 1 353 ? 2.894 -26.061 40.267 1.00 29.19 353 ILE B CA 1
ATOM 5413 C C . ILE B 1 353 ? 4.166 -26.809 39.903 1.00 28.41 353 ILE B C 1
ATOM 5414 O O . ILE B 1 353 ? 4.633 -27.652 40.663 1.00 29.30 353 ILE B O 1
ATOM 5419 N N . VAL B 1 354 ? 4.731 -26.491 38.744 1.00 23.57 354 VAL B N 1
ATOM 5420 C CA . VAL B 1 354 ? 5.960 -27.130 38.304 1.00 21.62 354 VAL B CA 1
ATOM 5421 C C . VAL B 1 354 ? 7.139 -26.228 38.630 1.00 24.34 354 VAL B C 1
ATOM 5422 O O . VAL B 1 354 ? 7.628 -25.493 37.770 1.00 27.91 354 VAL B O 1
ATOM 5426 N N . ASP B 1 355 ? 7.586 -26.281 39.881 1.00 23.47 355 ASP B N 1
ATOM 5427 C CA . ASP B 1 355 ? 8.641 -25.396 40.353 1.00 25.04 355 ASP B CA 1
ATOM 5428 C C . ASP B 1 355 ? 9.818 -26.180 40.932 1.00 24.60 355 ASP B C 1
ATOM 5429 O O . ASP B 1 355 ? 10.571 -25.667 41.762 1.00 22.69 355 ASP B O 1
ATOM 5434 N N . ARG B 1 356 ? 9.950 -27.428 40.484 1.00 23.12 356 ARG B N 1
ATOM 5435 C CA . ARG B 1 356 ? 11.065 -28.305 40.831 1.00 24.50 356 ARG B CA 1
ATOM 5436 C C . ARG B 1 356 ? 11.371 -29.139 39.598 1.00 23.17 356 ARG B C 1
ATOM 5437 O O . ARG B 1 356 ? 10.551 -29.211 38.680 1.00 21.78 356 ARG B O 1
ATOM 5445 N N . PRO B 1 357 ? 12.541 -29.796 39.575 1.00 21.64 357 PRO B N 1
ATOM 5446 C CA . PRO B 1 357 ? 12.918 -30.563 38.392 1.00 22.16 357 PRO B CA 1
ATOM 5447 C C . PRO B 1 357 ? 11.790 -31.475 37.923 1.00 23.26 357 PRO B C 1
ATOM 5448 O O . PRO B 1 357 ? 11.155 -32.144 38.737 1.00 22.59 357 PRO B O 1
ATOM 5452 N N . PHE B 1 358 ? 11.539 -31.497 36.617 1.00 22.31 358 PHE B N 1
ATOM 5453 C CA . PHE B 1 358 ? 10.406 -32.253 36.104 1.00 22.74 358 PHE B CA 1
ATOM 5454 C C . PHE B 1 358 ? 10.691 -33.001 34.812 1.00 22.79 358 PHE B C 1
ATOM 5455 O O . PHE B 1 358 ? 11.657 -32.726 34.099 1.00 24.09 358 PHE B O 1
ATOM 5463 N N . LEU B 1 359 ? 9.811 -33.947 34.524 1.00 22.32 359 LEU B N 1
ATOM 5464 C CA . LEU B 1 359 ? 9.894 -34.767 33.345 1.00 23.30 359 LEU B CA 1
ATOM 5465 C C . LEU B 1 359 ? 8.808 -34.268 32.410 1.00 24.93 359 LEU B C 1
ATOM 5466 O O . LEU B 1 359 ? 7.721 -33.918 32.866 1.00 26.97 359 LEU B O 1
ATOM 5471 N N . PHE B 1 360 ? 9.089 -34.200 31.112 1.00 21.19 360 PHE B N 1
ATOM 5472 C CA . PHE B 1 360 ? 8.027 -33.896 30.156 1.00 21.78 360 PHE B CA 1
ATOM 5473 C C . PHE B 1 360 ? 8.084 -34.803 28.931 1.00 24.49 360 PHE B C 1
ATOM 5474 O O . PHE B 1 360 ? 9.151 -35.296 28.557 1.00 22.13 360 PHE B O 1
ATOM 5482 N N . PHE B 1 361 ? 6.916 -35.022 28.330 1.00 25.66 361 PHE B N 1
ATOM 5483 C CA . PHE B 1 361 ? 6.778 -35.798 27.107 1.00 22.99 361 PHE B CA 1
ATOM 5484 C C . PHE B 1 361 ? 5.924 -35.034 26.110 1.00 25.78 361 PHE B C 1
ATOM 5485 O O . PHE B 1 361 ? 5.032 -34.273 26.496 1.00 24.08 361 PHE B O 1
ATOM 5493 N N . ILE B 1 362 ? 6.195 -35.244 24.826 1.00 23.56 362 ILE B N 1
ATOM 5494 C CA . ILE B 1 362 ? 5.278 -34.834 23.776 1.00 22.72 362 ILE B CA 1
ATOM 5495 C C . ILE B 1 362 ? 4.779 -36.100 23.106 1.00 24.06 362 ILE B C 1
ATOM 5496 O O . ILE B 1 362 ? 5.567 -36.901 22.607 1.00 26.51 362 ILE B O 1
ATOM 5501 N N . ARG B 1 363 ? 3.466 -36.288 23.110 1.00 25.52 363 ARG B N 1
ATOM 5502 C CA . ARG B 1 363 ? 2.884 -37.523 22.628 1.00 23.95 363 ARG B CA 1
ATOM 5503 C C . ARG B 1 363 ? 1.952 -37.311 21.444 1.00 27.67 363 ARG B C 1
ATOM 5504 O O . ARG B 1 363 ? 1.068 -36.449 21.475 1.00 25.02 363 ARG B O 1
ATOM 5512 N N . HIS B 1 364 ? 2.157 -38.102 20.397 1.00 26.97 364 HIS B N 1
ATOM 5513 C CA . HIS B 1 364 ? 1.191 -38.191 19.320 1.00 25.88 364 HIS B CA 1
ATOM 5514 C C . HIS B 1 364 ? 0.218 -39.300 19.695 1.00 27.10 364 HIS B C 1
ATOM 5515 O O . HIS B 1 364 ? 0.560 -40.482 19.659 1.00 29.10 364 HIS B O 1
ATOM 5522 N N . ASN B 1 365 ? -0.994 -38.914 20.068 1.00 25.97 365 ASN B N 1
ATOM 5523 C CA . ASN B 1 365 ? -1.924 -39.843 20.697 1.00 28.67 365 ASN B CA 1
ATOM 5524 C C . ASN B 1 365 ? -2.531 -40.924 19.791 1.00 31.38 365 ASN B C 1
ATOM 5525 O O . ASN B 1 365 ? -2.732 -42.059 20.231 1.00 32.19 365 ASN B O 1
ATOM 5530 N N . PRO B 1 366 ? -2.826 -40.589 18.526 1.00 30.03 366 PRO B N 1
ATOM 5531 C CA . PRO B 1 366 ? -3.367 -41.631 17.645 1.00 31.37 366 PRO B CA 1
ATOM 5532 C C . PRO B 1 366 ? -2.400 -42.802 17.439 1.00 32.07 366 PRO B C 1
ATOM 5533 O O . PRO B 1 366 ? -2.826 -43.956 17.446 1.00 38.28 366 PRO B O 1
ATOM 5537 N N . THR B 1 367 ? -1.115 -42.508 17.259 1.00 31.45 367 THR B N 1
ATOM 5538 C CA . THR B 1 367 ? -0.107 -43.549 17.062 1.00 26.42 367 THR B CA 1
ATOM 5539 C C . THR B 1 367 ? 0.539 -43.978 18.373 1.00 26.24 367 THR B C 1
ATOM 5540 O O . THR B 1 367 ? 1.131 -45.051 18.458 1.00 26.68 367 THR B O 1
ATOM 5544 N N . GLY B 1 368 ? 0.431 -43.132 19.391 1.00 28.40 368 GLY B N 1
ATOM 5545 C CA . GLY B 1 368 ? 1.071 -43.398 20.673 1.00 26.53 368 GLY B CA 1
ATOM 5546 C C . GLY B 1 368 ? 2.554 -43.077 20.656 1.00 27.79 368 GLY B C 1
ATOM 5547 O O . GLY B 1 368 ? 3.250 -43.304 21.640 1.00 31.51 368 GLY B O 1
ATOM 5548 N N . ALA B 1 369 ? 3.042 -42.543 19.539 1.00 27.50 369 ALA B N 1
ATOM 5549 C CA . ALA B 1 369 ? 4.469 -42.229 19.406 1.00 25.63 369 ALA B CA 1
ATOM 5550 C C . ALA B 1 369 ? 4.929 -41.153 20.394 1.00 24.00 369 ALA B C 1
ATOM 5551 O O . ALA B 1 369 ? 4.272 -40.127 20.569 1.00 23.77 369 ALA B O 1
ATOM 5553 N N . VAL B 1 370 ? 6.056 -41.406 21.049 1.00 25.82 370 VAL B N 1
ATOM 5554 C CA . VAL B 1 370 ? 6.626 -40.457 21.990 1.00 23.86 370 VAL B CA 1
ATOM 5555 C C . VAL B 1 370 ? 7.648 -39.615 21.243 1.00 25.67 370 VAL B C 1
ATOM 5556 O O . VAL B 1 370 ? 8.764 -40.062 20.982 1.00 27.56 370 VAL B O 1
ATOM 5560 N N . LEU B 1 371 ? 7.252 -38.396 20.891 1.00 24.41 371 LEU B N 1
ATOM 5561 C CA . LEU B 1 371 ? 8.061 -37.539 20.032 1.00 23.11 371 LEU B CA 1
ATOM 5562 C C . LEU B 1 371 ? 9.173 -36.839 20.805 1.00 22.81 371 LEU B C 1
ATOM 5563 O O . LEU B 1 371 ? 10.250 -36.584 20.266 1.00 26.44 371 LEU B O 1
ATOM 5568 N N . PHE B 1 372 ? 8.892 -36.510 22.061 1.00 20.40 372 PHE B N 1
ATOM 5569 C CA . PHE B 1 372 ? 9.866 -35.882 22.938 1.00 19.12 372 PHE B CA 1
ATOM 5570 C C . PHE B 1 372 ? 9.800 -36.529 24.304 1.00 21.87 372 PHE B C 1
ATOM 5571 O O . PHE B 1 372 ? 8.722 -36.911 24.775 1.00 20.60 372 PHE B O 1
ATOM 5579 N N . MET B 1 373 ? 10.962 -36.635 24.935 1.00 18.66 373 MET B N 1
ATOM 5580 C CA . MET B 1 373 ? 11.053 -36.964 26.342 1.00 19.88 373 MET B CA 1
ATOM 5581 C C . MET B 1 373 ? 12.212 -36.153 26.907 1.00 19.85 373 MET B C 1
ATOM 5582 O O . MET B 1 373 ? 13.310 -36.164 26.352 1.00 18.93 373 MET B O 1
ATOM 5587 N N . GLY B 1 374 ? 11.967 -35.441 28.000 1.00 18.72 374 GLY B N 1
ATOM 5588 C CA . GLY B 1 374 ? 12.987 -34.570 28.560 1.00 18.59 374 GLY B CA 1
ATOM 5589 C C . GLY B 1 374 ? 12.920 -34.450 30.067 1.00 21.06 374 GLY B C 1
ATOM 5590 O O . GLY B 1 374 ? 11.874 -34.681 30.674 1.00 19.42 374 GLY B O 1
ATOM 5591 N N . GLN B 1 375 ? 14.058 -34.123 30.671 1.00 23.07 375 GLN B N 1
ATOM 5592 C CA . GLN B 1 375 ? 14.097 -33.736 32.069 1.00 24.07 375 GLN B CA 1
ATOM 5593 C C . GLN B 1 375 ? 14.595 -32.300 32.144 1.00 25.65 375 GLN B C 1
ATOM 5594 O O . GLN B 1 375 ? 15.576 -31.938 31.487 1.00 27.69 375 GLN B O 1
ATOM 5600 N N . ILE B 1 376 ? 13.902 -31.481 32.927 1.00 23.37 376 ILE B N 1
ATOM 5601 C CA . ILE B 1 376 ? 14.313 -30.102 33.148 1.00 23.30 376 ILE B CA 1
ATOM 5602 C C . ILE B 1 376 ? 14.725 -29.910 34.601 1.00 25.70 376 ILE B C 1
ATOM 5603 O O . ILE B 1 376 ? 13.893 -29.992 35.505 1.00 26.97 376 ILE B O 1
ATOM 5608 N N . ASN B 1 377 ? 16.014 -29.673 34.820 1.00 26.58 377 ASN B N 1
ATOM 5609 C CA . ASN B 1 377 ? 16.534 -29.426 36.158 1.00 29.36 377 ASN B CA 1
ATOM 5610 C C . ASN B 1 377 ? 16.752 -27.940 36.407 1.00 33.18 377 ASN B C 1
ATOM 5611 O O . ASN B 1 377 ? 16.979 -27.521 37.540 1.00 37.43 377 ASN B O 1
ATOM 5616 N N . LYS B 1 378 ? 16.687 -27.155 35.337 1.00 33.57 378 LYS B N 1
ATOM 5617 C CA . LYS B 1 378 ? 16.901 -25.715 35.406 1.00 39.36 378 LYS B CA 1
ATOM 5618 C C . LYS B 1 378 ? 16.516 -25.071 34.073 1.00 43.38 378 LYS B C 1
ATOM 5619 O O . LYS B 1 378 ? 17.325 -25.018 33.146 1.00 56.52 378 LYS B O 1
ATOM 5625 N N . PRO B 1 379 ? 15.268 -24.589 33.970 1.00 53.19 379 PRO B N 1
ATOM 5626 C CA . PRO B 1 379 ? 14.713 -24.064 32.716 1.00 62.98 379 PRO B CA 1
ATOM 5627 C C . PRO B 1 379 ? 15.433 -22.818 32.201 1.00 70.83 379 PRO B C 1
ATOM 5628 O O . PRO B 1 379 ? 16.167 -22.160 32.938 1.00 75.12 379 PRO B O 1
#

Secondary structure (DSSP, 8-state):
--HHHHHHHHHHHHHHHHHHHHHH-TTS-EEE-HHHHHHHHHHHHTT--HHHHHHHHHHHTS-STTTHHHHHHHHHHHH-GGGSSPPEEEEEEEES-TTSS-HHHHHHHHHHH-EEEEE--TTSHHHHHHHHHHHHHHHTTT-------GGG--TTT--EEEEEEEEE---BSSPPPGGG-EEEEEE-TTS-EEEEEEEEEEEEEEEEEEE-TTS-EEEEEEEEBTTSSEEEEEEEESSTTS-GGGTSTT--HHHHHHHHTT-EEEEEEEEEE-EEEEEEEE-HHHHHHTT--GGGSTTT---TTT-------EEEEEEEEEE-S-B--PPPPEEE--S-EEEEEEETTTTEEEEEEEES--/-HHHHHHHHHHHHHHHHHHHHHHSTTS-EEE-HHHHHHHHHHHHTT--HHHHHHHHHHHTS-SGGGHHHHHHHHHHHH-GGGSSPPEEEEEEEEETTPPBPHHHHHHHHHHH-EEEEEE-TTSHHHHHHHHHHHHHHHTTT-------GGG--SSS--EEEEEEEEE---BSSPPPGGG-EEEEEE-TTS-EEEEEEEEEEEEEEEEEEE-TTS-EEEEEEEEBTTSSEEEEEEEESSTTS-GGGTSTT--HHHHHHHHTT-EEEEEEEEEE-EEEEEEEE-HHHHHHTT--GGG-TTT---TTTBSS-----EEEEEEEEEEEE-S-B-------SSS--EEE--S-EEEEEEETTTTEEEEEEEES--

Nearest PDB structures (foldseek):
  4dy0-assembly1_A  TM=1.003E+00  e=1.472E-85  Homo sapiens
  4dy0-assembly2_B  TM=9.920E-01  e=6.040E-78  Homo sapiens
  4dy7-assembly1_C  TM=9.884E-01  e=2.042E-75  Homo sapiens
  6gwn-assembly1_A  TM=9.425E-01  e=6.801E-47  Homo sapiens
  7aqg-assembly1_A  TM=9.406E-01  e=1.013E-45  Homo sapiens

Foldseek 3Di:
DDLLVLLQLQLQLLVLLVLVVCVVVVADKDKGFSNLNSLLLLLLLLQADDPLNVLSCVLSVHHCVPCQVSLQVVQCVQQPCLLVFGKFKAKEKEFADQVQWDDSSQVSCCRRVVYHYYYAQLLDLAVRLVVVQVCCCVRRVNPDGDFDDSVLGDNVPDGIEIEMEMEGEAAFLAFFDPVQWAWDWFQFPVRDTDTFTKTKDWDKWWWDKDAAPVRFIKIKTWTAGNSRQKIKMKMDGPDPVDRRSNRSPPDGLVNVVVGVVGTDIDTEIEIGGFFKRKDKDWSQPSSVVSPNPQLCDQPRTGRCNTGCSHHYSTYMYMYMYGYDRGHDPDDHYYDHNRAWMWMWMARRVSRRTRMIIIPRDD/DLLVLLQLQLQLLLLLVLVVCVVVVQDWDKDFSNLNSLLLLLLLLQADDVLNVLSCVLSVHHCVVCQVSLQVLQCVQQPCLLVFGKFKAKEKEFAAPFDWFPVSQVSSCRRVVYHYDYDQLLPVQRRQCVVQVRVCVRRVNPDGDQDDSVLGPRVQAGIAIEMEIEGEAAFLAFFDVVQWFWDWFQFVVNDIDTATKTKDWDKWWKAKDAAPVRWIKIKTWTAGNSRQKIKMKIDTPDPPDRPSNRSVPDGLVVVVVRVVGIDIDTAIEMGGFDKDKDKDFSQPSSVVSVNDQQADQPRTGSNNTGPDDDGHHHSTYMYMYMYGYHRGHDHPDDDPDPDHHYDHDRAKMWMWMARHVSRRTGMIIIHRDD

CATH classification: 3.30.497.10 (+1 more: 2.30.39.10)

Radius of gyration: 28.14 Å; Cα contacts (8 Å, |Δi|>4): 1713; chains: 2; bounding box: 80×71×81 Å

Organism: Homo sapiens (NCBI:txid9606)

InterPro domains:
  IPR000215 Serpin family [PTHR11461] (32-398)
  IPR023795 Serpin, conserved site [PS00284] (371-381)
  IPR023796 Serpin domain [PF00079] (33-398)
  IPR023796 Serpin domain [SM00093] (36-398)
  IPR036186 Serpin superfamily [SSF56574] (1-398)
  IPR042178 Serpin superfamily, domain 1 [G3DSA:3.30.497.10] (54-344)
  IPR042185 Serpin superfamily, domain 2 [G3DSA:2.30.39.10] (189-354)

B-factor: mean 37.91, std 16.84, range [15.21, 219.8]

Solvent-accessible surface area: 28608 Å² total; per-residue (Å²): 118,74,70,99,57,6,7,70,64,4,0,33,10,0,1,89,0,0,14,19,14,5,72,29,121,49,120,50,60,18,2,2,3,0,22,4,1,8,8,0,0,0,0,0,4,20,0,0,59,40,114,0,69,78,17,0,32,67,17,4,104,30,32,1,114,78,24,2,82,45,16,68,88,9,10,82,38,4,58,36,84,140,8,95,1,81,2,34,48,1,7,0,1,3,7,72,53,30,107,127,15,58,106,90,5,51,72,79,0,79,60,1,4,73,1,70,20,91,84,6,88,0,69,58,36,53,42,1,4,97,62,0,23,64,14,0,21,117,58,0,75,97,64,2,70,80,5,12,52,63,118,50,15,57,20,87,116,4,44,0,0,0,0,0,0,3,24,0,62,17,72,8,103,39,130,4,84,84,140,64,33,59,102,98,72,0,57,9,45,87,53,136,79,63,126,9,57,1,0,10,20,84,28,94,12,81,10,14,50,29,40,6,105,19,83,13,136,7,45,2,1,19,1,39,2,52,21,116,15,1,2,4,0,2,1,5,2,66,53,90,23,10,36,11,31,1,4,3,21,137,8,32,9,89,28,1,63,48,1,49,99,64,8,80,85,86,105,3,36,1,5,1,0,70,21,59,3,66,18,66,28,46,0,44,84,14,0,39,20,24,2,0,2,2,0,20,36,69,104,77,15,50,6,54,67,1,32,131,120,21,28,1,13,27,0,2,2,30,0,49,0,48,3,8,19,68,22,103,134,101,96,30,69,145,14,65,0,41,42,17,2,1,3,0,0,34,4,51,81,17,17,0,0,5,0,0,0,2,2,7,96,49,118,75,97,55,15,5,57,63,4,0,39,9,0,4,88,0,0,27,36,20,3,34,52,114,58,97,38,51,5,1,1,5,0,21,5,0,8,6,0,0,0,0,0,3,24,0,0,61,42,110,1,47,74,15,0,31,64,18,5,105,29,30,1,102,75,24,1,81,54,14,70,111,6,13,75,38,5,57,37,135,114,7,87,2,79,2,29,53,3,6,0,0,2,0,45,76,92,9,59,30,46,110,85,4,53,72,85,0,92,58,1,4,72,1,55,13,93,64,13,69,3,133,67,40,49,55,2,2,97,55,0,18,63,15,0,65,114,72,0,72,94,84,2,45,108,2,8,46,61,120,92,18,104,5,76,111,2,42,0,0,0,0,1,0,3,23,0,60,17,76,11,102,38,92,4,79,82,148,70,31,117,126,62,64,1,56,6,39,86,58,132,66,104,108,20,52,1,0,7,19,70,28,86,11,78,8,17,42,26,42,9,95,18,87,14,132,4,43,0,1,15,2,39,1,52,18,111,16,0,2,1,0,1,0,4,2,60,52,87,22,8,33,11,25,3,1,1,52,120,6,36,7,89,28,2,57,52,0,53,98,67,9,76,88,87,82,6,41,2,1,0,0,80,11,70,7,80,16,70,14,89,0,67,80,13,0,41,30,23,1,0,5,3,0,22,36,69,94,84,9,47,7,50,65,0,4,77,60,107,47,88,4,29,2,19,46,1,11,1,28,0,50,0,47,1,10,17,67,23,70,110,159,111,157,155,88,160,128,68,38,49,142,19,60,1,42,42,17,0,0,0,1,0,28,4,49,82,18,9,0,1,5,0,0,0,1,1,3,104,57

GO terms:
  GO:0004867 serine-type endopeptidase inhibitor activity (F, IDA)
  GO:0005576 extracellular region (C, IDA)
  GO:0031091 platelet alpha granule (C, IDA)
  GO:0005576 extracellular region (C, TAS)
  GO:0005515 protein binding (F, IPI)
  GO:0005539 glycosaminoglycan binding (F, IDA)
  GO:0008201 heparin binding (F, IDA)
  GO:0005829 cytosol (C, IDA)
  GO:0031012 extracellular matrix (C, IDA)
  GO:0045861 negative regulation of proteolysis (P, IDA)
  GO:0030195 negative regulation of blood coagulation (P, IDA)
  GO:0048711 positive regulation of astrocyte differentiation (P, IDA)
  GO:0010955 negative regulation of protein processing (P, IC)
  GO:0030195 negative regulation of blood coagulation (P, IC)
  GO:0004867 serine-type endopeptidase inhibitor activity (F, IMP)
  GO:0031012 extracellular matrix (C, HDA)
  GO:0031091 platelet alpha granule (C, IMP)
  GO:0010757 negative regulation of plasminogen activation (P, IMP)
  GO:0005102 signaling receptor binding (F, IPI)
  GO:1903561 extracellular vesicle (C, HDA)